Protein 4MFG (pdb70)

InterPro domains:
  IPR001451 Hexapeptide repeat [PF00132] (85-119)
  IPR011004 Trimeric LpxA-like superfamily [SSF51161] (4-160)
  IPR047324 Gamma carbonic anhydrase-like [cd04645] (12-161)
  IPR050484 Transferase Hexapeptide/Carbonic Anhydrase [PTHR13061] (4-162)

B-factor: mean 42.52, std 14.97, range [7.09, 130.21]

Sequence (672 aa):
SNAMIRDYLEEDKPLIDESVFVAKSADVIGNVKIGKDSSIWYNAVVRGDEGPITIGENNTNIQDCSIVHGDTETIIGNNVTVGHRSIVHGCKISDNVLIGMGSIILDNAEIGEYTLIGAGTLITSNKKFPPGVLIMGSPGKVVRELTEEDKKYIDESYEWYLEAAQNQKYSNAMIRDYLEDKPLIDESVFVAKSADVIGNVKIGKDSSIWYNAVVRGDEGPITIGENTNIQDCSIVHGDTETIIGNNVTVGHRSIVHGCKISDNVLIGMGSIILDNAEEIGEYTLIGAGTLITSNKKFPPGVLIMGSPGKKVVRELTEEDKKYIDESYEWYLEAAQNQKYSNAMIRDYLEEDKPLIDESVFVAKSADVIGNVKKIGKDSSIWYNAVVRGDEGPITIGEENTNIQDCSIVHGDTETIIGNNVTVGHRSIVHGCKKISDNVLIGMGSIILDNAEIIGEYTLIGAGTLITSNKKFPPGVLIMGSPGKVVRELTEEEDKKYIDESYEWYLEAAQNQKYSNAMIRDYLEEDKPLIDESVFVAKSADVIIGNVKKIGKKDSSIWYNAVVRGDEGPITIGENTNIQDCSIVHGDTEETIIGNNVTVGHRSIVHGCKISDNVLIGMGSIILDNAEIGEYTLIGAGTLITSNKKFPPGVLIMGSPGKVVRELTEEDKKYIDESYEWYLEAAQNQKY

Foldseek 3Di:
DDDVVVVCQQADEAEPPQEAEDPQEAAGGREYAEALEYEEHNDYEYPNAAHEYAEYLEYAYHNEYEEENHYFYHYALEYHAAHEYGYQDHHYYLEYAAHQEYAYHLEYAEHQEYEHHNEYDYYVHYDYHQFYWYDVPTDTDGGHDPVSSVVSNVVSVVVSVVSVVVVD/DDDVVQVCQQADEQAPPQEAEDPQEAAGGREYAEHLEYEEHNEYHYPNAAHEYAEALEYDYHNEYEEENHYFYHYYLEYAAANEYRYQEYHYHLEYAAHQEYAYHHEYEDHQEYEHHNEYHYYNHYDYHQFYWYDVPIDTDGGHDPVSSVVSNVVSVVVSVVSVVVPD/DDDVVQVCQQADEQAPPQEAEDPQEAAGGNEYAEHLEYEEHNEYEYPNAAHEYAEYLEYAYHNEYEEENHHFYHYELEYHAAHEYRYQEHHYYLEYAAHQEYAYHHEYHEALEYEHHNEYDYYVHYDYHQFYWYDVPIDTDGGHDPVSSVVSNVNSVVVSVVSVVVPD/DDPVVQVVLQADEAEPPQEAEPPQEAAGGNEYAEHLEYEEHNEYEYPNAAHEYAYHLEYAYHNEYEEENHYFYHYYLEYHAAHEYRYQEHEYYLEYAAHQEYAYHHEYEDHQEYEHHNEYDYYNHYDYHQFYWYHVPTDTDGGHDPVSSVVSNVVSVVVSVVSVVVVD

Nearest PDB structures (foldseek):
  4mfg-assembly2_D  TM=1.003E+00  e=6.395E-28  Clostridioides difficile 630
  3ixc-assembly1_A  TM=9.830E-01  e=1.317E-14  Anaplasma phagocytophilum str. HZ
  3tio-assembly1_B  TM=9.717E-01  e=1.398E-12  Escherichia coli K-12
  3tio-assembly2_D  TM=9.697E-01  e=6.183E-12  Escherichia coli K-12
  7ard-assembly1_z  TM=9.765E-01  e=2.598E-11  Polytomella sp. Pringsheim 198.80

CATH classification: 2.160.10.10

Radius of gyration: 28.88 Å; Cα contacts (8 Å, |Δi|>4): 2215; chains: 4; bounding box: 60×75×78 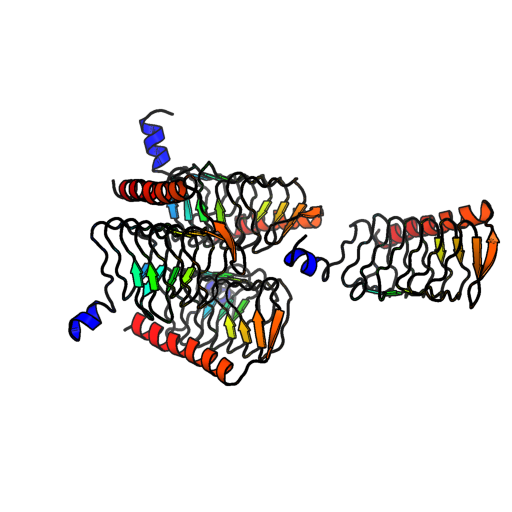Å

Solvent-accessible surface area: 28245 Å² total; per-residue (Å²): 115,76,66,147,75,140,84,108,41,92,88,106,32,76,63,61,170,32,12,22,49,3,207,26,12,23,22,41,7,35,3,100,2,18,104,44,1,2,0,0,16,2,0,0,0,0,1,32,63,4,56,1,44,2,15,77,36,0,1,0,10,0,4,0,0,0,4,0,76,58,89,0,55,2,13,53,28,0,4,0,5,4,6,0,0,0,6,2,2,98,1,29,47,11,0,20,0,8,27,8,0,11,0,21,18,66,1,66,0,10,84,52,0,26,2,18,22,20,1,11,2,33,48,91,54,136,28,77,87,16,6,26,0,95,31,52,20,5,112,66,82,97,138,20,69,138,140,21,60,96,114,1,24,93,22,29,78,76,11,56,107,8,7,72,93,60,74,214,109,77,69,150,74,143,83,106,42,89,87,110,34,74,63,60,184,43,15,19,48,3,207,26,12,24,21,34,8,42,2,98,3,15,107,44,1,3,0,0,20,2,0,0,0,0,1,30,63,4,53,1,51,2,14,75,35,1,2,0,10,0,3,0,0,0,4,0,74,60,94,0,50,2,11,58,28,0,4,0,5,3,6,0,0,0,8,2,2,100,2,34,46,11,0,19,0,8,28,8,0,11,0,23,18,72,1,65,0,8,83,51,0,26,2,17,19,20,1,29,2,55,52,93,79,140,24,80,86,15,7,12,0,18,3,66,64,4,75,65,18,57,140,19,51,140,139,22,60,118,113,1,37,84,22,32,85,68,13,60,99,6,7,78,96,41,101,227,113,75,66,150,75,143,84,113,47,98,96,114,34,73,63,60,185,34,14,20,43,2,204,26,12,23,23,36,6,44,3,117,2,18,109,50,1,2,0,0,18,2,0,0,0,0,2,36,63,5,52,1,53,3,16,83,38,0,1,0,10,0,4,0,0,0,2,0,75,63,88,0,43,1,12,54,25,0,4,0,5,3,6,0,0,0,6,1,2,89,0,31,43,14,0,22,0,7,25,8,0,10,0,20,16,64,0,70,2,10,85,52,0,24,1,18,17,21,0,28,2,46,53,96,74,135,25,75,88,14,4,15,0,85,30,75,75,1,109,70,83,102,138,19,72,134,132,21,60,114,113,1,37,84,22,27,83,71,12,58,107,10,7,85,96,55,88,211,92,9,42,12,4,136,19,32,45,92,71,108,33,39,60,56,141,27,9,18,48,2,209,49,11,79,29,70,4,43,3,118,3,19,106,56,0,2,0,18,90,85,0,42,0,97,1,83,100,4,60,2,57,3,14,70,36,1,0,0,10,36,60,0,67,0,26,0,86,62,96,1,51,1,14,52,26,0,4,0,4,72,160,0,53,0,35,2,3,101,1,37,44,13,0,22,0,7,105,18,0,54,0,54,19,70,0,72,1,12,82,52,0,25,2,20,71,44,1,63,2,55,53,92,77,132,28,78,86,19,5,24,0,107,30,77,79,3,114,66,81,98,130,23,69,137,117,21,62,112,128,0,33,88,23,28,84,158,28,54,105,17,8,98,96,85,80,213

Structure (mmCIF, N/CA/C/O backbone):
data_4MFG
#
_entry.id   4MFG
#
_cell.length_a   127.089
_cell.length_b   127.089
_cell.length_c   76.732
_cell.angle_alpha   90.00
_cell.angle_beta   90.00
_cell.angle_gamma   120.00
#
_symmetry.space_group_name_H-M   'P 63'
#
loop_
_entity.id
_entity.type
_entity.pdbx_description
1 polymer 'Putative acyltransferase'
2 non-polymer 'MAGNESIUM ION'
3 non-polymer 'NICKEL (II) ION'
4 water water
#
loop_
_atom_site.group_PDB
_atom_site.id
_atom_site.type_symbol
_atom_site.label_atom_id
_atom_site.label_alt_id
_atom_site.label_comp_id
_atom_site.label_asym_id
_atom_site.label_entity_id
_atom_site.label_seq_id
_atom_site.pdbx_PDB_ins_code
_atom_site.Cartn_x
_atom_site.Cartn_y
_atom_site.Cartn_z
_atom_site.occupancy
_atom_site.B_iso_or_equiv
_atom_site.auth_seq_id
_atom_site.auth_comp_id
_atom_site.auth_asym_id
_atom_site.auth_atom_id
_atom_site.pdbx_PDB_model_num
ATOM 1 N N . SER A 1 1 ? -64.755 26.521 12.974 1.00 46.35 -2 SER A N 1
ATOM 2 C CA . SER A 1 1 ? -63.572 27.314 13.363 1.00 42.08 -2 SER A CA 1
ATOM 3 C C . SER A 1 1 ? -63.900 28.771 13.735 1.00 38.45 -2 SER A C 1
ATOM 4 O O . SER A 1 1 ? -64.989 29.272 13.540 1.00 42.99 -2 SER A O 1
ATOM 7 N N . ASN A 1 2 ? -62.927 29.399 14.359 1.00 37.96 -1 ASN A N 1
ATOM 8 C CA . ASN A 1 2 ? -63.051 30.729 14.928 1.00 36.92 -1 ASN A CA 1
ATOM 9 C C . ASN A 1 2 ? -61.641 31.299 15.016 1.00 33.92 -1 ASN A C 1
ATOM 10 O O . ASN A 1 2 ? -60.657 30.611 14.665 1.00 33.22 -1 ASN A O 1
ATOM 15 N N . ALA A 1 3 ? -61.545 32.524 15.518 1.00 34.57 0 ALA A N 1
ATOM 16 C CA . ALA A 1 3 ? -60.264 33.258 15.587 1.00 32.84 0 ALA A CA 1
ATOM 17 C C . ALA A 1 3 ? -59.209 32.562 16.359 1.00 30.57 0 ALA A C 1
ATOM 18 O O . ALA A 1 3 ? -58.028 32.577 15.992 1.00 28.58 0 ALA A O 1
ATOM 20 N N . MET A 1 4 ? -59.609 31.971 17.474 1.00 32.13 1 MET A N 1
ATOM 21 C CA . MET A 1 4 ? -58.612 31.311 18.327 1.00 31.85 1 MET A CA 1
ATOM 22 C C . MET A 1 4 ? -58.093 30.036 17.689 1.00 31.19 1 MET A C 1
ATOM 23 O O . MET A 1 4 ? -56.893 29.732 17.798 1.00 29.89 1 MET A O 1
ATOM 28 N N . ILE A 1 5 ? -58.979 29.326 16.987 1.00 32.73 2 ILE A N 1
ATOM 29 C CA . ILE A 1 5 ? -58.611 28.082 16.278 1.00 33.50 2 ILE A CA 1
ATOM 30 C C . ILE A 1 5 ? -57.744 28.398 15.071 1.00 33.12 2 ILE A C 1
ATOM 31 O O . ILE A 1 5 ? -56.783 27.666 14.783 1.00 31.45 2 ILE A O 1
ATOM 36 N N . ARG A 1 6 ? -58.065 29.481 14.366 1.00 32.35 3 ARG A N 1
ATOM 37 C CA . ARG A 1 6 ? -57.226 29.874 13.225 1.00 32.64 3 ARG A CA 1
ATOM 38 C C . ARG A 1 6 ? -55.836 30.203 13.714 1.00 33.77 3 ARG A C 1
ATOM 39 O O . ARG A 1 6 ? -54.865 29.942 13.015 1.00 34.86 3 ARG A O 1
ATOM 47 N N . ASP A 1 7 ? -55.724 30.757 14.925 1.00 33.69 4 ASP A N 1
ATOM 48 C CA . ASP A 1 7 ? -54.408 31.150 15.442 1.00 35.03 4 ASP A CA 1
ATOM 49 C C . ASP A 1 7 ? -53.590 29.938 15.856 1.00 35.75 4 ASP A C 1
ATOM 50 O O . ASP A 1 7 ? -52.351 29.895 15.701 1.00 37.07 4 ASP A O 1
ATOM 55 N N . TYR A 1 8 ? -54.295 28.968 16.413 1.00 34.56 5 TYR A N 1
ATOM 56 C CA . TYR A 1 8 ? -53.715 27.704 16.832 1.00 36.28 5 TYR A CA 1
ATOM 57 C C . TYR A 1 8 ? -53.148 26.997 15.594 1.00 36.65 5 TYR A C 1
ATOM 58 O O . TYR A 1 8 ? -52.013 26.525 15.589 1.00 35.38 5 TYR A O 1
ATOM 67 N N . LEU A 1 9 ? -53.963 26.972 14.541 1.00 37.82 6 LEU A N 1
ATOM 68 C CA . LEU A 1 9 ? -53.592 26.342 13.275 1.00 40.06 6 LEU A CA 1
ATOM 69 C C . LEU A 1 9 ? -52.381 26.946 12.556 1.00 42.17 6 LEU A C 1
ATOM 70 O O . LEU A 1 9 ? -51.676 26.235 11.829 1.00 40.99 6 LEU A O 1
ATOM 75 N N A GLU A 1 10 ? -52.138 28.245 12.714 0.50 41.26 7 GLU A N 1
ATOM 76 N N B GLU A 1 10 ? -52.150 28.242 12.746 0.50 41.80 7 GLU A N 1
ATOM 77 C CA A GLU A 1 10 ? -50.938 28.833 12.086 0.50 43.30 7 GLU A CA 1
ATOM 78 C CA B GLU A 1 10 ? -50.968 28.889 12.167 0.50 44.19 7 GLU A CA 1
ATOM 79 C C A GLU A 1 10 ? -49.676 28.447 12.868 0.50 44.11 7 GLU A C 1
ATOM 80 C C B GLU A 1 10 ? -49.703 28.400 12.858 0.50 44.60 7 GLU A C 1
ATOM 81 O O A GLU A 1 10 ? -48.578 28.493 12.319 0.50 45.51 7 GLU A O 1
ATOM 82 O O B GLU A 1 10 ? -48.641 28.335 12.246 0.50 45.76 7 GLU A O 1
ATOM 93 N N . ASP A 1 11 ? -49.837 28.058 14.139 1.00 43.36 8 ASP A N 1
ATOM 94 C CA . ASP A 1 11 ? -48.687 27.650 14.996 1.00 46.17 8 ASP A CA 1
ATOM 95 C C . ASP A 1 11 ? -48.547 26.152 15.251 1.00 42.08 8 ASP A C 1
ATOM 96 O O . ASP A 1 11 ? -47.450 25.709 15.512 1.00 42.86 8 ASP A O 1
ATOM 101 N N . LYS A 1 12 ? -49.642 25.393 15.255 1.00 54.24 9 LYS A N 1
ATOM 102 C CA . LYS A 1 12 ? -49.534 23.966 15.572 1.00 51.74 9 LYS A CA 1
ATOM 103 C C . LYS A 1 12 ? -50.112 23.047 14.528 1.00 48.00 9 LYS A C 1
ATOM 104 O O . LYS A 1 12 ? -51.345 22.878 14.436 1.00 48.71 9 LYS A O 1
ATOM 110 N N . PRO A 1 13 ? -49.214 22.403 13.771 1.00 43.99 10 PRO A N 1
ATOM 111 C CA . PRO A 1 13 ? -49.578 21.437 12.804 1.00 42.44 10 PRO A CA 1
ATOM 112 C C . PRO A 1 13 ? -50.536 20.439 13.395 1.00 42.71 10 PRO A C 1
ATOM 113 O O . PRO A 1 13 ? -50.378 20.040 14.540 1.00 42.56 10 PRO A O 1
ATOM 117 N N . LEU A 1 14 ? -51.550 20.083 12.613 1.00 43.20 11 LEU A N 1
ATOM 118 C CA . LEU A 1 14 ? -52.477 19.046 12.998 1.00 44.13 11 LEU A CA 1
ATOM 119 C C . LEU A 1 14 ? -51.847 17.774 12.476 1.00 42.69 11 LEU A C 1
ATOM 120 O O . LEU A 1 14 ? -51.909 17.500 11.279 1.00 42.63 11 LEU A O 1
ATOM 125 N N . ILE A 1 15 ? -51.194 17.026 13.354 1.00 41.61 12 ILE A N 1
ATOM 126 C CA . ILE A 1 15 ? -50.553 15.792 12.953 1.00 40.61 12 ILE A CA 1
ATOM 127 C C . ILE A 1 15 ? -51.269 14.618 13.583 1.00 42.23 12 ILE A C 1
ATOM 128 O O . ILE A 1 15 ? -51.348 14.521 14.804 1.00 42.98 12 ILE A O 1
ATOM 133 N N . ASP A 1 16 ? -51.806 13.729 12.765 1.00 43.15 13 ASP A N 1
ATOM 134 C CA . ASP A 1 16 ? -52.507 12.580 13.326 1.00 45.37 13 ASP A CA 1
ATOM 135 C C . ASP A 1 16 ? -51.549 11.813 14.252 1.00 44.72 13 ASP A C 1
ATOM 136 O O . ASP A 1 16 ? -50.352 11.739 14.004 1.00 42.88 13 ASP A O 1
ATOM 141 N N . GLU A 1 17 ? -52.077 11.275 15.343 1.00 46.65 14 GLU A N 1
ATOM 142 C CA . GLU A 1 17 ? -51.258 10.569 16.334 1.00 46.71 14 GLU A CA 1
ATOM 143 C C . GLU A 1 17 ? -50.509 9.351 15.753 1.00 46.42 14 GLU A C 1
ATOM 144 O O . GLU A 1 17 ? -49.469 8.955 16.271 1.00 45.61 14 GLU A O 1
ATOM 150 N N . SER A 1 18 ? -51.036 8.765 14.683 1.00 47.25 15 SER A N 1
ATOM 151 C CA . SER A 1 18 ? -50.389 7.612 14.073 1.00 47.91 15 SER A CA 1
ATOM 152 C C . SER A 1 18 ? -49.143 7.975 13.240 1.00 45.30 15 SER A C 1
ATOM 153 O O . SER A 1 18 ? -48.332 7.114 12.937 1.00 45.63 15 SER A O 1
ATOM 156 N N . VAL A 1 19 ? -48.989 9.241 12.896 1.00 42.99 16 VAL A N 1
ATOM 157 C CA . VAL A 1 19 ? -47.889 9.680 12.007 1.00 40.98 16 VAL A CA 1
ATOM 158 C C . VAL A 1 19 ? -46.510 9.628 12.630 1.00 39.29 16 VAL A C 1
ATOM 159 O O . VAL A 1 19 ? -46.332 10.072 13.741 1.00 38.85 16 VAL A O 1
ATOM 163 N N . PHE A 1 20 ? -45.540 9.069 11.912 1.00 38.76 17 PHE A N 1
ATOM 164 C CA . PHE A 1 20 ? -44.145 9.090 12.377 1.00 37.57 17 PHE A CA 1
ATOM 165 C C . PHE A 1 20 ? -43.423 10.351 11.864 1.00 35.25 17 PHE A C 1
ATOM 166 O O . PHE A 1 20 ? -43.393 10.621 10.666 1.00 34.65 17 PHE A O 1
ATOM 174 N N . VAL A 1 21 ? -42.852 11.127 12.765 1.00 34.29 18 VAL A N 1
ATOM 175 C CA . VAL A 1 21 ? -42.118 12.301 12.348 1.00 32.88 18 VAL A CA 1
ATOM 176 C C . VAL A 1 21 ? -40.726 12.215 12.896 1.00 32.60 18 VAL A C 1
ATOM 177 O O . VAL A 1 21 ? -40.535 12.328 14.086 1.00 32.87 18 VAL A O 1
ATOM 181 N N . ALA A 1 22 ? -39.743 12.027 12.020 1.00 32.15 19 ALA A N 1
ATOM 182 C CA . ALA A 1 22 ? -38.373 11.965 12.483 1.00 32.41 19 ALA A CA 1
ATOM 183 C C . ALA A 1 22 ? -38.066 13.226 13.295 1.00 32.33 19 ALA A C 1
ATOM 184 O O . ALA A 1 22 ? -38.590 14.294 13.001 1.00 31.52 19 ALA A O 1
ATOM 186 N N . LYS A 1 23 ? -37.222 13.076 14.306 1.00 33.73 20 LYS A N 1
ATOM 187 C CA . LYS A 1 23 ? -36.825 14.185 15.172 1.00 34.62 20 LYS A CA 1
ATOM 188 C C . LYS A 1 23 ? -36.125 15.275 14.394 1.00 33.12 20 LYS A C 1
ATOM 189 O O . LYS A 1 23 ? -36.286 16.440 14.720 1.00 33.16 20 LYS A O 1
ATOM 195 N N . SER A 1 24 ? -35.366 14.903 13.361 1.00 32.09 21 SER A N 1
ATOM 196 C CA . SER A 1 24 ? -34.632 15.914 12.552 1.00 31.30 21 SER A CA 1
ATOM 197 C C . SER A 1 24 ? -35.522 16.656 11.567 1.00 29.92 21 SER A C 1
ATOM 198 O O . SER A 1 24 ? -35.116 17.634 10.970 1.00 29.64 21 SER A O 1
ATOM 201 N N . ALA A 1 25 ? -36.731 16.181 11.398 1.00 29.34 22 ALA A N 1
ATOM 202 C CA . ALA A 1 25 ? -37.646 16.865 10.516 1.00 28.76 22 ALA A CA 1
ATOM 203 C C . ALA A 1 25 ? -38.214 18.122 11.179 1.00 29.12 22 ALA A C 1
ATOM 204 O O . ALA A 1 25 ? -38.223 18.239 12.398 1.00 30.18 22 ALA A O 1
ATOM 206 N N . ASP A 1 26 ? -38.695 19.053 10.351 1.00 28.87 23 ASP A N 1
ATOM 207 C CA . ASP A 1 26 ? -39.389 20.284 10.797 1.00 29.53 23 ASP A CA 1
ATOM 208 C C . ASP A 1 26 ? -40.762 20.338 10.140 1.00 29.66 23 ASP A C 1
ATOM 209 O O . ASP A 1 26 ? -40.883 20.349 8.902 1.00 29.04 23 ASP A O 1
ATOM 214 N N . VAL A 1 27 ? -41.804 20.289 10.967 1.00 30.55 24 VAL A N 1
ATOM 215 C CA . VAL A 1 27 ? -43.170 20.394 10.484 1.00 31.35 24 VAL A CA 1
ATOM 216 C C . VAL A 1 27 ? -43.569 21.683 11.129 1.00 33.01 24 VAL A C 1
ATOM 217 O O . VAL A 1 27 ? -43.596 21.779 12.334 1.00 33.82 24 VAL A O 1
ATOM 221 N N . ILE A 1 28 ? -43.810 22.694 10.313 1.00 33.94 25 ILE A N 1
ATOM 222 C CA . ILE A 1 28 ? -43.932 24.050 10.809 1.00 36.08 25 ILE A CA 1
ATOM 223 C C . ILE A 1 28 ? -45.109 24.770 10.228 1.00 37.38 25 ILE A C 1
ATOM 224 O O . ILE A 1 28 ? -45.322 24.699 9.035 1.00 37.15 25 ILE A O 1
ATOM 229 N N . GLY A 1 29 ? -45.869 25.467 11.059 1.00 39.30 26 GLY A N 1
ATOM 230 C CA . GLY A 1 29 ? -46.980 26.259 10.559 1.00 41.08 26 GLY A CA 1
ATOM 231 C C . GLY A 1 29 ? -48.260 25.503 10.309 1.00 41.35 26 GLY A C 1
ATOM 232 O O . GLY A 1 29 ? -48.559 24.546 11.003 1.00 40.71 26 GLY A O 1
ATOM 233 N N . ASN A 1 30 ? -49.015 25.950 9.303 1.00 42.85 27 ASN A N 1
ATOM 234 C CA . ASN A 1 30 ? -50.333 25.394 8.994 1.00 44.06 27 ASN A CA 1
ATOM 235 C C . ASN A 1 30 ? -50.206 24.155 8.132 1.00 43.04 27 ASN A C 1
ATOM 236 O O . ASN A 1 30 ? -50.187 24.208 6.876 1.00 43.09 27 ASN A O 1
ATOM 241 N N . VAL A 1 31 ? -50.121 23.031 8.820 1.00 41.95 28 VAL A N 1
ATOM 242 C CA . VAL A 1 31 ? -49.901 21.783 8.186 1.00 41.21 28 VAL A CA 1
ATOM 243 C C . VAL A 1 31 ? -50.810 20.765 8.769 1.00 42.50 28 VAL A C 1
ATOM 244 O O . VAL A 1 31 ? -50.947 20.661 9.976 1.00 42.24 28 VAL A O 1
ATOM 248 N N . LYS A 1 32 ? -51.428 19.990 7.903 1.00 44.50 29 LYS A N 1
ATOM 249 C CA . LYS A 1 32 ? -52.249 18.927 8.360 1.00 46.96 29 LYS A CA 1
ATOM 250 C C . LYS A 1 32 ? -51.697 17.639 7.774 1.00 47.00 29 LYS A C 1
ATOM 251 O O . LYS A 1 32 ? -51.440 17.566 6.603 1.00 46.75 29 LYS A O 1
ATOM 257 N N . ILE A 1 33 ? -51.470 16.644 8.618 1.00 36.05 30 ILE A N 1
ATOM 258 C CA . ILE A 1 33 ? -50.945 15.362 8.173 1.00 37.90 30 ILE A CA 1
ATOM 259 C C . ILE A 1 33 ? -51.822 14.252 8.683 1.00 40.38 30 ILE A C 1
ATOM 260 O O . ILE A 1 33 ? -52.007 14.086 9.890 1.00 43.37 30 ILE A O 1
ATOM 265 N N . GLY A 1 34 ? -52.335 13.472 7.750 1.00 41.69 31 GLY A N 1
ATOM 266 C CA . GLY A 1 34 ? -53.292 12.428 8.052 1.00 44.08 31 GLY A CA 1
ATOM 267 C C . GLY A 1 34 ? -52.704 11.131 8.531 1.00 44.00 31 GLY A C 1
ATOM 268 O O . GLY A 1 34 ? -51.490 10.946 8.568 1.00 41.15 31 GLY A O 1
ATOM 269 N N . LYS A 1 35 ? -53.622 10.229 8.859 1.00 47.69 32 LYS A N 1
ATOM 270 C CA . LYS A 1 35 ? -53.335 8.921 9.413 1.00 48.68 32 LYS A CA 1
ATOM 271 C C . LYS A 1 35 ? -52.259 8.147 8.682 1.00 47.12 32 LYS A C 1
ATOM 272 O O . LYS A 1 35 ? -52.268 8.069 7.454 1.00 48.15 32 LYS A O 1
ATOM 278 N N . ASP A 1 36 ? -51.351 7.565 9.458 1.00 44.98 33 ASP A N 1
ATOM 279 C CA . ASP A 1 36 ? -50.324 6.641 8.972 1.00 43.39 33 ASP A CA 1
ATOM 280 C C . ASP A 1 36 ? -49.359 7.185 7.929 1.00 40.64 33 ASP A C 1
ATOM 281 O O . ASP A 1 36 ? -48.651 6.420 7.280 1.00 41.09 33 ASP A O 1
ATOM 286 N N . SER A 1 37 ? -49.315 8.497 7.796 1.00 38.22 34 SER A N 1
ATOM 287 C CA . SER A 1 37 ? -48.344 9.109 6.928 1.00 36.13 34 SER A CA 1
ATOM 288 C C . SER A 1 37 ? -47.057 9.193 7.734 1.00 34.35 34 SER A C 1
ATOM 289 O O . SER A 1 37 ? -47.048 8.920 8.936 1.00 36.89 34 SER A O 1
ATOM 292 N N . SER A 1 38 ? -45.969 9.561 7.077 1.00 31.69 35 SER A N 1
ATOM 293 C CA . SER A 1 38 ? -44.686 9.584 7.740 1.00 30.14 35 SER A CA 1
ATOM 294 C C . SER A 1 38 ? -43.783 10.672 7.177 1.00 26.86 35 SER A C 1
ATOM 295 O O . SER A 1 38 ? -43.767 10.937 5.968 1.00 25.90 35 SER A O 1
ATOM 298 N N . ILE A 1 39 ? -43.047 11.310 8.062 1.00 26.06 36 ILE A N 1
ATOM 299 C CA . ILE A 1 39 ? -42.144 12.397 7.683 1.00 25.18 36 ILE A CA 1
ATOM 300 C C . ILE A 1 39 ? -40.726 12.011 8.085 1.00 24.57 36 ILE A C 1
ATOM 301 O O . ILE A 1 39 ? -40.423 11.854 9.250 1.00 24.82 36 ILE A O 1
ATOM 306 N N . TRP A 1 40 ? -39.848 11.913 7.096 1.00 25.32 37 TRP A N 1
ATOM 307 C CA . TRP A 1 40 ? -38.551 11.381 7.324 1.00 24.11 37 TRP A CA 1
ATOM 308 C C . TRP A 1 40 ? -37.456 12.400 7.652 1.00 24.85 37 TRP A C 1
ATOM 309 O O . TRP A 1 40 ? -37.701 13.621 7.774 1.00 22.70 37 TRP A O 1
ATOM 320 N N . TYR A 1 41 ? -36.256 11.861 7.851 1.00 23.52 38 TYR A N 1
ATOM 321 C CA . TYR A 1 41 ? -35.141 12.631 8.361 1.00 24.49 38 TYR A CA 1
ATOM 322 C C . TYR A 1 41 ? -34.829 13.864 7.600 1.00 23.89 38 TYR A C 1
ATOM 323 O O . TYR A 1 41 ? -34.691 13.836 6.379 1.00 22.81 38 TYR A O 1
ATOM 332 N N . ASN A 1 42 ? -34.717 14.966 8.350 1.00 23.20 39 ASN A N 1
ATOM 333 C CA . ASN A 1 42 ? -34.437 16.296 7.813 1.00 22.76 39 ASN A CA 1
ATOM 334 C C . ASN A 1 42 ? -35.402 16.837 6.758 1.00 23.24 39 ASN A C 1
ATOM 335 O O . ASN A 1 42 ? -35.109 17.816 6.077 1.00 23.60 39 ASN A O 1
ATOM 340 N N . ALA A 1 43 ? -36.562 16.228 6.622 1.00 21.12 40 ALA A N 1
ATOM 341 C CA . ALA A 1 43 ? -37.541 16.832 5.750 1.00 21.76 40 ALA A CA 1
ATOM 342 C C . ALA A 1 43 ? -38.020 18.135 6.384 1.00 20.92 40 ALA A C 1
ATOM 343 O O . ALA A 1 43 ? -37.906 18.321 7.591 1.00 21.42 40 ALA A O 1
ATOM 345 N N . VAL A 1 44 ? -38.588 19.019 5.563 1.00 21.72 41 VAL A N 1
ATOM 346 C CA . VAL A 1 44 ? -39.143 20.300 6.028 1.00 21.39 41 VAL A CA 1
ATOM 347 C C . VAL A 1 44 ? -40.490 20.543 5.408 1.00 23.23 41 VAL A C 1
ATOM 348 O O . VAL A 1 44 ? -40.606 20.662 4.194 1.00 24.39 41 VAL A O 1
ATOM 352 N N . VAL A 1 45 ? -41.518 20.599 6.246 1.00 24.59 42 VAL A N 1
ATOM 353 C CA . VAL A 1 45 ? -42.873 20.744 5.789 1.00 26.08 42 VAL A CA 1
ATOM 354 C C . VAL A 1 45 ? -43.356 22.060 6.397 1.00 27.51 42 VAL A C 1
ATOM 355 O O . VAL A 1 45 ? -43.760 22.095 7.537 1.00 30.98 42 VAL A O 1
ATOM 359 N N . ARG A 1 46 ? -43.326 23.129 5.607 1.00 27.57 43 ARG A N 1
ATOM 360 C CA . ARG A 1 46 ? -43.578 24.471 6.133 1.00 29.72 43 ARG A CA 1
ATOM 361 C C . ARG A 1 46 ? -44.805 25.138 5.542 1.00 29.70 43 ARG A C 1
ATOM 362 O O . ARG A 1 46 ? -44.781 25.587 4.406 1.00 28.75 43 ARG A O 1
ATOM 370 N N . GLY A 1 47 ? -45.873 25.211 6.327 1.00 31.41 44 GLY A N 1
ATOM 371 C CA . GLY A 1 47 ? -47.133 25.800 5.869 1.00 34.09 44 GLY A CA 1
ATOM 372 C C . GLY A 1 47 ? -47.350 27.203 6.377 1.00 34.48 44 GLY A C 1
ATOM 373 O O . GLY A 1 47 ? -48.423 27.548 6.827 1.00 39.72 44 GLY A O 1
ATOM 374 N N . ASP A 1 48 ? -46.317 28.015 6.318 1.00 36.85 45 ASP A N 1
ATOM 375 C CA . ASP A 1 48 ? -46.393 29.386 6.809 1.00 37.87 45 ASP A CA 1
ATOM 376 C C . ASP A 1 48 ? -46.818 30.372 5.737 1.00 42.21 45 ASP A C 1
ATOM 377 O O . ASP A 1 48 ? -46.969 31.545 6.013 1.00 39.26 45 ASP A O 1
ATOM 382 N N . GLU A 1 49 ? -46.982 29.895 4.504 1.00 44.63 46 GLU A N 1
ATOM 383 C CA . GLU A 1 49 ? -47.442 30.737 3.394 1.00 48.00 46 GLU A CA 1
ATOM 384 C C . GLU A 1 49 ? -48.704 30.032 2.944 1.00 46.24 46 GLU A C 1
ATOM 385 O O . GLU A 1 49 ? -49.709 30.156 3.587 1.00 46.44 46 GLU A O 1
ATOM 391 N N . GLY A 1 50 ? -48.666 29.248 1.891 1.00 44.49 47 GLY A N 1
ATOM 392 C CA . GLY A 1 50 ? -49.843 28.469 1.593 1.00 45.59 47 GLY A CA 1
ATOM 393 C C . GLY A 1 50 ? -49.919 27.354 2.642 1.00 46.01 47 GLY A C 1
ATOM 394 O O . GLY A 1 50 ? -48.881 26.796 3.042 1.00 41.18 47 GLY A O 1
ATOM 395 N N . PRO A 1 51 ? -51.139 27.018 3.104 1.00 47.38 48 PRO A N 1
ATOM 396 C CA . PRO A 1 51 ? -51.263 25.936 4.057 1.00 43.26 48 PRO A CA 1
ATOM 397 C C . PRO A 1 51 ? -51.007 24.644 3.341 1.00 42.41 48 PRO A C 1
ATOM 398 O O . PRO A 1 51 ? -51.062 24.597 2.100 1.00 44.13 48 PRO A O 1
ATOM 402 N N . ILE A 1 52 ? -50.729 23.597 4.104 1.00 39.15 49 ILE A N 1
ATOM 403 C CA . ILE A 1 52 ? -50.375 22.297 3.543 1.00 37.08 49 ILE A CA 1
ATOM 404 C C . ILE A 1 52 ? -51.247 21.219 4.105 1.00 36.30 49 ILE A C 1
ATOM 405 O O . ILE A 1 52 ? -51.497 21.162 5.311 1.00 35.51 49 ILE A O 1
ATOM 410 N N . THR A 1 53 ? -51.675 20.342 3.222 1.00 36.12 50 THR A N 1
ATOM 411 C CA . THR A 1 53 ? -52.471 19.226 3.605 1.00 38.60 50 THR A CA 1
ATOM 412 C C . THR A 1 53 ? -51.836 17.958 3.057 1.00 38.15 50 THR A C 1
ATOM 413 O O . THR A 1 53 ? -51.572 17.850 1.862 1.00 38.37 50 THR A O 1
ATOM 417 N N . ILE A 1 54 ? -51.536 17.022 3.937 1.00 36.68 51 ILE A N 1
ATOM 418 C CA . ILE A 1 54 ? -50.995 15.743 3.523 1.00 37.87 51 ILE A CA 1
ATOM 419 C C . ILE A 1 54 ? -51.968 14.666 3.928 1.00 40.73 51 ILE A C 1
ATOM 420 O O . ILE A 1 54 ? -52.435 14.659 5.046 1.00 42.69 51 ILE A O 1
ATOM 425 N N . GLY A 1 55 ? -52.243 13.731 3.035 1.00 41.80 52 GLY A N 1
ATOM 426 C CA . GLY A 1 55 ? -53.252 12.716 3.317 1.00 45.75 52 GLY A CA 1
ATOM 427 C C . GLY A 1 55 ? -52.816 11.564 4.199 1.00 46.34 52 GLY A C 1
ATOM 428 O O . GLY A 1 55 ? -51.987 11.722 5.102 1.00 47.10 52 GLY A O 1
ATOM 429 N N . GLU A 1 56 ? -53.396 10.400 3.924 1.00 47.25 53 GLU A N 1
ATOM 430 C CA . GLU A 1 56 ? -53.139 9.180 4.665 1.00 47.09 53 GLU A CA 1
ATOM 431 C C . GLU A 1 56 ? -52.170 8.259 3.955 1.00 45.31 53 GLU A C 1
ATOM 432 O O . GLU A 1 56 ? -52.157 8.205 2.722 1.00 46.22 53 GLU A O 1
ATOM 438 N N A ASN A 1 57 ? -51.365 7.531 4.732 0.50 44.17 54 ASN A N 1
ATOM 439 N N B ASN A 1 57 ? -51.369 7.530 4.737 0.50 44.48 54 ASN A N 1
ATOM 440 C CA A ASN A 1 57 ? -50.401 6.559 4.202 0.50 43.22 54 ASN A CA 1
ATOM 441 C CA B ASN A 1 57 ? -50.382 6.575 4.214 0.50 43.65 54 ASN A CA 1
ATOM 442 C C A ASN A 1 57 ? -49.350 7.180 3.273 0.50 40.68 54 ASN A C 1
ATOM 443 C C B ASN A 1 57 ? -49.378 7.189 3.244 0.50 40.98 54 ASN A C 1
ATOM 444 O O A ASN A 1 57 ? -48.700 6.468 2.499 0.50 41.20 54 ASN A O 1
ATOM 445 O O B ASN A 1 57 ? -48.793 6.486 2.415 0.50 41.49 54 ASN A O 1
ATOM 454 N N . THR A 1 58 ? -49.174 8.493 3.353 1.00 38.15 55 THR A N 1
ATOM 455 C CA . THR A 1 58 ? -48.234 9.173 2.470 1.00 35.38 55 THR A CA 1
ATOM 456 C C . THR A 1 58 ? -46.907 9.424 3.130 1.00 32.76 55 THR A C 1
ATOM 457 O O . THR A 1 58 ? -46.861 9.888 4.267 1.00 33.71 55 THR A O 1
ATOM 461 N N . ASN A 1 59 ? -45.839 9.100 2.419 1.00 31.77 56 ASN A N 1
ATOM 462 C CA . ASN A 1 59 ? -44.516 9.276 2.936 1.00 29.53 56 ASN A CA 1
ATOM 463 C C . ASN A 1 59 ? -43.757 10.443 2.290 1.00 27.64 56 ASN A C 1
ATOM 464 O O . ASN A 1 59 ? -43.729 10.598 1.082 1.00 26.62 56 ASN A O 1
ATOM 469 N N . ILE A 1 60 ? -43.140 11.251 3.134 1.00 27.30 57 ILE A N 1
ATOM 470 C CA . ILE A 1 60 ? -42.317 12.389 2.720 1.00 26.87 57 ILE A CA 1
ATOM 471 C C . ILE A 1 60 ? -40.910 12.006 3.106 1.00 24.96 57 ILE A C 1
ATOM 472 O O . ILE A 1 60 ? -40.523 12.049 4.269 1.00 26.67 57 ILE A O 1
ATOM 477 N N . GLN A 1 61 ? -40.133 11.622 2.129 1.00 26.19 58 GLN A N 1
ATOM 478 C CA . GLN A 1 61 ? -38.814 11.114 2.424 1.00 25.94 58 GLN A CA 1
ATOM 479 C C . GLN A 1 61 ? -37.789 12.172 2.849 1.00 25.19 58 GLN A C 1
ATOM 480 O O . GLN A 1 61 ? -38.084 13.368 2.872 1.00 23.00 58 GLN A O 1
ATOM 486 N N . ASP A 1 62 ? -36.587 11.684 3.206 1.00 24.97 59 ASP A N 1
ATOM 487 C CA . ASP A 1 62 ? -35.522 12.487 3.772 1.00 24.35 59 ASP A CA 1
ATOM 488 C C . ASP A 1 62 ? -35.210 13.734 2.963 1.00 24.63 59 ASP A C 1
ATOM 489 O O . ASP A 1 62 ? -35.168 13.707 1.746 1.00 25.21 59 ASP A O 1
ATOM 494 N N . CYS A 1 63 ? -35.055 14.844 3.678 1.00 25.24 60 CYS A N 1
ATOM 495 C CA . CYS A 1 63 ? -34.755 16.166 3.138 1.00 25.45 60 CYS A CA 1
ATOM 496 C C . CYS A 1 63 ? -35.752 16.685 2.086 1.00 24.77 60 CYS A C 1
ATOM 497 O O . CYS A 1 63 ? -35.429 17.597 1.360 1.00 24.01 60 CYS A O 1
ATOM 500 N N . SER A 1 64 ? -36.944 16.094 1.982 1.00 25.41 61 SER A N 1
ATOM 501 C CA . SER A 1 64 ? -37.951 16.691 1.092 1.00 24.16 61 SER A CA 1
ATOM 502 C C . SER A 1 64 ? -38.430 18.007 1.689 1.00 23.81 61 SER A C 1
ATOM 503 O O . SER A 1 64 ? -38.266 18.258 2.878 1.00 27.80 61 SER A O 1
ATOM 506 N N . ILE A 1 65 ? -38.987 18.866 0.844 1.00 24.30 62 ILE A N 1
ATOM 507 C CA . ILE A 1 65 ? -39.488 20.169 1.250 1.00 24.14 62 ILE A CA 1
ATOM 508 C C . ILE A 1 65 ? -40.869 20.388 0.676 1.00 25.59 62 ILE A C 1
ATOM 509 O O . ILE A 1 65 ? -41.091 20.180 -0.516 1.00 25.82 62 ILE A O 1
ATOM 514 N N . VAL A 1 66 ? -41.789 20.775 1.532 1.00 23.41 63 VAL A N 1
ATOM 515 C CA . VAL A 1 66 ? -43.142 21.075 1.131 1.00 25.75 63 VAL A CA 1
ATOM 516 C C . VAL A 1 66 ? -43.366 22.500 1.640 1.00 27.18 63 VAL A C 1
ATOM 517 O O . VAL A 1 66 ? -43.169 22.779 2.823 1.00 24.11 63 VAL A O 1
ATOM 521 N N . HIS A 1 67 ? -43.698 23.386 0.710 1.00 29.20 64 HIS A N 1
ATOM 522 C CA . HIS A 1 67 ? -43.919 24.818 0.965 1.00 30.75 64 HIS A CA 1
ATOM 523 C C . HIS A 1 67 ? -44.712 25.389 -0.233 1.00 33.42 64 HIS A C 1
ATOM 524 O O . HIS A 1 67 ? -44.817 24.725 -1.263 1.00 35.45 64 HIS A O 1
ATOM 531 N N . GLY A 1 68 ? -45.268 26.591 -0.153 1.00 34.23 65 GLY A N 1
ATOM 532 C CA . GLY A 1 68 ? -46.004 27.049 -1.291 1.00 37.74 65 GLY A CA 1
ATOM 533 C C . GLY A 1 68 ? -46.538 28.446 -1.245 1.00 43.00 65 GLY A C 1
ATOM 534 O O . GLY A 1 68 ? -46.893 28.942 -0.180 1.00 43.68 65 GLY A O 1
ATOM 535 N N . ASP A 1 69 ? -46.573 29.096 -2.413 1.00 46.61 66 ASP A N 1
ATOM 536 C CA . ASP A 1 69 ? -47.187 30.421 -2.515 1.00 53.10 66 ASP A CA 1
ATOM 537 C C . ASP A 1 69 ? -48.658 30.179 -2.262 1.00 53.59 66 ASP A C 1
ATOM 538 O O . ASP A 1 69 ? -49.273 30.809 -1.415 1.00 57.03 66 ASP A O 1
ATOM 543 N N . THR A 1 70 ? -49.200 29.216 -2.996 1.00 54.30 67 THR A N 1
ATOM 544 C CA . THR A 1 70 ? -50.584 28.822 -2.838 1.00 59.25 67 THR A CA 1
ATOM 545 C C . THR A 1 70 ? -50.601 27.558 -2.031 1.00 54.19 67 THR A C 1
ATOM 546 O O . THR A 1 70 ? -49.558 26.960 -1.732 1.00 48.10 67 THR A O 1
ATOM 550 N N . GLU A 1 71 ? -51.806 27.136 -1.714 1.00 49.53 68 GLU A N 1
ATOM 551 C CA . GLU A 1 71 ? -52.013 25.903 -1.003 1.00 48.89 68 GLU A CA 1
ATOM 552 C C . GLU A 1 71 ? -51.308 24.655 -1.611 1.00 43.57 68 GLU A C 1
ATOM 553 O O . GLU A 1 71 ? -51.349 24.438 -2.798 1.00 41.30 68 GLU A O 1
ATOM 559 N N . THR A 1 72 ? -50.687 23.822 -0.788 1.00 44.03 69 THR A N 1
ATOM 560 C CA . THR A 1 72 ? -50.136 22.564 -1.299 1.00 40.10 69 THR A CA 1
ATOM 561 C C . THR A 1 72 ? -50.989 21.429 -0.778 1.00 40.25 69 THR A C 1
ATOM 562 O O . THR A 1 72 ? -51.197 21.305 0.437 1.00 41.62 69 THR A O 1
ATOM 566 N N . ILE A 1 73 ? -51.454 20.588 -1.691 1.00 40.87 70 ILE A N 1
ATOM 567 C CA . ILE A 1 73 ? -52.274 19.448 -1.337 1.00 41.73 70 ILE A CA 1
ATOM 568 C C . ILE A 1 73 ? -51.622 18.148 -1.781 1.00 39.26 70 ILE A C 1
ATOM 569 O O . ILE A 1 73 ? -51.417 17.922 -2.961 1.00 37.45 70 ILE A O 1
ATOM 574 N N . ILE A 1 74 ? -51.282 17.293 -0.828 1.00 36.44 71 ILE A N 1
ATOM 575 C CA . ILE A 1 74 ? -50.742 16.000 -1.171 1.00 35.35 71 ILE A CA 1
ATOM 576 C C . ILE A 1 74 ? -51.735 14.932 -0.766 1.00 36.72 71 ILE A C 1
ATOM 577 O O . ILE A 1 74 ? -52.156 14.886 0.358 1.00 37.65 71 ILE A O 1
ATOM 582 N N . GLY A 1 75 ? -52.093 14.053 -1.687 1.00 37.40 72 GLY A N 1
ATOM 583 C CA . GLY A 1 75 ? -53.107 13.064 -1.391 1.00 40.14 72 GLY A CA 1
ATOM 584 C C . GLY A 1 75 ? -52.670 11.867 -0.581 1.00 40.63 72 GLY A C 1
ATOM 585 O O . GLY A 1 75 ? -51.642 11.901 0.098 1.00 39.00 72 GLY A O 1
ATOM 586 N N . ASN A 1 76 ? -53.488 10.809 -0.650 1.00 42.47 73 ASN A N 1
ATOM 587 C CA . ASN A 1 76 ? -53.221 9.559 0.028 1.00 43.22 73 ASN A CA 1
ATOM 588 C C . ASN A 1 76 ? -52.332 8.619 -0.770 1.00 42.50 73 ASN A C 1
ATOM 589 O O . ASN A 1 76 ? -52.285 8.663 -2.015 1.00 41.01 73 ASN A O 1
ATOM 594 N N . ASN A 1 77 ? -51.636 7.750 -0.049 1.00 42.46 74 ASN A N 1
ATOM 595 C CA . ASN A 1 77 ? -50.815 6.723 -0.658 1.00 42.48 74 ASN A CA 1
ATOM 596 C C . ASN A 1 77 ? -49.776 7.314 -1.601 1.00 39.66 74 ASN A C 1
ATOM 597 O O . ASN A 1 77 ? -49.411 6.691 -2.589 1.00 39.67 74 ASN A O 1
ATOM 602 N N . VAL A 1 78 ? -49.310 8.523 -1.292 1.00 38.13 75 VAL A N 1
ATOM 603 C CA . VAL A 1 78 ? -48.283 9.200 -2.087 1.00 35.30 75 VAL A CA 1
ATOM 604 C C . VAL A 1 78 ? -46.892 8.941 -1.506 1.00 33.25 75 VAL A C 1
ATOM 605 O O . VAL A 1 78 ? -46.723 8.885 -0.309 1.00 33.27 75 VAL A O 1
ATOM 609 N N . THR A 1 79 ? -45.918 8.711 -2.384 1.00 32.51 76 THR A N 1
ATOM 610 C CA . THR A 1 79 ? -44.520 8.515 -2.006 1.00 31.20 76 THR A CA 1
ATOM 611 C C . THR A 1 79 ? -43.763 9.728 -2.564 1.00 29.70 76 THR A C 1
ATOM 612 O O . THR A 1 79 ? -43.657 9.882 -3.798 1.00 27.35 76 THR A O 1
ATOM 616 N N . VAL A 1 80 ? -43.278 10.598 -1.677 1.00 28.53 77 VAL A N 1
ATOM 617 C CA . VAL A 1 80 ? -42.467 11.736 -2.086 1.00 27.22 77 VAL A CA 1
ATOM 618 C C . VAL A 1 80 ? -41.002 11.274 -1.901 1.00 26.77 77 VAL A C 1
ATOM 619 O O . VAL A 1 80 ? -40.503 11.113 -0.780 1.00 27.00 77 VAL A O 1
ATOM 623 N N . GLY A 1 81 ? -40.334 11.028 -3.025 1.00 25.59 78 GLY A N 1
ATOM 624 C CA . GLY A 1 81 ? -38.970 10.496 -2.998 1.00 23.92 78 GLY A CA 1
ATOM 625 C C . GLY A 1 81 ? -38.001 11.430 -2.348 1.00 22.28 78 GLY A C 1
ATOM 626 O O . GLY A 1 81 ? -38.244 12.634 -2.313 1.00 20.29 78 GLY A O 1
ATOM 627 N N . HIS A 1 82 ? -36.869 10.874 -1.908 1.00 22.12 79 HIS A N 1
ATOM 628 C CA . HIS A 1 82 ? -35.817 11.647 -1.249 1.00 22.83 79 HIS A CA 1
ATOM 629 C C . HIS A 1 82 ? -35.565 12.989 -1.908 1.00 22.53 79 HIS A C 1
ATOM 630 O O . HIS A 1 82 ? -35.481 13.075 -3.129 1.00 21.55 79 HIS A O 1
ATOM 637 N N . ARG A 1 83 ? -35.398 14.035 -1.098 1.00 24.72 80 ARG A N 1
ATOM 638 C CA . ARG A 1 83 ? -35.053 15.341 -1.621 1.00 24.85 80 ARG A CA 1
ATOM 639 C C . ARG A 1 83 ? -35.935 15.950 -2.677 1.00 23.19 80 ARG A C 1
ATOM 640 O O . ARG A 1 83 ? -35.423 16.662 -3.545 1.00 23.23 80 ARG A O 1
ATOM 648 N N . SER A 1 84 ? -37.214 15.643 -2.680 1.00 23.20 81 SER A N 1
ATOM 649 C CA . SER A 1 84 ? -38.081 16.257 -3.673 1.00 22.57 81 SER A CA 1
ATOM 650 C C . SER A 1 84 ? -38.559 17.574 -3.090 1.00 23.69 81 SER A C 1
ATOM 651 O O . SER A 1 84 ? -38.540 17.763 -1.875 1.00 25.30 81 SER A O 1
ATOM 654 N N . ILE A 1 85 ? -38.964 18.484 -3.962 1.00 24.18 82 ILE A N 1
ATOM 655 C CA . ILE A 1 85 ? -39.593 19.729 -3.576 1.00 24.87 82 ILE A CA 1
ATOM 656 C C . ILE A 1 85 ? -40.988 19.756 -4.166 1.00 25.99 82 ILE A C 1
ATOM 657 O O . ILE A 1 85 ? -41.156 19.765 -5.381 1.00 24.46 82 ILE A O 1
ATOM 662 N N . VAL A 1 86 ? -41.987 19.791 -3.294 1.00 26.16 83 VAL A N 1
ATOM 663 C CA . VAL A 1 86 ? -43.391 19.831 -3.686 1.00 29.59 83 VAL A CA 1
ATOM 664 C C . VAL A 1 86 ? -43.898 21.200 -3.271 1.00 29.09 83 VAL A C 1
ATOM 665 O O . VAL A 1 86 ? -44.123 21.461 -2.077 1.00 29.70 83 VAL A O 1
ATOM 669 N N . HIS A 1 87 ? -44.113 22.071 -4.244 1.00 29.14 84 HIS A N 1
ATOM 670 C CA . HIS A 1 87 ? -44.363 23.449 -3.929 1.00 30.06 84 HIS A CA 1
ATOM 671 C C . HIS A 1 87 ? -45.630 24.095 -4.481 1.00 32.12 84 HIS A C 1
ATOM 672 O O . HIS A 1 87 ? -45.662 24.560 -5.620 1.00 35.33 84 HIS A O 1
ATOM 679 N N . GLY A 1 88 ? -46.659 24.169 -3.648 1.00 34.37 85 GLY A N 1
ATOM 680 C CA . GLY A 1 88 ? -47.941 24.780 -4.028 1.00 36.12 85 GLY A CA 1
ATOM 681 C C . GLY A 1 88 ? -48.724 24.017 -5.084 1.00 36.21 85 GLY A C 1
ATOM 682 O O . GLY A 1 88 ? -49.610 24.584 -5.731 1.00 37.51 85 GLY A O 1
ATOM 683 N N . CYS A 1 89 ? -48.413 22.737 -5.261 1.00 34.21 86 CYS A N 1
ATOM 684 C CA . CYS A 1 89 ? -49.089 21.947 -6.246 1.00 35.31 86 CYS A CA 1
ATOM 685 C C . CYS A 1 89 ? -50.137 21.015 -5.682 1.00 36.64 86 CYS A C 1
ATOM 686 O O . CYS A 1 89 ? -50.365 20.966 -4.462 1.00 36.88 86 CYS A O 1
ATOM 689 N N . LYS A 1 90 ? -50.811 20.308 -6.585 1.00 38.14 87 LYS A N 1
ATOM 690 C CA . LYS A 1 90 ? -51.817 19.338 -6.197 1.00 41.58 87 LYS A CA 1
ATOM 691 C C . LYS A 1 90 ? -51.380 17.965 -6.678 1.00 39.48 87 LYS A C 1
ATOM 692 O O . LYS A 1 90 ? -51.232 17.743 -7.899 1.00 41.03 87 LYS A O 1
ATOM 698 N N . ILE A 1 91 ? -51.160 17.061 -5.720 1.00 37.04 88 ILE A N 1
ATOM 699 C CA . ILE A 1 91 ? -50.745 15.700 -6.003 1.00 36.71 88 ILE A CA 1
ATOM 700 C C . ILE A 1 91 ? -51.871 14.763 -5.655 1.00 37.97 88 ILE A C 1
ATOM 701 O O . ILE A 1 91 ? -52.227 14.636 -4.514 1.00 38.79 88 ILE A O 1
ATOM 706 N N . SER A 1 92 ? -52.397 14.058 -6.639 1.00 39.58 89 SER A N 1
ATOM 707 C CA . SER A 1 92 ? -53.518 13.148 -6.390 1.00 42.86 89 SER A CA 1
ATOM 708 C C . SER A 1 92 ? -53.058 11.920 -5.615 1.00 41.32 89 SER A C 1
ATOM 709 O O . SER A 1 92 ? -51.896 11.810 -5.242 1.00 39.43 89 SER A O 1
ATOM 712 N N . ASP A 1 93 ? -53.990 11.014 -5.369 1.00 43.20 90 ASP A N 1
ATOM 713 C CA . ASP A 1 93 ? -53.700 9.773 -4.673 1.00 43.97 90 ASP A CA 1
ATOM 714 C C . ASP A 1 93 ? -52.810 8.872 -5.534 1.00 43.69 90 ASP A C 1
ATOM 715 O O . ASP A 1 93 ? -52.804 8.952 -6.769 1.00 44.71 90 ASP A O 1
ATOM 720 N N . ASN A 1 94 ? -52.093 7.984 -4.866 1.00 44.39 91 ASN A N 1
ATOM 721 C CA . ASN A 1 94 ? -51.201 7.021 -5.505 1.00 44.94 91 ASN A CA 1
ATOM 722 C C . ASN A 1 94 ? -50.275 7.556 -6.565 1.00 42.02 91 ASN A C 1
ATOM 723 O O . ASN A 1 94 ? -50.298 7.143 -7.713 1.00 42.80 91 ASN A O 1
ATOM 728 N N . VAL A 1 95 ? -49.422 8.454 -6.125 1.00 40.36 92 VAL A N 1
ATOM 729 C CA . VAL A 1 95 ? -48.434 9.039 -6.958 1.00 37.54 92 VAL A CA 1
ATOM 730 C C . VAL A 1 95 ? -47.097 8.747 -6.301 1.00 36.32 92 VAL A C 1
ATOM 731 O O . VAL A 1 95 ? -46.974 8.784 -5.076 1.00 35.53 92 VAL A O 1
ATOM 735 N N . LEU A 1 96 ? -46.116 8.411 -7.115 1.00 34.38 93 LEU A N 1
ATOM 736 C CA . LEU A 1 96 ? -44.797 8.216 -6.630 1.00 34.92 93 LEU A CA 1
ATOM 737 C C . LEU A 1 96 ? -43.926 9.282 -7.326 1.00 33.32 93 LEU A C 1
ATOM 738 O O . LEU A 1 96 ? -43.723 9.262 -8.558 1.00 31.48 93 LEU A O 1
ATOM 743 N N . ILE A 1 97 ? -43.459 10.232 -6.532 1.00 30.59 94 ILE A N 1
ATOM 744 C CA . ILE A 1 97 ? -42.600 11.270 -7.029 1.00 29.02 94 ILE A CA 1
ATOM 745 C C . ILE A 1 97 ? -41.148 10.804 -6.910 1.00 27.31 94 ILE A C 1
ATOM 746 O O . ILE A 1 97 ? -40.655 10.556 -5.817 1.00 28.28 94 ILE A O 1
ATOM 751 N N . GLY A 1 98 ? -40.475 10.681 -8.043 1.00 26.92 95 GLY A N 1
ATOM 752 C CA . GLY A 1 98 ? -39.073 10.232 -8.082 1.00 25.83 95 GLY A CA 1
ATOM 753 C C . GLY A 1 98 ? -38.182 11.164 -7.284 1.00 24.13 95 GLY A C 1
ATOM 754 O O . GLY A 1 98 ? -38.383 12.368 -7.288 1.00 23.22 95 GLY A O 1
ATOM 755 N N . MET A 1 99 ? -37.170 10.595 -6.636 1.00 25.00 96 MET A N 1
ATOM 756 C CA . MET A 1 99 ? -36.297 11.336 -5.738 1.00 23.47 96 MET A CA 1
ATOM 757 C C . MET A 1 99 ? -35.687 12.495 -6.503 1.00 22.67 96 MET A C 1
ATOM 758 O O . MET A 1 99 ? -35.435 12.411 -7.696 1.00 21.71 96 MET A O 1
ATOM 763 N N . GLY A 1 100 ? -35.495 13.600 -5.795 1.00 21.86 97 GLY A N 1
ATOM 764 C CA . GLY A 1 100 ? -34.953 14.813 -6.370 1.00 21.11 97 GLY A CA 1
ATOM 765 C C . GLY A 1 100 ? -35.814 15.594 -7.348 1.00 20.58 97 GLY A C 1
ATOM 766 O O . GLY A 1 100 ? -35.295 16.436 -8.050 1.00 21.81 97 GLY A O 1
ATOM 767 N N . SER A 1 101 ? -37.107 15.305 -7.444 1.00 21.81 98 SER A N 1
ATOM 768 C CA . SER A 1 101 ? -37.973 16.018 -8.353 1.00 20.39 98 SER A CA 1
ATOM 769 C C . SER A 1 101 ? -38.429 17.343 -7.752 1.00 21.33 98 SER A C 1
ATOM 770 O O . SER A 1 101 ? -38.432 17.504 -6.527 1.00 20.42 98 SER A O 1
ATOM 773 N N . ILE A 1 102 ? -38.856 18.264 -8.618 1.00 20.76 99 ILE A N 1
ATOM 774 C CA . ILE A 1 102 ? -39.356 19.587 -8.222 1.00 22.89 99 ILE A CA 1
ATOM 775 C C . ILE A 1 102 ? -40.666 19.855 -8.942 1.00 22.57 99 ILE A C 1
ATOM 776 O O . ILE A 1 102 ? -40.717 19.887 -10.196 1.00 20.99 99 ILE A O 1
ATOM 781 N N . ILE A 1 103 ? -41.734 19.990 -8.173 1.00 22.85 100 ILE A N 1
ATOM 782 C CA . ILE A 1 103 ? -43.062 20.271 -8.766 1.00 26.45 100 ILE A CA 1
ATOM 783 C C . ILE A 1 103 ? -43.576 21.593 -8.225 1.00 26.59 100 ILE A C 1
ATOM 784 O O . ILE A 1 103 ? -43.798 21.744 -7.007 1.00 25.15 100 ILE A O 1
ATOM 789 N N . LEU A 1 104 ? -43.814 22.531 -9.139 1.00 26.09 101 LEU A N 1
ATOM 790 C CA . LEU A 1 104 ? -44.131 23.889 -8.760 1.00 27.96 101 LEU A CA 1
ATOM 791 C C . LEU A 1 104 ? -45.591 24.226 -8.633 1.00 31.87 101 LEU A C 1
ATOM 792 O O . LEU A 1 104 ? -46.459 23.396 -8.890 1.00 32.15 101 LEU A O 1
ATOM 797 N N . ASP A 1 105 ? -45.842 25.468 -8.230 1.00 33.34 102 ASP A N 1
ATOM 798 C CA . ASP A 1 105 ? -47.180 25.904 -7.848 1.00 39.07 102 ASP A CA 1
ATOM 799 C C . ASP A 1 105 ? -48.252 25.721 -8.873 1.00 39.06 102 ASP A C 1
ATOM 800 O O . ASP A 1 105 ? -48.064 25.993 -10.050 1.00 40.66 102 ASP A O 1
ATOM 805 N N . ASN A 1 106 ? -49.406 25.272 -8.403 1.00 42.60 103 ASN A N 1
ATOM 806 C CA . ASN A 1 106 ? -50.550 25.095 -9.257 1.00 42.60 103 ASN A CA 1
ATOM 807 C C . ASN A 1 106 ? -50.357 23.984 -10.241 1.00 40.26 103 ASN A C 1
ATOM 808 O O . ASN A 1 106 ? -51.200 23.751 -11.069 1.00 43.07 103 ASN A O 1
ATOM 813 N N . ALA A 1 107 ? -49.246 23.272 -10.167 1.00 39.86 104 ALA A N 1
ATOM 814 C CA . ALA A 1 107 ? -49.121 22.143 -11.073 1.00 39.58 104 ALA A CA 1
ATOM 815 C C . ALA A 1 107 ? -50.057 21.091 -10.510 1.00 37.73 104 ALA A C 1
ATOM 816 O O . ALA A 1 107 ? -50.312 21.078 -9.308 1.00 37.59 104 ALA A O 1
ATOM 818 N N . GLU A 1 108 ? -50.511 20.184 -11.357 1.00 38.06 105 GLU A N 1
ATOM 819 C CA . GLU A 1 108 ? -51.457 19.162 -10.939 1.00 43.31 105 GLU A CA 1
ATOM 820 C C . GLU A 1 108 ? -51.086 17.775 -11.495 1.00 41.60 105 GLU A C 1
ATOM 821 O O . GLU A 1 108 ? -50.966 17.597 -12.713 1.00 38.79 105 GLU A O 1
ATOM 827 N N . ILE A 1 109 ? -50.911 16.809 -10.578 1.00 41.52 106 ILE A N 1
ATOM 828 C CA . ILE A 1 109 ? -50.544 15.456 -10.927 1.00 39.83 106 ILE A CA 1
ATOM 829 C C . ILE A 1 109 ? -51.732 14.535 -10.692 1.00 42.91 106 ILE A C 1
ATOM 830 O O . ILE A 1 109 ? -52.259 14.421 -9.588 1.00 44.95 106 ILE A O 1
ATOM 835 N N . GLY A 1 110 ? -52.122 13.847 -11.744 1.00 43.87 107 GLY A N 1
ATOM 836 C CA . GLY A 1 110 ? -53.221 12.927 -11.708 1.00 47.12 107 GLY A CA 1
ATOM 837 C C . GLY A 1 110 ? -52.889 11.670 -10.948 1.00 46.29 107 GLY A C 1
ATOM 838 O O . GLY A 1 110 ? -51.722 11.317 -10.759 1.00 42.65 107 GLY A O 1
ATOM 839 N N . GLU A 1 111 ? -53.956 11.002 -10.525 1.00 49.09 108 GLU A N 1
ATOM 840 C CA . GLU A 1 111 ? -53.876 9.781 -9.780 1.00 50.62 108 GLU A CA 1
ATOM 841 C C . GLU A 1 111 ? -53.138 8.688 -10.563 1.00 50.61 108 GLU A C 1
ATOM 842 O O . GLU A 1 111 ? -53.198 8.640 -11.796 1.00 52.51 108 GLU A O 1
ATOM 848 N N . TYR A 1 112 ? -52.408 7.837 -9.845 1.00 50.18 109 TYR A N 1
ATOM 849 C CA . TYR A 1 112 ? -51.655 6.721 -10.455 1.00 50.59 109 TYR A CA 1
ATOM 850 C C . TYR A 1 112 ? -50.654 7.198 -11.505 1.00 48.10 109 TYR A C 1
ATOM 851 O O . TYR A 1 112 ? -50.648 6.779 -12.666 1.00 48.23 109 TYR A O 1
ATOM 860 N N . THR A 1 113 ? -49.789 8.086 -11.034 1.00 44.55 110 THR A N 1
ATOM 861 C CA . THR A 1 113 ? -48.739 8.666 -11.817 1.00 41.16 110 THR A CA 1
ATOM 862 C C . THR A 1 113 ? -47.397 8.304 -11.183 1.00 40.81 110 THR A C 1
ATOM 863 O O . THR A 1 113 ? -47.228 8.312 -9.939 1.00 43.85 110 THR A O 1
ATOM 867 N N . LEU A 1 114 ? -46.452 7.972 -12.045 1.00 39.58 111 LEU A N 1
ATOM 868 C CA . LEU A 1 114 ? -45.112 7.616 -11.671 1.00 39.12 111 LEU A CA 1
ATOM 869 C C . LEU A 1 114 ? -44.187 8.691 -12.271 1.00 36.54 111 LEU A C 1
ATOM 870 O O . LEU A 1 114 ? -44.219 8.984 -13.479 1.00 37.37 111 LEU A O 1
ATOM 875 N N . ILE A 1 115 ? -43.390 9.315 -11.415 1.00 33.41 112 ILE A N 1
ATOM 876 C CA . ILE A 1 115 ? -42.533 10.397 -11.841 1.00 29.74 112 ILE A CA 1
ATOM 877 C C . ILE A 1 115 ? -41.083 10.004 -11.635 1.00 29.12 112 ILE A C 1
ATOM 878 O O . ILE A 1 115 ? -40.671 9.640 -10.526 1.00 27.81 112 ILE A O 1
ATOM 883 N N . GLY A 1 116 ? -40.310 10.092 -12.712 1.00 27.87 113 GLY A N 1
ATOM 884 C CA . GLY A 1 116 ? -38.900 9.707 -12.677 1.00 28.75 113 GLY A CA 1
ATOM 885 C C . GLY A 1 116 ? -38.060 10.581 -11.775 1.00 25.58 113 GLY A C 1
ATOM 886 O O . GLY A 1 116 ? -38.404 11.698 -11.519 1.00 26.80 113 GLY A O 1
ATOM 887 N N . ALA A 1 117 ? -36.945 10.056 -11.299 1.00 25.84 114 ALA A N 1
ATOM 888 C CA . ALA A 1 117 ? -36.032 10.855 -10.448 1.00 24.64 114 ALA A CA 1
ATOM 889 C C . ALA A 1 117 ? -35.582 12.106 -11.173 1.00 23.48 114 ALA A C 1
ATOM 890 O O . ALA A 1 117 ? -35.414 12.109 -12.380 1.00 20.72 114 ALA A O 1
ATOM 892 N N . GLY A 1 118 ? -35.442 13.202 -10.439 1.00 23.16 115 GLY A N 1
ATOM 893 C CA . GLY A 1 118 ? -34.890 14.417 -11.013 1.00 24.18 115 GLY A CA 1
ATOM 894 C C . GLY A 1 118 ? -35.758 15.213 -11.969 1.00 25.68 115 GLY A C 1
ATOM 895 O O . GLY A 1 118 ? -35.244 16.082 -12.686 1.00 22.08 115 GLY A O 1
ATOM 896 N N . THR A 1 119 ? -37.066 14.949 -11.948 1.00 25.18 116 THR A N 1
ATOM 897 C CA . THR A 1 119 ? -38.010 15.630 -12.817 1.00 25.05 116 THR A CA 1
ATOM 898 C C . THR A 1 119 ? -38.312 17.078 -12.356 1.00 25.07 116 THR A C 1
ATOM 899 O O . THR A 1 119 ? -38.451 17.347 -11.165 1.00 25.25 116 THR A O 1
ATOM 903 N N . LEU A 1 120 ? -38.465 17.988 -13.317 1.00 24.51 117 LEU A N 1
ATOM 904 C CA . LEU A 1 120 ? -38.775 19.383 -13.030 1.00 25.94 117 LEU A CA 1
ATOM 905 C C . LEU A 1 120 ? -40.052 19.771 -13.745 1.00 26.60 117 LEU A C 1
ATOM 906 O O . LEU A 1 120 ? -40.100 19.808 -14.969 1.00 25.94 117 LEU A O 1
ATOM 911 N N . ILE A 1 121 ? -41.099 20.005 -12.959 1.00 26.70 118 ILE A N 1
ATOM 912 C CA . ILE A 1 121 ? -42.395 20.384 -13.454 1.00 28.03 118 ILE A CA 1
ATOM 913 C C . ILE A 1 121 ? -42.647 21.800 -13.023 1.00 29.81 118 ILE A C 1
ATOM 914 O O . ILE A 1 121 ? -42.723 22.095 -11.818 1.00 28.25 118 ILE A O 1
ATOM 919 N N . THR A 1 122 ? -42.787 22.685 -13.994 1.00 30.65 119 THR A N 1
ATOM 920 C CA . THR A 1 122 ? -42.966 24.100 -13.685 1.00 32.23 119 THR A CA 1
ATOM 921 C C . THR A 1 122 ? -44.408 24.385 -13.329 1.00 33.85 119 THR A C 1
ATOM 922 O O . THR A 1 122 ? -45.243 23.488 -13.354 1.00 33.08 119 THR A O 1
ATOM 926 N N . SER A 1 123 ? -44.700 25.637 -12.998 1.00 37.30 120 SER A N 1
ATOM 927 C CA . SER A 1 123 ? -46.014 25.954 -12.454 1.00 38.87 120 SER A CA 1
ATOM 928 C C . SER A 1 123 ? -47.138 25.793 -13.441 1.00 42.20 120 SER A C 1
ATOM 929 O O . SER A 1 123 ? -46.918 25.836 -14.660 1.00 40.00 120 SER A O 1
ATOM 932 N N . ASN A 1 124 ? -48.332 25.549 -12.904 1.00 42.21 121 ASN A N 1
ATOM 933 C CA . ASN A 1 124 ? -49.540 25.389 -13.701 1.00 45.50 121 ASN A CA 1
ATOM 934 C C . ASN A 1 124 ? -49.537 24.227 -14.676 1.00 44.88 121 ASN A C 1
ATOM 935 O O . ASN A 1 124 ? -50.483 24.082 -15.437 1.00 41.45 121 ASN A O 1
ATOM 940 N N . LYS A 1 125 ? -48.478 23.415 -14.679 1.00 41.87 122 LYS A N 1
ATOM 941 C CA . LYS A 1 125 ? -48.454 22.270 -15.577 1.00 43.44 122 LYS A CA 1
ATOM 942 C C . LYS A 1 125 ? -49.444 21.250 -15.082 1.00 43.05 122 LYS A C 1
ATOM 943 O O . LYS A 1 125 ? -49.508 21.005 -13.897 1.00 38.88 122 LYS A O 1
ATOM 949 N N . LYS A 1 126 ? -50.250 20.692 -15.981 1.00 43.97 123 LYS A N 1
ATOM 950 C CA . LYS A 1 126 ? -51.250 19.667 -15.613 1.00 48.21 123 LYS A CA 1
ATOM 951 C C . LYS A 1 126 ? -51.010 18.383 -16.407 1.00 47.60 123 LYS A C 1
ATOM 952 O O . LYS A 1 126 ? -50.537 18.432 -17.548 1.00 45.99 123 LYS A O 1
ATOM 958 N N . PHE A 1 127 ? -51.351 17.241 -15.808 1.00 46.70 124 PHE A N 1
ATOM 959 C CA . PHE A 1 127 ? -51.138 15.941 -16.431 1.00 45.62 124 PHE A CA 1
ATOM 960 C C . PHE A 1 127 ? -52.277 14.977 -16.178 1.00 47.76 124 PHE A C 1
ATOM 961 O O . PHE A 1 127 ? -52.849 14.970 -15.102 1.00 53.44 124 PHE A O 1
ATOM 969 N N . PRO A 1 128 ? -52.582 14.119 -17.156 1.00 49.72 125 PRO A N 1
ATOM 970 C CA . PRO A 1 128 ? -53.638 13.138 -16.959 1.00 51.88 125 PRO A CA 1
ATOM 971 C C . PRO A 1 128 ? -53.137 12.043 -16.022 1.00 49.92 125 PRO A C 1
ATOM 972 O O . PRO A 1 128 ? -51.922 11.987 -15.756 1.00 43.80 125 PRO A O 1
ATOM 976 N N . PRO A 1 129 ? -54.050 11.210 -15.485 1.00 49.95 126 PRO A N 1
ATOM 977 C CA . PRO A 1 129 ? -53.698 10.117 -14.581 1.00 48.95 126 PRO A CA 1
ATOM 978 C C . PRO A 1 129 ? -53.151 8.893 -15.317 1.00 47.98 126 PRO A C 1
ATOM 979 O O . PRO A 1 129 ? -53.307 8.797 -16.498 1.00 48.67 126 PRO A O 1
ATOM 983 N N . GLY A 1 130 ? -52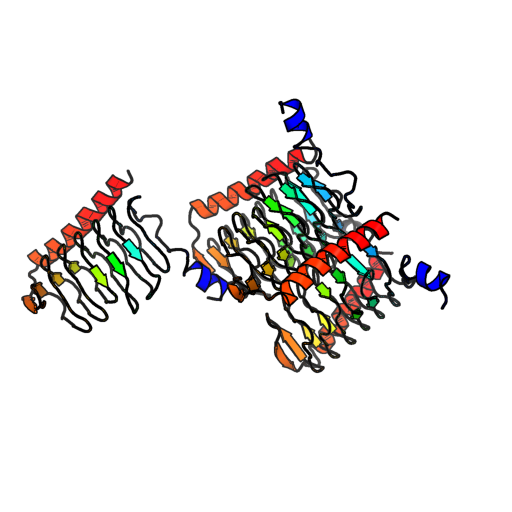.482 7.980 -14.623 1.00 47.19 127 GLY A N 1
ATOM 984 C CA . GLY A 1 130 ? -52.014 6.745 -15.261 1.00 48.13 127 GLY A CA 1
ATOM 985 C C . GLY A 1 130 ? -50.843 6.892 -16.212 1.00 46.57 127 GLY A C 1
ATOM 986 O O . GLY A 1 130 ? -50.787 6.227 -17.229 1.00 46.54 127 GLY A O 1
ATOM 987 N N . VAL A 1 131 ? -49.871 7.729 -15.862 1.00 43.82 128 VAL A N 1
ATOM 988 C CA . VAL A 1 131 ? -48.747 7.932 -16.736 1.00 43.16 128 VAL A CA 1
ATOM 989 C C . VAL A 1 131 ? -47.410 7.887 -16.041 1.00 40.35 128 VAL A C 1
ATOM 990 O O . VAL A 1 131 ? -47.328 7.886 -14.820 1.00 40.01 128 VAL A O 1
ATOM 994 N N . LEU A 1 132 ? -46.381 7.781 -16.867 1.00 38.98 129 LEU A N 1
ATOM 995 C CA . LEU A 1 132 ? -45.004 7.878 -16.461 1.00 37.27 129 LEU A CA 1
ATOM 996 C C . LEU A 1 132 ? -44.631 9.249 -16.984 1.00 34.95 129 LEU A C 1
ATOM 997 O O . LEU A 1 132 ? -44.821 9.533 -18.186 1.00 35.87 129 LEU A O 1
ATOM 1002 N N . ILE A 1 133 ? -44.164 10.116 -16.093 1.00 33.11 130 ILE A N 1
ATOM 1003 C CA . ILE A 1 133 ? -43.723 11.463 -16.454 1.00 30.99 130 ILE A CA 1
ATOM 1004 C C . ILE A 1 133 ? -42.245 11.480 -16.130 1.00 32.48 130 ILE A C 1
ATOM 1005 O O . ILE A 1 133 ? -41.830 10.889 -15.113 1.00 33.05 130 ILE A O 1
ATOM 1010 N N . MET A 1 134 ? -41.454 12.227 -16.891 1.00 30.58 131 MET A N 1
ATOM 1011 C CA . MET A 1 134 ? -40.034 12.185 -16.681 1.00 31.49 131 MET A CA 1
ATOM 1012 C C . MET A 1 134 ? -39.294 13.336 -17.385 1.00 31.27 131 MET A C 1
ATOM 1013 O O . MET A 1 134 ? -39.769 13.840 -18.397 1.00 28.81 131 MET A O 1
ATOM 1018 N N . GLY A 1 135 ? -38.148 13.761 -16.825 1.00 28.62 132 GLY A N 1
ATOM 1019 C CA . GLY A 1 135 ? -37.313 14.813 -17.412 1.00 27.54 132 GLY A CA 1
ATOM 1020 C C . GLY A 1 135 ? -37.504 16.279 -17.015 1.00 26.76 132 GLY A C 1
ATOM 1021 O O . GLY A 1 135 ? -38.317 16.628 -16.153 1.00 26.37 132 GLY A O 1
ATOM 1022 N N . SER A 1 136 ? -36.711 17.132 -17.646 1.00 26.13 133 SER A N 1
ATOM 1023 C CA . SER A 1 136 ? -36.741 18.555 -17.382 1.00 28.86 133 SER A CA 1
ATOM 1024 C C . SER A 1 136 ? -36.781 19.274 -18.716 1.00 29.26 133 SER A C 1
ATOM 1025 O O . SER A 1 136 ? -35.788 19.357 -19.403 1.00 31.92 133 SER A O 1
ATOM 1028 N N . PRO A 1 137 ? -37.937 19.790 -19.098 1.00 29.75 134 PRO A N 1
ATOM 1029 C CA . PRO A 1 137 ? -39.188 19.785 -18.383 1.00 29.42 134 PRO A CA 1
ATOM 1030 C C . PRO A 1 137 ? -39.840 18.438 -18.417 1.00 30.20 134 PRO A C 1
ATOM 1031 O O . PRO A 1 137 ? -39.717 17.721 -19.423 1.00 29.84 134 PRO A O 1
ATOM 1035 N N . GLY A 1 138 ? -40.585 18.104 -17.357 1.00 29.51 135 GLY A N 1
ATOM 1036 C CA . GLY A 1 138 ? -41.258 16.807 -17.282 1.00 29.98 135 GLY A CA 1
ATOM 1037 C C . GLY A 1 138 ? -42.306 16.601 -18.381 1.00 33.00 135 GLY A C 1
ATOM 1038 O O . GLY A 1 138 ? -43.144 17.492 -18.617 1.00 33.64 135 GLY A O 1
ATOM 1039 N N . LYS A 1 139 ? -42.271 15.441 -19.050 1.00 31.39 136 LYS A N 1
ATOM 1040 C CA . LYS A 1 139 ? -43.263 15.128 -20.073 1.00 34.07 136 LYS A CA 1
ATOM 1041 C C . LYS A 1 139 ? -43.674 13.687 -19.909 1.00 34.24 136 LYS A C 1
ATOM 1042 O O . LYS A 1 139 ? -42.950 12.880 -19.313 1.00 31.12 136 LYS A O 1
ATOM 1048 N N . VAL A 1 140 ? -44.852 13.374 -20.440 1.00 36.99 137 VAL A N 1
ATOM 1049 C CA . VAL A 1 140 ? -45.380 12.028 -20.374 1.00 37.64 137 VAL A CA 1
ATOM 1050 C C . VAL A 1 140 ? -44.629 11.142 -21.350 1.00 37.76 137 VAL A C 1
ATOM 1051 O O . VAL A 1 140 ? -44.468 11.504 -22.507 1.00 37.26 137 VAL A O 1
ATOM 1055 N N . VAL A 1 141 ? -44.196 9.983 -20.871 1.00 37.78 138 VAL A N 1
ATOM 1056 C CA . VAL A 1 141 ? -43.453 9.009 -21.666 1.00 39.78 138 VAL A CA 1
ATOM 1057 C C . VAL A 1 141 ? -44.396 7.941 -22.213 1.00 43.02 138 VAL A C 1
ATOM 1058 O O . VAL A 1 141 ? -44.253 7.470 -23.334 1.00 43.24 138 VAL A O 1
ATOM 1062 N N . ARG A 1 142 ? -45.359 7.550 -21.382 1.00 44.87 139 ARG A N 1
ATOM 1063 C CA . ARG A 1 142 ? -46.277 6.483 -21.723 1.00 49.10 139 ARG A CA 1
ATOM 1064 C C . ARG A 1 142 ? -47.284 6.329 -20.620 1.00 49.90 139 ARG A C 1
ATOM 1065 O O . ARG A 1 142 ? -47.163 6.963 -19.556 1.00 47.27 139 ARG A O 1
ATOM 1073 N N . GLU A 1 143 ? -48.278 5.488 -20.873 1.00 52.18 140 GLU A N 1
ATOM 1074 C CA . GLU A 1 143 ? -49.283 5.192 -19.879 1.00 54.55 140 GLU A CA 1
ATOM 1075 C C . GLU A 1 143 ? -48.753 4.099 -18.979 1.00 54.08 140 GLU A C 1
ATOM 1076 O O . GLU A 1 143 ? -47.889 3.309 -19.369 1.00 52.35 140 GLU A O 1
ATOM 1082 N N . LEU A 1 144 ? -49.291 4.061 -17.767 1.00 55.06 141 LEU A N 1
ATOM 1083 C CA . LEU A 1 144 ? -48.832 3.148 -16.752 1.00 53.33 141 LEU A CA 1
ATOM 1084 C C . LEU A 1 144 ? -49.480 1.781 -16.924 1.00 57.45 141 LEU A C 1
ATOM 1085 O O . LEU A 1 144 ? -50.639 1.676 -17.358 1.00 57.30 141 LEU A O 1
ATOM 1090 N N . THR A 1 145 ? -48.711 0.741 -16.602 1.00 58.15 142 THR A N 1
ATOM 1091 C CA . THR A 1 145 ? -49.175 -0.654 -16.660 1.00 62.40 142 THR A CA 1
ATOM 1092 C C . THR A 1 145 ? -49.620 -1.110 -15.266 1.00 64.80 142 THR A C 1
ATOM 1093 O O . THR A 1 145 ? -49.374 -0.406 -14.276 1.00 60.40 142 THR A O 1
ATOM 1097 N N . GLU A 1 146 ? -50.273 -2.270 -15.171 1.00 69.97 143 GLU A N 1
ATOM 1098 C CA . GLU A 1 146 ? -50.656 -2.805 -13.849 1.00 72.59 143 GLU A CA 1
ATOM 1099 C C . GLU A 1 146 ? -49.416 -3.041 -13.001 1.00 69.74 143 GLU A C 1
ATOM 1100 O O . GLU A 1 146 ? -49.425 -2.856 -11.792 1.00 65.49 143 GLU A O 1
ATOM 1106 N N . GLU A 1 147 ? -48.354 -3.459 -13.662 1.00 70.08 144 GLU A N 1
ATOM 1107 C CA . GLU A 1 147 ? -47.074 -3.712 -13.031 1.00 73.24 144 GLU A CA 1
ATOM 1108 C C . GLU A 1 147 ? -46.574 -2.425 -12.348 1.00 69.70 144 GLU A C 1
ATOM 1109 O O . GLU A 1 147 ? -46.085 -2.442 -11.222 1.00 66.04 144 GLU A O 1
ATOM 1115 N N . ASP A 1 148 ? -46.712 -1.311 -13.063 1.00 50.09 145 ASP A N 1
ATOM 1116 C CA . ASP A 1 148 ? -46.283 0.002 -12.588 1.00 50.52 145 ASP A CA 1
ATOM 1117 C C . ASP A 1 148 ? -47.129 0.497 -11.393 1.00 51.01 145 ASP A C 1
ATOM 1118 O O . ASP A 1 148 ? -46.592 1.096 -10.445 1.00 45.59 145 ASP A O 1
ATOM 1123 N N . LYS A 1 149 ? -48.441 0.259 -11.455 1.00 52.20 146 LYS A N 1
ATOM 1124 C CA . LYS A 1 149 ? -49.343 0.629 -10.382 1.00 47.93 146 LYS A CA 1
ATOM 1125 C C . LYS A 1 149 ? -49.066 -0.212 -9.140 1.00 49.37 146 LYS A C 1
ATOM 1126 O O . LYS A 1 149 ? -49.233 0.255 -8.013 1.00 44.35 146 LYS A O 1
ATOM 1132 N N . LYS A 1 150 ? -48.644 -1.454 -9.347 1.00 51.18 147 LYS A N 1
ATOM 1133 C CA . LYS A 1 150 ? -48.328 -2.326 -8.226 1.00 54.72 147 LYS A CA 1
ATOM 1134 C C . LYS A 1 150 ? -47.100 -1.771 -7.514 1.00 50.75 147 LYS A C 1
ATOM 1135 O O . LYS A 1 150 ? -47.092 -1.610 -6.290 1.00 48.48 147 LYS A O 1
ATOM 1141 N N . TYR A 1 151 ? -46.065 -1.483 -8.289 1.00 49.70 148 TYR A N 1
ATOM 1142 C CA . TYR A 1 151 ? -44.841 -0.893 -7.760 1.00 48.65 148 TYR A CA 1
ATOM 1143 C C . TYR A 1 151 ? -45.143 0.353 -6.920 1.00 46.92 148 TYR A C 1
ATOM 1144 O O . TYR A 1 151 ? -44.466 0.607 -5.931 1.00 48.28 148 TYR A O 1
ATOM 1153 N N . ILE A 1 152 ? -46.163 1.120 -7.313 1.00 46.91 149 ILE A N 1
ATOM 1154 C CA . ILE A 1 152 ? -46.540 2.340 -6.584 1.00 44.41 149 ILE A CA 1
ATOM 1155 C C . ILE A 1 152 ? -47.144 1.994 -5.222 1.00 48.00 149 ILE A C 1
ATOM 1156 O O . ILE A 1 152 ? -46.891 2.670 -4.206 1.00 53.03 149 ILE A O 1
ATOM 1161 N N . ASP A 1 153 ? -47.954 0.946 -5.201 1.00 47.24 150 ASP A N 1
ATOM 1162 C CA . ASP A 1 153 ? -48.555 0.495 -3.967 1.00 44.94 150 ASP A CA 1
ATOM 1163 C C . ASP A 1 153 ? -47.462 -0.080 -3.041 1.00 43.51 150 ASP A C 1
ATOM 1164 O O . ASP A 1 153 ? -47.332 0.338 -1.889 1.00 40.39 150 ASP A O 1
ATOM 1169 N N . GLU A 1 154 ? -46.662 -1.017 -3.554 1.00 42.89 151 GLU A N 1
ATOM 1170 C CA . GLU A 1 154 ? -45.571 -1.615 -2.766 1.00 46.39 151 GLU A CA 1
ATOM 1171 C C . GLU A 1 154 ? -44.678 -0.570 -2.080 1.00 42.49 151 GLU A C 1
ATOM 1172 O O . GLU A 1 154 ? -44.194 -0.783 -0.970 1.00 39.01 151 GLU A O 1
ATOM 1178 N N . SER A 1 155 ? -44.476 0.551 -2.757 1.00 41.65 152 SER A N 1
ATOM 1179 C CA . SER A 1 155 ? -43.662 1.626 -2.251 1.00 43.84 152 SER A CA 1
ATOM 1180 C C . SER A 1 155 ? -44.216 2.247 -0.952 1.00 43.83 152 SER A C 1
ATOM 1181 O O . SER A 1 155 ? -43.501 2.297 0.062 1.00 42.06 152 SER A O 1
ATOM 1184 N N . TYR A 1 156 ? -45.462 2.721 -0.978 1.00 41.16 153 TYR A N 1
ATOM 1185 C CA . TYR A 1 156 ? -46.033 3.345 0.216 1.00 41.30 153 TYR A CA 1
ATOM 1186 C C . TYR A 1 156 ? -46.225 2.280 1.262 1.00 44.22 153 TYR A C 1
ATOM 1187 O O . TYR A 1 156 ? -46.018 2.515 2.457 1.00 41.55 153 TYR A O 1
ATOM 1196 N N . GLU A 1 157 ? -46.634 1.102 0.808 1.00 41.56 154 GLU A N 1
ATOM 1197 C CA . GLU A 1 157 ? -46.793 -0.003 1.717 1.00 44.77 154 GLU A CA 1
ATOM 1198 C C . GLU A 1 157 ? -45.498 -0.279 2.505 1.00 41.18 154 GLU A C 1
ATOM 1199 O O . GLU A 1 157 ? -45.537 -0.517 3.718 1.00 40.25 154 GLU A O 1
ATOM 1205 N N . TRP A 1 158 ? -44.359 -0.212 1.832 1.00 46.16 155 TRP A N 1
ATOM 1206 C CA . TRP A 1 158 ? -43.109 -0.485 2.492 1.00 44.08 155 TRP A CA 1
ATOM 1207 C C . TRP A 1 158 ? -42.853 0.565 3.540 1.00 42.46 155 TRP A C 1
ATOM 1208 O O . TRP A 1 158 ? -42.326 0.249 4.617 1.00 43.45 155 TRP A O 1
ATOM 1219 N N . TYR A 1 159 ? -43.224 1.808 3.229 1.00 38.57 156 TYR A N 1
ATOM 1220 C CA . TYR A 1 159 ? -43.057 2.913 4.168 1.00 37.78 156 TYR A CA 1
ATOM 1221 C C . TYR A 1 159 ? -43.983 2.821 5.392 1.00 40.91 156 TYR A C 1
ATOM 1222 O O . TYR A 1 159 ? -43.603 3.274 6.458 1.00 41.11 156 TYR A O 1
ATOM 1231 N N . LEU A 1 160 ? -45.164 2.208 5.258 1.00 44.63 157 LEU A N 1
ATOM 1232 C CA . LEU A 1 160 ? -46.032 2.011 6.429 1.00 45.03 157 LEU A CA 1
ATOM 1233 C C . LEU A 1 160 ? -45.297 1.155 7.423 1.00 46.92 157 LEU A C 1
ATOM 1234 O O . LEU A 1 160 ? -45.238 1.469 8.618 1.00 48.24 157 LEU A O 1
ATOM 1239 N N . GLU A 1 161 ? -44.738 0.062 6.915 1.00 49.87 158 GLU A N 1
ATOM 1240 C CA . GLU A 1 161 ? -43.965 -0.869 7.727 1.00 52.83 158 GLU A CA 1
ATOM 1241 C C . GLU A 1 161 ? -42.745 -0.199 8.328 1.00 47.77 158 GLU A C 1
ATOM 1242 O O . GLU A 1 161 ? -42.501 -0.312 9.510 1.00 47.44 158 GLU A O 1
ATOM 1248 N N . ALA A 1 162 ? -41.967 0.499 7.508 1.00 47.22 159 ALA A N 1
ATOM 1249 C CA . ALA A 1 162 ? -40.732 1.095 7.997 1.00 47.78 159 ALA A CA 1
ATOM 1250 C C . ALA A 1 162 ? -40.995 2.128 9.065 1.00 48.21 159 ALA A C 1
ATOM 1251 O O . ALA A 1 162 ? -40.202 2.276 9.990 1.00 45.88 159 ALA A O 1
ATOM 1253 N N . ALA A 1 163 ? -42.109 2.846 8.924 1.00 47.85 160 ALA A N 1
ATOM 1254 C CA . ALA A 1 163 ? -42.471 3.883 9.879 1.00 50.07 160 ALA A CA 1
ATOM 1255 C C . ALA A 1 163 ? -42.786 3.231 11.223 1.00 54.07 160 ALA A C 1
ATOM 1256 O O . ALA A 1 163 ? -42.409 3.732 12.267 1.00 53.30 160 ALA A O 1
ATOM 1258 N N . GLN A 1 164 ? -43.471 2.104 11.190 1.00 56.73 161 GLN A N 1
ATOM 1259 C CA . GLN A 1 164 ? -43.784 1.415 12.423 1.00 60.76 161 GLN A CA 1
ATOM 1260 C C . GLN A 1 164 ? -42.537 0.916 13.122 1.00 58.70 161 GLN A C 1
ATOM 1261 O O . GLN A 1 164 ? -42.457 0.977 14.352 1.00 62.05 161 GLN A O 1
ATOM 1267 N N . ASN A 1 165 ? -41.556 0.448 12.358 1.00 54.01 162 ASN A N 1
ATOM 1268 C CA . ASN A 1 165 ? -40.282 0.020 12.949 1.00 57.56 162 ASN A CA 1
ATOM 1269 C C . ASN A 1 165 ? -39.518 1.211 13.576 1.00 62.41 162 ASN A C 1
ATOM 1270 O O . ASN A 1 165 ? -38.676 1.020 14.456 1.00 63.51 162 ASN A O 1
ATOM 1275 N N . GLN A 1 166 ? -39.811 2.427 13.108 1.00 63.09 163 GLN A N 1
ATOM 1276 C CA . GLN A 1 166 ? -39.202 3.648 13.653 1.00 66.45 163 GLN A CA 1
ATOM 1277 C C . GLN A 1 166 ? -39.962 4.145 14.858 1.00 70.09 163 GLN A C 1
ATOM 1278 O O . GLN A 1 166 ? -39.638 5.195 15.411 1.00 72.60 163 GLN A O 1
ATOM 1284 N N . LYS A 1 167 ? -40.998 3.404 15.236 1.00 73.96 164 LYS A N 1
ATOM 1285 C CA . LYS A 1 167 ? -41.769 3.700 16.440 1.00 82.46 164 LYS A CA 1
ATOM 1286 C C . LYS A 1 167 ? -41.648 2.519 17.420 1.00 86.10 164 LYS A C 1
ATOM 1287 O O . LYS A 1 167 ? -41.739 2.707 18.637 1.00 94.44 164 LYS A O 1
ATOM 1293 N N . TYR A 1 168 ? -41.432 1.314 16.885 1.00 81.17 165 TYR A N 1
ATOM 1294 C CA . TYR A 1 168 ? -41.320 0.104 17.711 1.00 84.77 165 TYR A CA 1
ATOM 1295 C C . TYR A 1 168 ? -40.197 -0.849 17.236 1.00 87.38 165 TYR A C 1
ATOM 1296 O O . TYR A 1 168 ? -40.274 -1.536 16.203 1.00 80.46 165 TYR A O 1
ATOM 1306 N N . SER B 1 1 ? -7.652 43.034 12.851 1.00 45.10 -2 SER B N 1
ATOM 1307 C CA . SER B 1 1 ? -7.540 41.606 13.211 1.00 42.34 -2 SER B CA 1
ATOM 1308 C C . SER B 1 1 ? -6.101 41.161 13.534 1.00 37.41 -2 SER B C 1
ATOM 1309 O O . SER B 1 1 ? -5.135 41.788 13.167 1.00 39.80 -2 SER B O 1
ATOM 1312 N N . ASN B 1 2 ? -6.019 40.057 14.252 1.00 31.31 -1 ASN B N 1
ATOM 1313 C CA . ASN B 1 2 ? -4.782 39.533 14.787 1.00 31.58 -1 ASN B CA 1
ATOM 1314 C C . ASN B 1 2 ? -4.973 38.029 14.919 1.00 29.48 -1 ASN B C 1
ATOM 1315 O O . ASN B 1 2 ? -6.003 37.475 14.488 1.00 27.25 -1 ASN B O 1
ATOM 1320 N N . ALA B 1 3 ? -3.978 37.370 15.489 1.00 29.18 0 ALA B N 1
ATOM 1321 C CA . ALA B 1 3 ? -4.007 35.926 15.579 1.00 28.72 0 ALA B CA 1
ATOM 1322 C C . ALA B 1 3 ? -5.244 35.386 16.260 1.00 27.63 0 ALA B C 1
ATOM 1323 O O . ALA B 1 3 ? -5.873 34.434 15.787 1.00 26.24 0 ALA B O 1
ATOM 1325 N N . MET B 1 4 ? -5.602 35.997 17.380 1.00 28.76 1 MET B N 1
ATOM 1326 C CA . MET B 1 4 ? -6.677 35.465 18.190 1.00 28.43 1 MET B CA 1
ATOM 1327 C C . MET B 1 4 ? -8.018 35.732 17.549 1.00 28.84 1 MET B C 1
ATOM 1328 O O . MET B 1 4 ? -8.879 34.876 17.616 1.00 27.93 1 MET B O 1
ATOM 1333 N N . ILE B 1 5 ? -8.143 36.883 16.885 1.00 28.41 2 ILE B N 1
ATOM 1334 C CA . ILE B 1 5 ? -9.348 37.259 16.172 1.00 29.29 2 ILE B CA 1
ATOM 1335 C C . ILE B 1 5 ? -9.591 36.354 14.967 1.00 29.60 2 ILE B C 1
ATOM 1336 O O . ILE B 1 5 ? -10.707 35.935 14.713 1.00 29.80 2 ILE B O 1
ATOM 1341 N N . ARG B 1 6 ? -8.542 36.049 14.229 1.00 31.72 3 ARG B N 1
ATOM 1342 C CA . ARG B 1 6 ? -8.671 35.143 13.090 1.00 33.10 3 ARG B CA 1
ATOM 1343 C C . ARG B 1 6 ? -9.120 33.774 13.586 1.00 33.61 3 ARG B C 1
ATOM 1344 O O . ARG B 1 6 ? -9.902 33.074 12.914 1.00 36.05 3 ARG B O 1
ATOM 1352 N N . ASP B 1 7 ? -8.648 33.391 14.762 1.00 29.61 4 ASP B N 1
ATOM 1353 C CA . ASP B 1 7 ? -9.031 32.093 15.305 1.00 32.87 4 ASP B CA 1
ATOM 1354 C C . ASP B 1 7 ? -10.490 32.120 15.692 1.00 34.65 4 ASP B C 1
ATOM 1355 O O . ASP B 1 7 ? -11.212 31.137 15.473 1.00 38.70 4 ASP B O 1
ATOM 1360 N N . TYR B 1 8 ? -10.898 33.236 16.295 1.00 32.69 5 TYR B N 1
ATOM 1361 C CA . TYR B 1 8 ? -12.267 33.478 16.699 1.00 35.44 5 TYR B CA 1
ATOM 1362 C C . TYR B 1 8 ? -13.234 33.403 15.479 1.00 38.61 5 TYR B C 1
ATOM 1363 O O . TYR B 1 8 ? -14.258 32.712 15.507 1.00 38.70 5 TYR B O 1
ATOM 1372 N N . LEU B 1 9 ? -12.875 34.126 14.427 1.00 38.26 6 LEU B N 1
ATOM 1373 C CA . LEU B 1 9 ? -13.656 34.187 13.198 1.00 42.10 6 LEU B CA 1
ATOM 1374 C C . LEU B 1 9 ? -13.739 32.865 12.440 1.00 43.55 6 LEU B C 1
ATOM 1375 O O . LEU B 1 9 ? -14.697 32.627 11.705 1.00 46.15 6 LEU B O 1
ATOM 1380 N N . GLU B 1 10 ? -12.734 32.023 12.614 1.00 42.22 7 GLU B N 1
ATOM 1381 C CA . GLU B 1 10 ? -12.702 30.725 11.994 1.00 47.07 7 GLU B CA 1
ATOM 1382 C C . GLU B 1 10 ? -13.722 29.822 12.698 1.00 47.46 7 GLU B C 1
ATOM 1383 O O . GLU B 1 10 ? -14.270 28.909 12.096 1.00 51.02 7 GLU B O 1
ATOM 1389 N N . ASP B 1 11 ? -14.018 30.140 13.954 1.00 45.19 8 ASP B N 1
ATOM 1390 C CA . ASP B 1 11 ? -14.900 29.343 14.799 1.00 46.13 8 ASP B CA 1
ATOM 1391 C C . ASP B 1 11 ? -16.263 29.953 15.081 1.00 44.39 8 ASP B C 1
ATOM 1392 O O . ASP B 1 11 ? -17.198 29.218 15.340 1.00 46.99 8 ASP B O 1
ATOM 1397 N N . LYS B 1 12 ? -16.380 31.276 15.046 1.00 50.15 9 LYS B N 1
ATOM 1398 C CA . LYS B 1 12 ? -17.634 31.918 15.444 1.00 48.83 9 LYS B CA 1
ATOM 1399 C C . LYS B 1 12 ? -18.208 32.855 14.405 1.00 46.79 9 LYS B C 1
ATOM 1400 O O . LYS B 1 12 ? -17.727 33.968 14.223 1.00 47.06 9 LYS B O 1
ATOM 1406 N N . PRO B 1 13 ? -19.267 32.397 13.721 1.00 43.84 10 PRO B N 1
ATOM 1407 C CA . PRO B 1 13 ? -19.904 33.205 12.721 1.00 43.15 10 PRO B CA 1
ATOM 1408 C C . PRO B 1 13 ? -20.291 34.562 13.258 1.00 43.98 10 PRO B C 1
ATOM 1409 O O . PRO B 1 13 ? -20.813 34.638 14.366 1.00 43.46 10 PRO B O 1
ATOM 1413 N N . LEU B 1 14 ? -19.981 35.625 12.509 1.00 44.79 11 LEU B N 1
ATOM 1414 C CA . LEU B 1 14 ? -20.415 36.975 12.887 1.00 46.08 11 LEU B CA 1
ATOM 1415 C C . LEU B 1 14 ? -21.833 37.137 12.351 1.00 45.43 11 LEU B C 1
ATOM 1416 O O . LEU B 1 14 ? -22.039 37.496 11.178 1.00 46.11 11 LEU B O 1
ATOM 1421 N N . ILE B 1 15 ? -22.805 36.844 13.205 1.00 44.11 12 ILE B N 1
ATOM 1422 C CA . ILE B 1 15 ? -24.217 36.861 12.840 1.00 43.61 12 ILE B CA 1
ATOM 1423 C C . ILE B 1 15 ? -24.869 38.036 13.509 1.00 45.01 12 ILE B C 1
ATOM 1424 O O . ILE B 1 15 ? -24.910 38.105 14.725 1.00 45.35 12 ILE B O 1
ATOM 1429 N N . ASP B 1 16 ? -25.381 38.962 12.717 1.00 46.20 13 ASP B N 1
ATOM 1430 C CA . ASP B 1 16 ? -26.025 40.138 13.280 1.00 47.96 13 ASP B CA 1
ATOM 1431 C C . ASP B 1 16 ? -27.215 39.748 14.182 1.00 47.95 13 ASP B C 1
ATOM 1432 O O . ASP B 1 16 ? -28.030 38.919 13.827 1.00 46.60 13 ASP B O 1
ATOM 1437 N N . GLU B 1 17 ? -27.286 40.389 15.353 1.00 49.57 14 GLU B N 1
ATOM 1438 C CA . GLU B 1 17 ? -28.310 40.129 16.375 1.00 50.43 14 GLU B CA 1
ATOM 1439 C C . GLU B 1 17 ? -29.727 40.039 15.805 1.00 50.50 14 GLU B C 1
ATOM 1440 O O . GLU B 1 17 ? -30.548 39.240 16.261 1.00 50.30 14 GLU B O 1
ATOM 1446 N N . SER B 1 18 ? -29.988 40.826 14.768 1.00 50.89 15 SER B N 1
ATOM 1447 C CA . SER B 1 18 ? -31.286 40.828 14.084 1.00 51.38 15 SER B CA 1
ATOM 1448 C C . SER B 1 18 ? -31.630 39.574 13.222 1.00 49.54 15 SER B C 1
ATOM 1449 O O . SER B 1 18 ? -32.775 39.366 12.859 1.00 49.74 15 SER B O 1
ATOM 1452 N N . VAL B 1 19 ? -30.646 38.749 12.918 1.00 47.55 16 VAL B N 1
ATOM 1453 C CA . VAL B 1 19 ? -30.841 37.613 12.014 1.00 46.33 16 VAL B CA 1
ATOM 1454 C C . VAL B 1 19 ? -31.597 36.409 12.579 1.00 45.41 16 VAL B C 1
ATOM 1455 O O . VAL B 1 19 ? -31.217 35.865 13.594 1.00 44.94 16 VAL B O 1
ATOM 1459 N N . PHE B 1 20 ? -32.660 35.982 11.920 1.00 45.54 17 PHE B N 1
ATOM 1460 C CA . PHE B 1 20 ? -33.338 34.748 12.351 1.00 45.05 17 PHE B CA 1
ATOM 1461 C C . PHE B 1 20 ? -32.555 33.538 11.828 1.00 42.83 17 PHE B C 1
ATOM 1462 O O . PHE B 1 20 ? -32.250 33.450 10.650 1.00 41.83 17 PHE B O 1
ATOM 1470 N N . VAL B 1 21 ? -32.219 32.622 12.729 1.00 42.10 18 VAL B N 1
ATOM 1471 C CA . VAL B 1 21 ? -31.564 31.385 12.342 1.00 40.88 18 VAL B CA 1
ATOM 1472 C C . VAL B 1 21 ? -32.362 30.226 12.908 1.00 41.57 18 VAL B C 1
ATOM 1473 O O . VAL B 1 21 ? -32.412 30.058 14.122 1.00 42.31 18 VAL B O 1
ATOM 1477 N N . ALA B 1 22 ? -32.990 29.439 12.049 1.00 42.01 19 ALA B N 1
ATOM 1478 C CA . ALA B 1 22 ? -33.779 28.297 12.525 1.00 43.80 19 ALA B CA 1
ATOM 1479 C C . ALA B 1 22 ? -32.882 27.348 13.308 1.00 44.35 19 ALA B C 1
ATOM 1480 O O . ALA B 1 22 ? -31.714 27.187 12.983 1.00 43.07 19 ALA B O 1
ATOM 1482 N N . LYS B 1 23 ? -33.437 26.733 14.337 1.00 48.07 20 LYS B N 1
ATOM 1483 C CA . LYS B 1 23 ? -32.678 25.823 15.196 1.00 50.29 20 LYS B CA 1
ATOM 1484 C C . LYS B 1 23 ? -32.071 24.694 14.389 1.00 49.63 20 LYS B C 1
ATOM 1485 O O . LYS B 1 23 ? -30.957 24.301 14.644 1.00 47.28 20 LYS B O 1
ATOM 1491 N N . SER B 1 24 ? -32.787 24.194 13.390 1.00 26.45 21 SER B N 1
ATOM 1492 C CA . SER B 1 24 ? -32.223 23.085 12.564 1.00 26.36 21 SER B CA 1
ATOM 1493 C C . SER B 1 24 ? -31.162 23.504 11.550 1.00 23.98 21 SER B C 1
ATOM 1494 O O . SER B 1 24 ? -30.522 22.663 10.962 1.00 23.04 21 SER B O 1
ATOM 1497 N N . ALA B 1 25 ? -30.963 24.802 11.368 1.00 25.72 22 ALA B N 1
ATOM 1498 C CA . ALA B 1 25 ? -29.946 25.305 10.434 1.00 24.53 22 ALA B CA 1
ATOM 1499 C C . ALA B 1 25 ? -28.578 25.193 11.082 1.00 27.30 22 ALA B C 1
ATOM 1500 O O . ALA B 1 25 ? -28.475 25.284 12.296 1.00 28.81 22 ALA B O 1
ATOM 1502 N N . ASP B 1 26 ? -27.542 25.009 10.269 1.00 25.27 23 ASP B N 1
ATOM 1503 C CA . ASP B 1 26 ? -26.147 24.921 10.761 1.00 25.25 23 ASP B CA 1
ATOM 1504 C C . ASP B 1 26 ? -25.393 26.065 10.106 1.00 24.74 23 ASP B C 1
ATOM 1505 O O . ASP B 1 26 ? -25.320 26.130 8.870 1.00 22.90 23 ASP B O 1
ATOM 1510 N N . VAL B 1 27 ? -24.930 27.009 10.918 1.00 26.14 24 VAL B N 1
ATOM 1511 C CA . VAL B 1 27 ? -24.128 28.127 10.423 1.00 27.47 24 VAL B CA 1
ATOM 1512 C C . VAL B 1 27 ? -22.803 27.897 11.085 1.00 29.37 24 VAL B C 1
ATOM 1513 O O . VAL B 1 27 ? -22.672 28.083 12.273 1.00 30.09 24 VAL B O 1
ATOM 1517 N N . ILE B 1 28 ? -21.836 27.479 10.291 1.00 31.85 25 ILE B N 1
ATOM 1518 C CA . ILE B 1 28 ? -20.543 26.986 10.760 1.00 35.10 25 ILE B CA 1
ATOM 1519 C C . ILE B 1 28 ? -19.364 27.781 10.195 1.00 36.35 25 ILE B C 1
ATOM 1520 O O . ILE B 1 28 ? -19.392 28.206 9.030 1.00 33.79 25 ILE B O 1
ATOM 1525 N N . GLY B 1 29 ? -18.319 27.953 10.995 1.00 36.66 26 GLY B N 1
ATOM 1526 C CA . GLY B 1 29 ? -17.097 28.567 10.500 1.00 36.24 26 GLY B CA 1
ATOM 1527 C C . GLY B 1 29 ? -17.129 30.057 10.258 1.00 37.89 26 GLY B C 1
ATOM 1528 O O . GLY B 1 29 ? -17.824 30.800 10.953 1.00 39.06 26 GLY B O 1
ATOM 1529 N N . ASN B 1 30 ? -16.314 30.495 9.299 1.00 38.15 27 ASN B N 1
ATOM 1530 C CA . ASN B 1 30 ? -16.198 31.896 8.947 1.00 40.52 27 ASN B CA 1
ATOM 1531 C C . ASN B 1 30 ? -17.366 32.402 8.089 1.00 41.14 27 ASN B C 1
ATOM 1532 O O . ASN B 1 30 ? -17.382 32.280 6.849 1.00 40.18 27 ASN B O 1
ATOM 1537 N N . VAL B 1 31 ? -18.331 33.009 8.758 1.00 40.77 28 VAL B N 1
ATOM 1538 C CA . VAL B 1 31 ? -19.536 33.432 8.105 1.00 38.92 28 VAL B CA 1
ATOM 1539 C C . VAL B 1 31 ? -19.966 34.735 8.704 1.00 41.36 28 VAL B C 1
ATOM 1540 O O . VAL B 1 31 ? -20.138 34.843 9.914 1.00 40.31 28 VAL B O 1
ATOM 1544 N N . LYS B 1 32 ? -20.116 35.725 7.850 1.00 43.23 29 LYS B N 1
ATOM 1545 C CA . LYS B 1 32 ? -20.604 37.012 8.240 1.00 45.32 29 LYS B CA 1
ATOM 1546 C C . LYS B 1 32 ? -22.031 37.075 7.695 1.00 43.42 29 LYS B C 1
ATOM 1547 O O . LYS B 1 32 ? -22.252 36.827 6.498 1.00 42.83 29 LYS B O 1
ATOM 1553 N N . ILE B 1 33 ? -22.995 37.372 8.562 1.00 42.07 30 ILE B N 1
ATOM 1554 C CA . ILE B 1 33 ? -24.399 37.520 8.160 1.00 41.42 30 ILE B CA 1
ATOM 1555 C C . ILE B 1 33 ? -24.904 38.874 8.638 1.00 43.62 30 ILE B C 1
ATOM 1556 O O . ILE B 1 33 ? -24.822 39.206 9.821 1.00 43.13 30 ILE B O 1
ATOM 1561 N N . GLY B 1 34 ? -25.441 39.636 7.697 1.00 44.97 31 GLY B N 1
ATOM 1562 C CA . GLY B 1 34 ? -25.917 40.989 7.937 1.00 48.58 31 GLY B CA 1
ATOM 1563 C C . GLY B 1 34 ? -27.332 41.160 8.448 1.00 48.26 31 GLY B C 1
ATOM 1564 O O . GLY B 1 34 ? -28.140 40.227 8.465 1.00 43.56 31 GLY B O 1
ATOM 1565 N N . LYS B 1 35 ? -27.596 42.400 8.839 1.00 51.68 32 LYS B N 1
ATOM 1566 C CA . LYS B 1 35 ? -28.856 42.866 9.413 1.00 53.49 32 LYS B CA 1
ATOM 1567 C C . LYS B 1 35 ? -30.087 42.387 8.700 1.00 51.37 32 LYS B C 1
ATOM 1568 O O . LYS B 1 35 ? -30.205 42.515 7.460 1.00 51.70 32 LYS B O 1
ATOM 1574 N N . ASP B 1 36 ? -31.006 41.847 9.491 1.00 49.20 33 ASP B N 1
ATOM 1575 C CA . ASP B 1 36 ? -32.308 41.353 9.024 1.00 48.00 33 ASP B CA 1
ATOM 1576 C C . ASP B 1 36 ? -32.308 40.219 7.989 1.00 46.12 33 ASP B C 1
ATOM 1577 O O . ASP B 1 36 ? -33.317 39.986 7.322 1.00 46.07 33 ASP B O 1
ATOM 1582 N N . SER B 1 37 ? -31.200 39.503 7.857 1.00 43.50 34 SER B N 1
ATOM 1583 C CA . SER B 1 37 ? -31.194 38.365 6.969 1.00 40.02 34 SER B CA 1
ATOM 1584 C C . SER B 1 37 ? -31.797 37.184 7.751 1.00 38.54 34 SER B C 1
ATOM 1585 O O . SER B 1 37 ? -32.130 37.322 8.919 1.00 41.75 34 SER B O 1
ATOM 1588 N N . SER B 1 38 ? -31.965 36.039 7.114 1.00 36.16 35 SER B N 1
ATOM 1589 C CA . SER B 1 38 ? -32.607 34.916 7.774 1.00 34.38 35 SER B CA 1
ATOM 1590 C C . SER B 1 38 ? -32.121 33.609 7.202 1.00 31.51 35 SER B C 1
ATOM 1591 O O . SER B 1 38 ? -31.884 33.490 6.004 1.00 33.28 35 SER B O 1
ATOM 1594 N N . ILE B 1 39 ? -31.938 32.636 8.075 1.00 29.88 36 ILE B N 1
ATOM 1595 C CA . ILE B 1 39 ? -31.442 31.340 7.688 1.00 28.49 36 ILE B CA 1
ATOM 1596 C C . ILE B 1 39 ? -32.520 30.346 8.073 1.00 26.50 36 ILE B C 1
ATOM 1597 O O . ILE B 1 39 ? -32.870 30.235 9.229 1.00 29.24 36 ILE B O 1
ATOM 1602 N N . TRP B 1 40 ? -33.041 29.625 7.093 1.00 25.31 37 TRP B N 1
ATOM 1603 C CA . TRP B 1 40 ? -34.207 28.739 7.297 1.00 25.21 37 TRP B CA 1
ATOM 1604 C C . TRP B 1 40 ? -33.920 27.285 7.634 1.00 25.32 37 TRP B C 1
ATOM 1605 O O . TRP B 1 40 ? -32.768 26.883 7.755 1.00 23.19 37 TRP B O 1
ATOM 1616 N N . TYR B 1 41 ? -34.997 26.528 7.847 1.00 26.43 38 TYR B N 1
ATOM 1617 C CA . TYR B 1 41 ? -34.892 25.154 8.337 1.00 26.64 38 TYR B CA 1
ATOM 1618 C C . TYR B 1 41 ? -33.958 24.278 7.561 1.00 23.14 38 TYR B C 1
ATOM 1619 O O . TYR B 1 41 ? -34.037 24.160 6.354 1.00 21.30 38 TYR B O 1
ATOM 1628 N N . ASN B 1 42 ? -33.051 23.671 8.307 1.00 23.73 39 ASN B N 1
ATOM 1629 C CA . ASN B 1 42 ? -32.076 22.721 7.794 1.00 22.70 39 ASN B CA 1
ATOM 1630 C C . ASN B 1 42 ? -31.118 23.265 6.749 1.00 22.08 39 ASN B C 1
ATOM 1631 O O . ASN B 1 42 ? -30.473 22.506 6.050 1.00 22.16 39 ASN B O 1
ATOM 1636 N N . ALA B 1 43 ? -30.989 24.584 6.672 1.00 24.76 40 ALA B N 1
ATOM 1637 C CA . ALA B 1 43 ? -29.982 25.151 5.775 1.00 23.32 40 ALA B CA 1
ATOM 1638 C C . ALA B 1 43 ? -28.584 24.907 6.386 1.00 24.79 40 ALA B C 1
ATOM 1639 O O . ALA B 1 43 ? -28.446 24.738 7.620 1.00 22.61 40 ALA B O 1
ATOM 1641 N N . VAL B 1 44 ? -27.557 24.867 5.528 1.00 21.53 41 VAL B N 1
ATOM 1642 C CA . VAL B 1 44 ? -26.156 24.719 5.969 1.00 20.49 41 VAL B CA 1
ATOM 1643 C C . VAL B 1 44 ? -25.318 25.841 5.326 1.00 23.45 41 VAL B C 1
ATOM 1644 O O . VAL B 1 44 ? -25.250 25.936 4.106 1.00 22.65 41 VAL B O 1
ATOM 1648 N N . VAL B 1 45 ? -24.766 26.726 6.161 1.00 24.71 42 VAL B N 1
ATOM 1649 C CA . VAL B 1 45 ? -23.917 27.852 5.732 1.00 26.92 42 VAL B CA 1
ATOM 1650 C C . VAL B 1 45 ? -22.565 27.599 6.361 1.00 26.35 42 VAL B C 1
ATOM 1651 O O . VAL B 1 45 ? -22.360 27.846 7.534 1.00 26.05 42 VAL B O 1
ATOM 1655 N N . ARG B 1 46 ? -21.652 27.073 5.565 1.00 27.82 43 ARG B N 1
ATOM 1656 C CA . ARG B 1 46 ? -20.398 26.572 6.110 1.00 30.06 43 ARG B CA 1
ATOM 1657 C C . ARG B 1 46 ? -19.244 27.293 5.494 1.00 30.84 43 ARG B C 1
ATOM 1658 O O . ARG B 1 46 ? -18.956 27.110 4.320 1.00 32.56 43 ARG B O 1
ATOM 1666 N N . GLY B 1 47 ? -18.592 28.128 6.294 1.00 32.42 44 GLY B N 1
ATOM 1667 C CA . GLY B 1 47 ? -17.461 28.909 5.820 1.00 35.68 44 GLY B CA 1
ATOM 1668 C C . GLY B 1 47 ? -16.138 28.330 6.260 1.00 37.26 44 GLY B C 1
ATOM 1669 O O . GLY B 1 47 ? -15.228 29.054 6.623 1.00 40.04 44 GLY B O 1
ATOM 1670 N N . ASP B 1 48 ? -16.009 27.017 6.200 1.00 37.51 45 ASP B N 1
ATOM 1671 C CA . ASP B 1 48 ? -14.772 26.390 6.657 1.00 39.76 45 ASP B CA 1
ATOM 1672 C C . ASP B 1 48 ? -13.688 26.285 5.577 1.00 43.32 45 ASP B C 1
ATOM 1673 O O . ASP B 1 48 ? -12.563 25.913 5.870 1.00 43.67 45 ASP B O 1
ATOM 1678 N N . GLU B 1 49 ? -14.031 26.609 4.336 1.00 43.54 46 GLU B N 1
ATOM 1679 C CA . GLU B 1 49 ? -13.055 26.596 3.245 1.00 50.14 46 GLU B CA 1
ATOM 1680 C C . GLU B 1 49 ? -12.990 28.071 2.883 1.00 50.92 46 GLU B C 1
ATOM 1681 O O . GLU B 1 49 ? -12.355 28.845 3.599 1.00 53.28 46 GLU B O 1
ATOM 1687 N N . GLY B 1 50 ? -13.671 28.487 1.822 1.00 50.86 47 GLY B N 1
ATOM 1688 C CA . GLY B 1 50 ? -13.726 29.911 1.516 1.00 50.35 47 GLY B CA 1
ATOM 1689 C C . GLY B 1 50 ? -14.724 30.524 2.500 1.00 51.05 47 GLY B C 1
ATOM 1690 O O . GLY B 1 50 ? -15.749 29.902 2.821 1.00 46.05 47 GLY B O 1
ATOM 1691 N N . PRO B 1 51 ? -14.439 31.738 2.996 1.00 49.87 48 PRO B N 1
ATOM 1692 C CA . PRO B 1 51 ? -15.373 32.402 3.895 1.00 47.11 48 PRO B CA 1
ATOM 1693 C C . PRO B 1 51 ? -16.649 32.844 3.188 1.00 44.97 48 PRO B C 1
ATOM 1694 O O . PRO B 1 51 ? -16.693 32.917 1.955 1.00 46.05 48 PRO B O 1
ATOM 1698 N N . ILE B 1 52 ? -17.668 33.155 3.972 1.00 40.39 49 ILE B N 1
ATOM 1699 C CA . ILE B 1 52 ? -18.965 33.498 3.454 1.00 36.53 49 ILE B CA 1
ATOM 1700 C C . ILE B 1 52 ? -19.440 34.807 3.999 1.00 38.92 49 ILE B C 1
ATOM 1701 O O . ILE B 1 52 ? -19.381 35.062 5.198 1.00 38.21 49 ILE B O 1
ATOM 1706 N N . THR B 1 53 ? -19.922 35.641 3.097 1.00 40.68 50 THR B N 1
ATOM 1707 C CA . THR B 1 53 ? -20.453 36.915 3.456 1.00 43.71 50 THR B CA 1
ATOM 1708 C C . THR B 1 53 ? -21.860 37.014 2.891 1.00 42.69 50 THR B C 1
ATOM 1709 O O . THR B 1 53 ? -22.072 36.852 1.673 1.00 43.22 50 THR B O 1
ATOM 1713 N N . ILE B 1 54 ? -22.816 37.272 3.777 1.00 40.93 51 ILE B N 1
ATOM 1714 C CA . ILE B 1 54 ? -24.217 37.403 3.408 1.00 40.58 51 ILE B CA 1
ATOM 1715 C C . ILE B 1 54 ? -24.635 38.791 3.842 1.00 43.22 51 ILE B C 1
ATOM 1716 O O . ILE B 1 54 ? -24.448 39.159 4.992 1.00 45.37 51 ILE B O 1
ATOM 1721 N N . GLY B 1 55 ? -25.195 39.562 2.919 1.00 45.11 52 GLY B N 1
ATOM 1722 C CA . GLY B 1 55 ? -25.610 40.930 3.190 1.00 48.49 52 GLY B CA 1
ATOM 1723 C C . GLY B 1 55 ? -26.818 41.080 4.097 1.00 48.60 52 GLY B C 1
ATOM 1724 O O . GLY B 1 55 ? -27.035 40.277 4.998 1.00 48.51 52 GLY B O 1
ATOM 1725 N N . GLU B 1 56 ? -27.599 42.127 3.843 1.00 49.89 53 GLU B N 1
ATOM 1726 C CA . GLU B 1 56 ? -28.783 42.466 4.633 1.00 50.26 53 GLU B CA 1
ATOM 1727 C C . GLU B 1 56 ? -30.061 42.144 3.908 1.00 48.75 53 GLU B C 1
ATOM 1728 O O . GLU B 1 56 ? -30.153 42.304 2.679 1.00 48.68 53 GLU B O 1
ATOM 1734 N N . ASN B 1 57 ? -31.062 41.753 4.687 1.00 47.86 54 ASN B N 1
ATOM 1735 C CA . ASN B 1 57 ? -32.390 41.414 4.196 1.00 49.35 54 ASN B CA 1
ATOM 1736 C C . ASN B 1 57 ? -32.386 40.262 3.209 1.00 47.30 54 ASN B C 1
ATOM 1737 O O . ASN B 1 57 ? -33.291 40.155 2.372 1.00 48.44 54 ASN B O 1
ATOM 1742 N N . THR B 1 58 ? -31.380 39.399 3.326 1.00 43.45 55 THR B N 1
ATOM 1743 C CA . THR B 1 58 ? -31.234 38.256 2.441 1.00 39.11 55 THR B CA 1
ATOM 1744 C C . THR B 1 58 ? -31.715 37.004 3.126 1.00 35.98 55 THR B C 1
ATOM 1745 O O . THR B 1 58 ? -31.438 36.782 4.301 1.00 35.85 55 THR B O 1
ATOM 1749 N N . ASN B 1 59 ? -32.448 36.186 2.384 1.00 34.91 56 ASN B N 1
ATOM 1750 C CA . ASN B 1 59 ? -32.967 34.953 2.929 1.00 31.62 56 ASN B CA 1
ATOM 1751 C C . ASN B 1 59 ? -32.340 33.745 2.304 1.00 28.91 56 ASN B C 1
ATOM 1752 O O . ASN B 1 59 ? -32.196 33.667 1.089 1.00 29.38 56 ASN B O 1
ATOM 1757 N N . ILE B 1 60 ? -31.918 32.823 3.155 1.00 27.61 57 ILE B N 1
ATOM 1758 C CA . ILE B 1 60 ? -31.359 31.554 2.732 1.00 27.81 57 ILE B CA 1
ATOM 1759 C C . ILE B 1 60 ? -32.401 30.513 3.114 1.00 26.48 57 ILE B C 1
ATOM 1760 O O . ILE B 1 60 ? -32.530 30.173 4.274 1.00 31.96 57 ILE B O 1
ATOM 1765 N N . GLN B 1 61 ? -33.135 30.001 2.145 1.00 26.54 58 GLN B N 1
ATOM 1766 C CA . GLN B 1 61 ? -34.257 29.113 2.449 1.00 25.84 58 GLN B CA 1
ATOM 1767 C C . GLN B 1 61 ? -33.904 27.670 2.813 1.00 24.00 58 GLN B C 1
ATOM 1768 O O . GLN B 1 61 ? -32.758 27.233 2.729 1.00 25.23 58 GLN B O 1
ATOM 1774 N N . ASP B 1 62 ? -34.933 26.955 3.223 1.00 24.43 59 ASP B N 1
ATOM 1775 C CA . ASP B 1 62 ? -34.816 25.609 3.781 1.00 23.09 59 ASP B CA 1
ATOM 1776 C C . ASP B 1 62 ? -33.913 24.690 2.991 1.00 22.54 59 ASP B C 1
ATOM 1777 O O . ASP B 1 62 ? -33.999 24.593 1.787 1.00 24.19 59 ASP B O 1
ATOM 1782 N N . CYS B 1 63 ? -32.994 24.057 3.696 1.00 23.65 60 CYS B N 1
ATOM 1783 C CA . CYS B 1 63 ? -32.096 23.063 3.122 1.00 24.15 60 CYS B CA 1
ATOM 1784 C C . CYS B 1 63 ? -31.135 23.587 2.094 1.00 24.24 60 CYS B C 1
ATOM 1785 O O . CYS B 1 63 ? -30.516 22.761 1.378 1.00 23.39 60 CYS B O 1
ATOM 1788 N N . SER B 1 64 ? -30.982 24.920 2.022 1.00 22.76 61 SER B N 1
ATOM 1789 C CA . SER B 1 64 ? -30.007 25.512 1.102 1.00 22.54 61 SER B CA 1
ATOM 1790 C C . SER B 1 64 ? -28.626 25.360 1.714 1.00 23.77 61 SER B C 1
ATOM 1791 O O . SER B 1 64 ? -28.468 25.259 2.938 1.00 25.12 61 SER B O 1
ATOM 1794 N N . ILE B 1 65 ? -27.628 25.314 0.845 1.00 23.41 62 ILE B N 1
ATOM 1795 C CA . ILE B 1 65 ? -26.255 25.088 1.218 1.00 24.41 62 ILE B CA 1
ATOM 1796 C C . ILE B 1 65 ? -25.338 26.157 0.662 1.00 26.41 62 ILE B C 1
ATOM 1797 O O . ILE B 1 65 ? -25.354 26.445 -0.533 1.00 27.81 62 ILE B O 1
ATOM 1802 N N . VAL B 1 66 ? -24.546 26.755 1.534 1.00 25.03 63 VAL B N 1
ATOM 1803 C CA . VAL B 1 66 ? -23.589 27.776 1.110 1.00 25.87 63 VAL B CA 1
ATOM 1804 C C . VAL B 1 66 ? -22.273 27.275 1.609 1.00 26.42 63 VAL B C 1
ATOM 1805 O O . VAL B 1 66 ? -22.134 26.926 2.798 1.00 26.16 63 VAL B O 1
ATOM 1809 N N . HIS B 1 67 ? -21.351 27.160 0.668 1.00 28.09 64 HIS B N 1
ATOM 1810 C CA . HIS B 1 67 ? -20.022 26.617 0.891 1.00 31.15 64 HIS B CA 1
ATOM 1811 C C . HIS B 1 67 ? -19.183 27.082 -0.293 1.00 31.79 64 HIS B C 1
ATOM 1812 O O . HIS B 1 67 ? -19.742 27.589 -1.252 1.00 32.37 64 HIS B O 1
ATOM 1819 N N . GLY B 1 68 ? -17.866 26.901 -0.272 1.00 34.91 65 GLY B N 1
ATOM 1820 C CA . GLY B 1 68 ? -17.071 27.379 -1.420 1.00 38.48 65 GLY B CA 1
ATOM 1821 C C . GLY B 1 68 ? -15.582 27.123 -1.399 1.00 42.47 65 GLY B C 1
ATOM 1822 O O . GLY B 1 68 ? -14.959 27.086 -0.318 1.00 41.91 65 GLY B O 1
ATOM 1823 N N . ASP B 1 69 ? -15.002 26.927 -2.592 1.00 46.65 66 ASP B N 1
ATOM 1824 C CA . ASP B 1 69 ? -13.524 26.768 -2.706 1.00 50.50 66 ASP B CA 1
ATOM 1825 C C . ASP B 1 69 ? -12.909 28.112 -2.395 1.00 52.34 66 ASP B C 1
ATOM 1826 O O . ASP B 1 69 ? -11.976 28.235 -1.602 1.00 53.07 66 ASP B O 1
ATOM 1831 N N . THR B 1 70 ? -13.454 29.126 -3.047 1.00 56.33 67 THR B N 1
ATOM 1832 C CA . THR B 1 70 ? -13.078 30.511 -2.808 1.00 58.20 67 THR B CA 1
ATOM 1833 C C . THR B 1 70 ? -14.221 31.087 -2.021 1.00 53.67 67 THR B C 1
ATOM 1834 O O . THR B 1 70 ? -15.216 30.373 -1.737 1.00 52.63 67 THR B O 1
ATOM 1838 N N . GLU B 1 71 ? -14.112 32.370 -1.700 1.00 50.01 68 GLU B N 1
ATOM 1839 C CA . GLU B 1 71 ? -15.153 33.033 -0.967 1.00 48.27 68 GLU B CA 1
ATOM 1840 C C . GLU B 1 71 ? -16.480 33.093 -1.730 1.00 45.95 68 GLU B C 1
ATOM 1841 O O . GLU B 1 71 ? -16.503 33.131 -2.950 1.00 44.31 68 GLU B O 1
ATOM 1847 N N . THR B 1 72 ? -17.577 32.988 -0.975 1.00 42.60 69 THR B N 1
ATOM 1848 C CA . THR B 1 72 ? -18.922 33.108 -1.483 1.00 38.30 69 THR B CA 1
ATOM 1849 C C . THR B 1 72 ? -19.420 34.424 -0.940 1.00 39.67 69 THR B C 1
ATOM 1850 O O . THR B 1 72 ? -19.365 34.652 0.266 1.00 39.62 69 THR B O 1
ATOM 1854 N N . ILE B 1 73 ? -19.903 35.293 -1.820 1.00 42.07 70 ILE B N 1
ATOM 1855 C CA . ILE B 1 73 ? -20.417 36.600 -1.409 1.00 44.39 70 ILE B CA 1
ATOM 1856 C C . ILE B 1 73 ? -21.865 36.721 -1.894 1.00 41.23 70 ILE B C 1
ATOM 1857 O O . ILE B 1 73 ? -22.133 36.671 -3.089 1.00 40.62 70 ILE B O 1
ATOM 1862 N N . ILE B 1 74 ? -22.788 36.883 -0.958 1.00 38.51 71 ILE B N 1
ATOM 1863 C CA . ILE B 1 74 ? -24.191 37.027 -1.282 1.00 36.76 71 ILE B CA 1
ATOM 1864 C C . ILE B 1 74 ? -24.562 38.412 -0.846 1.00 39.88 71 ILE B C 1
ATOM 1865 O O . ILE B 1 74 ? -24.320 38.792 0.299 1.00 40.06 71 ILE B O 1
ATOM 1870 N N . GLY B 1 75 ? -25.145 39.181 -1.754 1.00 42.02 72 GLY B N 1
ATOM 1871 C CA . GLY B 1 75 ? -25.485 40.566 -1.458 1.00 46.31 72 GLY B CA 1
ATOM 1872 C C . GLY B 1 75 ? -26.673 40.811 -0.555 1.00 46.63 72 GLY B C 1
ATOM 1873 O O . GLY B 1 75 ? -27.114 39.941 0.173 1.00 46.71 72 GLY B O 1
ATOM 1874 N N . ASN B 1 76 ? -27.162 42.039 -0.610 1.00 50.29 73 ASN B N 1
ATOM 1875 C CA . ASN B 1 76 ? -28.309 42.473 0.150 1.00 52.21 73 ASN B CA 1
ATOM 1876 C C . ASN B 1 76 ? -29.576 42.212 -0.668 1.00 51.65 73 ASN B C 1
ATOM 1877 O O . ASN B 1 76 ? -29.530 42.264 -1.905 1.00 54.51 73 ASN B O 1
ATOM 1882 N N . ASN B 1 77 ? -30.706 41.961 -0.003 1.00 49.38 74 ASN B N 1
ATOM 1883 C CA . ASN B 1 77 ? -32.016 41.736 -0.676 1.00 48.81 74 ASN B CA 1
ATOM 1884 C C . ASN B 1 77 ? -32.098 40.524 -1.592 1.00 46.33 74 ASN B C 1
ATOM 1885 O O . ASN B 1 77 ? -32.925 40.489 -2.503 1.00 46.46 74 ASN B O 1
ATOM 1890 N N . VAL B 1 78 ? -31.264 39.523 -1.325 1.00 43.63 75 VAL B N 1
ATOM 1891 C CA . VAL B 1 78 ? -31.234 38.311 -2.109 1.00 40.23 75 VAL B CA 1
ATOM 1892 C C . VAL B 1 78 ? -32.137 37.249 -1.521 1.00 37.25 75 VAL B C 1
ATOM 1893 O O . VAL B 1 78 ? -32.173 37.043 -0.314 1.00 35.31 75 VAL B O 1
ATOM 1897 N N . THR B 1 79 ? -32.837 36.545 -2.404 1.00 36.62 76 THR B N 1
ATOM 1898 C CA . THR B 1 79 ? -33.656 35.387 -2.038 1.00 33.40 76 THR B CA 1
ATOM 1899 C C . THR B 1 79 ? -32.969 34.113 -2.574 1.00 32.11 76 THR B C 1
ATOM 1900 O O . THR B 1 79 ? -32.775 33.958 -3.788 1.00 31.24 76 THR B O 1
ATOM 1904 N N . VAL B 1 80 ? -32.568 33.213 -1.678 1.00 30.28 77 VAL B N 1
ATOM 1905 C CA . VAL B 1 80 ? -31.995 31.961 -2.118 1.00 29.88 77 VAL B CA 1
ATOM 1906 C C . VAL B 1 80 ? -33.075 30.944 -1.920 1.00 28.91 77 VAL B C 1
ATOM 1907 O O . VAL B 1 80 ? -33.399 30.604 -0.803 1.00 31.42 77 VAL B O 1
ATOM 1911 N N . GLY B 1 81 ? -33.666 30.479 -3.016 1.00 29.44 78 GLY B N 1
ATOM 1912 C CA . GLY B 1 81 ? -34.742 29.485 -2.961 1.00 27.41 78 GLY B CA 1
ATOM 1913 C C . GLY B 1 81 ? -34.444 28.144 -2.316 1.00 25.16 78 GLY B C 1
ATOM 1914 O O . GLY B 1 81 ? -33.304 27.696 -2.262 1.00 24.17 78 GLY B O 1
ATOM 1915 N N . HIS B 1 82 ? -35.501 27.475 -1.887 1.00 23.62 79 HIS B N 1
ATOM 1916 C CA . HIS B 1 82 ? -35.372 26.202 -1.197 1.00 24.26 79 HIS B CA 1
ATOM 1917 C C . HIS B 1 82 ? -34.335 25.257 -1.825 1.00 22.23 79 HIS B C 1
ATOM 1918 O O . HIS B 1 82 ? -34.313 25.033 -3.012 1.00 19.54 79 HIS B O 1
ATOM 1925 N N . ARG B 1 83 ? -33.476 24.687 -1.005 1.00 23.72 80 ARG B N 1
ATOM 1926 C CA . ARG B 1 83 ? -32.601 23.631 -1.504 1.00 24.87 80 ARG B CA 1
ATOM 1927 C C . ARG B 1 83 ? -31.682 24.064 -2.644 1.00 22.38 80 ARG B C 1
ATOM 1928 O O . ARG B 1 83 ? -31.322 23.233 -3.537 1.00 22.07 80 ARG B O 1
ATOM 1936 N N . SER B 1 84 ? -31.303 25.337 -2.655 1.00 21.23 81 SER B N 1
ATOM 1937 C CA . SER B 1 84 ? -30.366 25.802 -3.653 1.00 21.45 81 SER B CA 1
ATOM 1938 C C . SER B 1 84 ? -28.967 25.610 -3.110 1.00 21.85 81 SER B C 1
ATOM 1939 O O . SER B 1 84 ? -28.757 25.479 -1.900 1.00 23.13 81 SER B O 1
ATOM 1942 N N . ILE B 1 85 ? -28.004 25.541 -4.004 1.00 22.92 82 ILE B N 1
ATOM 1943 C CA . ILE B 1 85 ? -26.591 25.492 -3.616 1.00 24.06 82 ILE B CA 1
ATOM 1944 C C . ILE B 1 85 ? -25.876 26.710 -4.221 1.00 24.94 82 ILE B C 1
ATOM 1945 O O . ILE B 1 85 ? -25.797 26.846 -5.443 1.00 22.73 82 ILE B O 1
ATOM 1950 N N . VAL B 1 86 ? -25.396 27.604 -3.353 1.00 24.99 83 VAL B N 1
ATOM 1951 C CA . VAL B 1 86 ? -24.652 28.797 -3.738 1.00 26.60 83 VAL B CA 1
ATOM 1952 C C . VAL B 1 86 ? -23.220 28.517 -3.333 1.00 26.03 83 VAL B C 1
ATOM 1953 O O . VAL B 1 86 ? -22.880 28.635 -2.174 1.00 26.90 83 VAL B O 1
ATOM 1957 N N . HIS B 1 87 ? -22.377 28.175 -4.294 1.00 27.57 84 HIS B N 1
ATOM 1958 C CA . HIS B 1 87 ? -21.057 27.661 -4.010 1.00 28.67 84 HIS B CA 1
ATOM 1959 C C . HIS B 1 87 ? -19.876 28.450 -4.571 1.00 29.97 84 HIS B C 1
ATOM 1960 O O . HIS B 1 87 ? -19.456 28.249 -5.707 1.00 29.54 84 HIS B O 1
ATOM 1967 N N . GLY B 1 88 ? -19.335 29.341 -3.754 1.00 32.14 85 GLY B N 1
ATOM 1968 C CA . GLY B 1 88 ? -18.146 30.123 -4.119 1.00 35.62 85 GLY B CA 1
ATOM 1969 C C . GLY B 1 88 ? -18.366 31.152 -5.203 1.00 37.28 85 GLY B C 1
ATOM 1970 O O . GLY B 1 88 ? -17.428 31.560 -5.884 1.00 39.27 85 GLY B O 1
ATOM 1971 N N . CYS B 1 89 ? -19.613 31.567 -5.371 1.00 36.44 86 CYS B N 1
ATOM 1972 C CA . CYS B 1 89 ? -19.950 32.527 -6.392 1.00 38.54 86 CYS B CA 1
ATOM 1973 C C . CYS B 1 89 ? -20.207 33.911 -5.808 1.00 38.97 86 CYS B C 1
ATOM 1974 O O . CYS B 1 89 ? -20.135 34.099 -4.604 1.00 40.71 86 CYS B O 1
ATOM 1977 N N . LYS B 1 90 ? -20.547 34.856 -6.674 1.00 39.54 87 LYS B N 1
ATOM 1978 C CA . LYS B 1 90 ? -20.820 36.221 -6.279 1.00 42.64 87 LYS B CA 1
ATOM 1979 C C . LYS B 1 90 ? -22.212 36.621 -6.760 1.00 40.51 87 LYS B C 1
ATOM 1980 O O . LYS B 1 90 ? -22.459 36.675 -7.982 1.00 39.58 87 LYS B O 1
ATOM 1986 N N . ILE B 1 91 ? -23.089 36.939 -5.801 1.00 38.65 88 ILE B N 1
ATOM 1987 C CA . ILE B 1 91 ? -24.485 37.275 -6.069 1.00 38.37 88 ILE B CA 1
ATOM 1988 C C . ILE B 1 91 ? -24.727 38.696 -5.662 1.00 43.99 88 ILE B C 1
ATOM 1989 O O . ILE B 1 91 ? -24.764 39.009 -4.487 1.00 44.14 88 ILE B O 1
ATOM 1994 N N . SER B 1 92 ? -24.914 39.555 -6.652 1.00 48.25 89 SER B N 1
ATOM 1995 C CA . SER B 1 92 ? -25.152 40.960 -6.426 1.00 52.05 89 SER B CA 1
ATOM 1996 C C . SER B 1 92 ? -26.461 41.130 -5.678 1.00 49.81 89 SER B C 1
ATOM 1997 O O . SER B 1 92 ? -27.132 40.149 -5.383 1.00 43.78 89 SER B O 1
ATOM 2000 N N . ASP B 1 93 ? -26.807 42.386 -5.381 1.00 52.36 90 ASP B N 1
ATOM 2001 C CA . ASP B 1 93 ? -28.038 42.686 -4.669 1.00 52.74 90 ASP B CA 1
ATOM 2002 C C . ASP B 1 93 ? -29.293 42.424 -5.528 1.00 52.31 90 ASP B C 1
ATOM 2003 O O . ASP B 1 93 ? -29.242 42.424 -6.776 1.00 50.73 90 ASP B O 1
ATOM 2008 N N . ASN B 1 94 ? -30.409 42.210 -4.825 1.00 51.16 91 ASN B N 1
ATOM 2009 C CA . ASN B 1 94 ? -31.737 41.969 -5.398 1.00 50.79 91 ASN B CA 1
ATOM 2010 C C . ASN B 1 94 ? -31.821 40.838 -6.442 1.00 48.72 91 ASN B C 1
ATOM 2011 O O . ASN B 1 94 ? -32.388 41.000 -7.507 1.00 47.96 91 ASN B O 1
ATOM 2016 N N . VAL B 1 95 ? -31.256 39.689 -6.095 1.00 44.50 92 VAL B N 1
ATOM 2017 C CA . VAL B 1 95 ? -31.296 38.537 -6.935 1.00 41.19 92 VAL B CA 1
ATOM 2018 C C . VAL B 1 95 ? -32.211 37.542 -6.292 1.00 38.92 92 VAL B C 1
ATOM 2019 O O . VAL B 1 95 ? -32.262 37.411 -5.052 1.00 35.84 92 VAL B O 1
ATOM 2023 N N . LEU B 1 96 ? -32.991 36.874 -7.122 1.00 38.98 93 LEU B N 1
ATOM 2024 C CA . LEU B 1 96 ? -33.832 35.810 -6.630 1.00 37.44 93 LEU B CA 1
ATOM 2025 C C . LEU B 1 96 ? -33.312 34.540 -7.301 1.00 36.34 93 LEU B C 1
ATOM 2026 O O . LEU B 1 96 ? -33.349 34.421 -8.543 1.00 36.70 93 LEU B O 1
ATOM 2031 N N . ILE B 1 97 ? -32.781 33.620 -6.492 1.00 33.87 94 ILE B N 1
ATOM 2032 C CA . ILE B 1 97 ? -32.327 32.332 -6.998 1.00 31.37 94 ILE B CA 1
ATOM 2033 C C . ILE B 1 97 ? -33.461 31.312 -6.861 1.00 29.15 94 ILE B C 1
ATOM 2034 O O . ILE B 1 97 ? -33.906 30.988 -5.758 1.00 28.90 94 ILE B O 1
ATOM 2039 N N . GLY B 1 98 ? -33.930 30.807 -7.983 1.00 29.20 95 GLY B N 1
ATOM 2040 C CA . GLY B 1 98 ? -35.008 29.792 -8.020 1.00 27.31 95 GLY B CA 1
ATOM 2041 C C . GLY B 1 98 ? -34.664 28.509 -7.265 1.00 25.92 95 GLY B C 1
ATOM 2042 O O . GLY B 1 98 ? -33.530 28.044 -7.318 1.00 25.84 95 GLY B O 1
ATOM 2043 N N . MET B 1 99 ? -35.674 27.932 -6.595 1.00 25.27 96 MET B N 1
ATOM 2044 C CA . MET B 1 99 ? -35.493 26.756 -5.762 1.00 23.88 96 MET B CA 1
ATOM 2045 C C . MET B 1 99 ? -34.801 25.639 -6.543 1.00 21.64 96 MET B C 1
ATOM 2046 O O . MET B 1 99 ? -35.031 25.404 -7.729 1.00 20.17 96 MET B O 1
ATOM 2051 N N . GLY B 1 100 ? -33.905 24.995 -5.856 1.00 21.07 97 GLY B N 1
ATOM 2052 C CA . GLY B 1 100 ? -33.157 23.870 -6.423 1.00 21.56 97 GLY B CA 1
ATOM 2053 C C . GLY B 1 100 ? -32.038 24.222 -7.354 1.00 20.92 97 GLY B C 1
ATOM 2054 O O . GLY B 1 100 ? -31.464 23.338 -7.976 1.00 23.19 97 GLY B O 1
ATOM 2055 N N . SER B 1 101 ? -31.680 25.495 -7.433 1.00 20.32 98 SER B N 1
ATOM 2056 C CA . SER B 1 101 ? -30.630 25.911 -8.367 1.00 19.98 98 SER B CA 1
ATOM 2057 C C . SER B 1 101 ? -29.256 25.662 -7.768 1.00 19.79 98 SER B C 1
ATOM 2058 O O . SER B 1 101 ? -29.104 25.564 -6.559 1.00 20.86 98 SER B O 1
ATOM 2061 N N . ILE B 1 102 ? -28.271 25.528 -8.630 1.00 19.76 99 ILE B N 1
ATOM 2062 C CA . ILE B 1 102 ? -26.894 25.342 -8.220 1.00 22.15 99 ILE B CA 1
ATOM 2063 C C . ILE B 1 102 ? -26.097 26.378 -8.976 1.00 23.08 99 ILE B C 1
ATOM 2064 O O . ILE B 1 102 ? -26.224 26.481 -10.187 1.00 22.92 99 ILE B O 1
ATOM 2069 N N . ILE B 1 103 ? -25.314 27.164 -8.245 1.00 23.95 100 ILE B N 1
ATOM 2070 C CA . ILE B 1 103 ? -24.470 28.200 -8.832 1.00 24.67 100 ILE B CA 1
ATOM 2071 C C . ILE B 1 103 ? -23.082 27.930 -8.308 1.00 26.28 100 ILE B C 1
ATOM 2072 O O . ILE B 1 103 ? -22.831 28.021 -7.089 1.00 24.36 100 ILE B O 1
ATOM 2077 N N . LEU B 1 104 ? -22.179 27.572 -9.223 1.00 26.92 101 LEU B N 1
ATOM 2078 C CA . LEU B 1 104 ? -20.824 27.146 -8.833 1.00 28.42 101 LEU B CA 1
ATOM 2079 C C . LEU B 1 104 ? -19.790 28.245 -8.738 1.00 30.09 101 LEU B C 1
ATOM 2080 O O . LEU B 1 104 ? -20.070 29.410 -8.977 1.00 34.79 101 LEU B O 1
ATOM 2085 N N . ASP B 1 105 ? -18.587 27.850 -8.357 1.00 33.91 102 ASP B N 1
ATOM 2086 C CA . ASP B 1 105 ? -17.498 28.794 -8.027 1.00 36.38 102 ASP B CA 1
ATOM 2087 C C . ASP B 1 105 ? -17.121 29.832 -9.058 1.00 38.99 102 ASP B C 1
ATOM 2088 O O . ASP B 1 105 ? -16.960 29.540 -10.219 1.00 37.58 102 ASP B O 1
ATOM 2093 N N . ASN B 1 106 ? -16.966 31.055 -8.575 1.00 42.36 103 ASN B N 1
ATOM 2094 C CA . ASN B 1 106 ? -16.570 32.186 -9.393 1.00 46.28 103 ASN B CA 1
ATOM 2095 C C . ASN B 1 106 ? -17.605 32.642 -10.412 1.00 42.79 103 ASN B C 1
ATOM 2096 O O . ASN B 1 106 ? -17.301 33.383 -11.310 1.00 46.26 103 ASN B O 1
ATOM 2101 N N . ALA B 1 107 ? -18.836 32.187 -10.286 1.00 40.73 104 ALA B N 1
ATOM 2102 C CA . ALA B 1 107 ? -19.829 32.711 -11.168 1.00 37.83 104 ALA B CA 1
ATOM 2103 C C . ALA B 1 107 ? -20.244 34.055 -10.598 1.00 37.84 104 ALA B C 1
ATOM 2104 O O . ALA B 1 107 ? -20.127 34.298 -9.400 1.00 39.80 104 ALA B O 1
ATOM 2106 N N A GLU B 1 108 ? -20.731 34.932 -11.462 0.50 38.75 105 GLU B N 1
ATOM 2107 N N B GLU B 1 108 ? -20.757 34.914 -11.457 0.50 38.23 105 GLU B N 1
ATOM 2108 C CA A GLU B 1 108 ? -21.173 36.254 -11.041 0.50 41.17 105 GLU B CA 1
ATOM 2109 C CA B GLU B 1 108 ? -21.199 36.227 -11.042 0.50 40.28 105 GLU B CA 1
ATOM 2110 C C A GLU B 1 108 ? -22.571 36.517 -11.594 0.50 40.56 105 GLU B C 1
ATOM 2111 C C B GLU B 1 108 ? -22.586 36.489 -11.593 0.50 40.04 105 GLU B C 1
ATOM 2112 O O A GLU B 1 108 ? -22.813 36.374 -12.804 0.50 39.77 105 GLU B O 1
ATOM 2113 O O B GLU B 1 108 ? -22.835 36.329 -12.800 0.50 39.23 105 GLU B O 1
ATOM 2124 N N . ILE B 1 109 ? -23.485 36.868 -10.688 1.00 39.58 106 ILE B N 1
ATOM 2125 C CA . ILE B 1 109 ? -24.843 37.165 -11.021 1.00 39.06 106 ILE B CA 1
ATOM 2126 C C . ILE B 1 109 ? -25.012 38.602 -10.724 1.00 42.03 106 ILE B C 1
ATOM 2127 O O . ILE B 1 109 ? -24.751 39.066 -9.602 1.00 45.28 106 ILE B O 1
ATOM 2132 N N . GLY B 1 110 ? -25.465 39.316 -11.725 1.00 45.48 107 GLY B N 1
ATOM 2133 C CA . GLY B 1 110 ? -25.618 40.735 -11.622 1.00 48.48 107 GLY B CA 1
ATOM 2134 C C . GLY B 1 110 ? -26.900 41.054 -10.920 1.00 48.11 107 GLY B C 1
ATOM 2135 O O . GLY B 1 110 ? -27.789 40.197 -10.774 1.00 45.01 107 GLY B O 1
ATOM 2136 N N . GLU B 1 111 ? -26.970 42.316 -10.519 1.00 50.82 108 GLU B N 1
ATOM 2137 C CA . GLU B 1 111 ? -28.071 42.879 -9.780 1.00 52.42 108 GLU B CA 1
ATOM 2138 C C . GLU B 1 111 ? -29.401 42.759 -10.504 1.00 51.39 108 GLU B C 1
ATOM 2139 O O . GLU B 1 111 ? -29.465 42.837 -11.735 1.00 54.80 108 GLU B O 1
ATOM 2145 N N . TYR B 1 112 ? -30.468 42.584 -9.736 1.00 50.28 109 TYR B N 1
ATOM 2146 C CA . TYR B 1 112 ? -31.815 42.452 -10.300 1.00 51.52 109 TYR B CA 1
ATOM 2147 C C . TYR B 1 112 ? -31.881 41.389 -11.411 1.00 49.05 109 TYR B C 1
ATOM 2148 O O . TYR B 1 112 ? -32.209 41.662 -12.562 1.00 50.63 109 TYR B O 1
ATOM 2157 N N . THR B 1 113 ? -31.567 40.174 -11.002 1.00 43.69 110 THR B N 1
ATOM 2158 C CA . THR B 1 113 ? -31.586 39.014 -11.833 1.00 41.48 110 THR B CA 1
ATOM 2159 C C . THR B 1 113 ? -32.535 38.016 -11.214 1.00 38.85 110 THR B C 1
ATOM 2160 O O . THR B 1 113 ? -32.628 37.886 -9.982 1.00 39.39 110 THR B O 1
ATOM 2164 N N . LEU B 1 114 ? -33.230 37.304 -12.076 1.00 39.75 111 LEU B N 1
ATOM 2165 C CA . LEU B 1 114 ? -34.191 36.299 -11.683 1.00 38.93 111 LEU B CA 1
ATOM 2166 C C . LEU B 1 114 ? -33.739 34.971 -12.272 1.00 37.17 111 LEU B C 1
ATOM 2167 O O . LEU B 1 114 ? -33.462 34.856 -13.465 1.00 37.37 111 LEU B O 1
ATOM 2172 N N . ILE B 1 115 ? -33.618 33.974 -11.411 1.00 35.02 112 ILE B N 1
ATOM 2173 C CA . ILE B 1 115 ? -33.158 32.662 -11.825 1.00 32.37 112 ILE B CA 1
ATOM 2174 C C . ILE B 1 115 ? -34.237 31.639 -11.616 1.00 30.06 112 ILE B C 1
ATOM 2175 O O . ILE B 1 115 ? -34.784 31.510 -10.521 1.00 30.13 112 ILE B O 1
ATOM 2180 N N . GLY B 1 116 ? -34.532 30.900 -12.679 1.00 29.43 113 GLY B N 1
ATOM 2181 C CA . GLY B 1 116 ? -35.595 29.906 -12.638 1.00 28.79 113 GLY B CA 1
ATOM 2182 C C . GLY B 1 116 ? -35.228 28.710 -11.762 1.00 27.78 113 GLY B C 1
ATOM 2183 O O . GLY B 1 116 ? -34.055 28.447 -11.538 1.00 27.24 113 GLY B O 1
ATOM 2184 N N . ALA B 1 117 ? -36.245 27.997 -11.270 1.00 26.18 114 ALA B N 1
ATOM 2185 C CA . ALA B 1 117 ? -36.026 26.807 -10.452 1.00 25.75 114 ALA B CA 1
ATOM 2186 C C . ALA B 1 117 ? -35.155 25.773 -11.162 1.00 24.08 114 ALA B C 1
ATOM 2187 O O . ALA B 1 117 ? -35.280 25.539 -12.373 1.00 22.60 114 ALA B O 1
ATOM 2189 N N . GLY B 1 118 ? -34.318 25.120 -10.392 1.00 22.52 115 GLY B N 1
ATOM 2190 C CA . GLY B 1 118 ? -33.466 24.028 -10.910 1.00 23.79 115 GLY B CA 1
ATOM 2191 C C . GLY B 1 118 ? -32.405 24.395 -11.929 1.00 24.43 115 GLY B C 1
ATOM 2192 O O . GLY B 1 118 ? -31.927 23.521 -12.651 1.00 26.29 115 GLY B O 1
ATOM 2193 N N . THR B 1 119 ? -32.049 25.682 -11.991 1.00 24.20 116 THR B N 1
ATOM 2194 C CA . THR B 1 119 ? -31.042 26.176 -12.882 1.00 23.21 116 THR B CA 1
ATOM 2195 C C . THR B 1 119 ? -29.650 25.748 -12.421 1.00 22.92 116 THR B C 1
ATOM 2196 O O . THR B 1 119 ? -29.348 25.756 -11.235 1.00 21.83 116 THR B O 1
ATOM 2200 N N . LEU B 1 120 ? -28.809 25.378 -13.371 1.00 23.66 117 LEU B N 1
ATOM 2201 C CA . LEU B 1 120 ? -27.438 24.954 -13.080 1.00 26.16 117 LEU B CA 1
ATOM 2202 C C . LEU B 1 120 ? -26.462 25.901 -13.792 1.00 27.86 117 LEU B C 1
ATOM 2203 O O . LEU B 1 120 ? -26.409 25.973 -15.041 1.00 29.70 117 LEU B O 1
ATOM 2208 N N . ILE B 1 121 ? -25.705 26.627 -12.984 1.00 29.72 118 ILE B N 1
ATOM 2209 C CA . ILE B 1 121 ? -24.714 27.586 -13.450 1.00 29.92 118 ILE B CA 1
ATOM 2210 C C . ILE B 1 121 ? -23.334 27.110 -13.042 1.00 33.66 118 ILE B C 1
ATOM 2211 O O . ILE B 1 121 ? -22.988 27.130 -11.849 1.00 34.17 118 ILE B O 1
ATOM 2216 N N . THR B 1 122 ? -22.544 26.680 -14.026 1.00 32.47 119 THR B N 1
ATOM 2217 C CA . THR B 1 122 ? -21.195 26.141 -13.763 1.00 35.18 119 THR B CA 1
ATOM 2218 C C . THR B 1 122 ? -20.192 27.251 -13.427 1.00 37.37 119 THR B C 1
ATOM 2219 O O . THR B 1 122 ? -20.545 28.440 -13.421 1.00 37.14 119 THR B O 1
ATOM 2223 N N . SER B 1 123 ? -18.949 26.885 -13.139 1.00 42.30 120 SER B N 1
ATOM 2224 C CA . SER B 1 123 ? -18.036 27.897 -12.586 1.00 43.57 120 SER B CA 1
ATOM 2225 C C . SER B 1 123 ? -17.616 28.944 -13.576 1.00 44.56 120 SER B C 1
ATOM 2226 O O . SER B 1 123 ? -17.652 28.717 -14.770 1.00 40.92 120 SER B O 1
ATOM 2229 N N . ASN B 1 124 ? -17.281 30.125 -13.052 1.00 44.59 121 ASN B N 1
ATOM 2230 C CA . ASN B 1 124 ? -16.832 31.253 -13.863 1.00 47.77 121 ASN B CA 1
ATOM 2231 C C . ASN B 1 124 ? -17.840 31.879 -14.828 1.00 46.48 121 ASN B C 1
ATOM 2232 O O . ASN B 1 124 ? -17.500 32.792 -15.563 1.00 47.57 121 ASN B O 1
ATOM 2237 N N . LYS B 1 125 ? -19.081 31.426 -14.811 1.00 45.67 122 LYS B N 1
ATOM 2238 C CA . LYS B 1 125 ? -20.064 31.999 -15.728 1.00 48.37 122 LYS B CA 1
ATOM 2239 C C . LYS B 1 125 ? -20.452 33.369 -15.234 1.00 45.94 122 LYS B C 1
ATOM 2240 O O . LYS B 1 125 ? -20.778 33.509 -14.065 1.00 44.29 122 LYS B O 1
ATOM 2246 N N . LYS B 1 126 ? -20.403 34.379 -16.102 1.00 53.36 123 LYS B N 1
ATOM 2247 C CA . LYS B 1 126 ? -20.892 35.719 -15.737 1.00 53.40 123 LYS B CA 1
ATOM 2248 C C . LYS B 1 126 ? -22.175 36.046 -16.484 1.00 50.09 123 LYS B C 1
ATOM 2249 O O . LYS B 1 126 ? -22.363 35.636 -17.650 1.00 49.67 123 LYS B O 1
ATOM 2255 N N . PHE B 1 127 ? -23.038 36.805 -15.811 1.00 46.75 124 PHE B N 1
ATOM 2256 C CA . PHE B 1 127 ? -24.292 37.221 -16.374 1.00 44.76 124 PHE B CA 1
ATOM 2257 C C . PHE B 1 127 ? -24.515 38.690 -16.118 1.00 47.33 124 PHE B C 1
ATOM 2258 O O . PHE B 1 127 ? -24.207 39.193 -15.021 1.00 49.09 124 PHE B O 1
ATOM 2266 N N . PRO B 1 128 ? -25.031 39.398 -17.138 1.00 48.89 125 PRO B N 1
ATOM 2267 C CA . PRO B 1 128 ? -25.305 40.818 -16.969 1.00 51.21 125 PRO B CA 1
ATOM 2268 C C . PRO B 1 128 ? -26.474 40.992 -16.019 1.00 49.41 125 PRO B C 1
ATOM 2269 O O . PRO B 1 128 ? -27.214 40.060 -15.808 1.00 45.19 125 PRO B O 1
ATOM 2273 N N . PRO B 1 129 ? -26.618 42.181 -15.425 1.00 52.23 126 PRO B N 1
ATOM 2274 C CA . PRO B 1 129 ? -27.726 42.417 -14.524 1.00 51.20 126 PRO B CA 1
ATOM 2275 C C . PRO B 1 129 ? -29.033 42.585 -15.277 1.00 50.64 126 PRO B C 1
ATOM 2276 O O . PRO B 1 129 ? -29.030 42.676 -16.486 1.00 52.36 126 PRO B O 1
ATOM 2280 N N . GLY B 1 130 ? -30.143 42.598 -14.552 1.00 50.66 127 GLY B N 1
ATOM 2281 C CA . GLY B 1 130 ? -31.461 42.811 -15.141 1.00 52.26 127 GLY B CA 1
ATOM 2282 C C . GLY B 1 130 ? -31.948 41.757 -16.117 1.00 51.28 127 GLY B C 1
ATOM 2283 O O . GLY B 1 130 ? -32.576 42.096 -17.125 1.00 53.17 127 GLY B O 1
ATOM 2284 N N . VAL B 1 131 ? -31.689 40.477 -15.834 1.00 48.10 128 VAL B N 1
ATOM 2285 C CA . VAL B 1 131 ? -32.127 39.410 -16.750 1.00 46.08 128 VAL B CA 1
ATOM 2286 C C . VAL B 1 131 ? -32.759 38.241 -16.063 1.00 42.30 128 VAL B C 1
ATOM 2287 O O . VAL B 1 131 ? -32.650 38.091 -14.853 1.00 42.34 128 VAL B O 1
ATOM 2291 N N . LEU B 1 132 ? -33.429 37.421 -16.869 1.00 40.81 129 LEU B N 1
ATOM 2292 C CA . LEU B 1 132 ? -34.026 36.144 -16.450 1.00 37.78 129 LEU B CA 1
ATOM 2293 C C . LEU B 1 132 ? -33.121 35.044 -16.988 1.00 34.80 129 LEU B C 1
ATOM 2294 O O . LEU B 1 132 ? -32.787 35.028 -18.176 1.00 35.01 129 LEU B O 1
ATOM 2299 N N . ILE B 1 133 ? -32.729 34.134 -16.106 1.00 32.94 130 ILE B N 1
ATOM 2300 C CA . ILE B 1 133 ? -31.839 33.017 -16.434 1.00 31.34 130 ILE B CA 1
ATOM 2301 C C . ILE B 1 133 ? -32.518 31.727 -16.054 1.00 29.76 130 ILE B C 1
ATOM 2302 O O . ILE B 1 133 ? -33.043 31.651 -14.954 1.00 29.34 130 ILE B O 1
ATOM 2307 N N . MET B 1 134 ? -32.484 30.708 -16.917 1.00 30.12 131 MET B N 1
ATOM 2308 C CA . MET B 1 134 ? -33.099 29.379 -16.626 1.00 29.94 131 MET B CA 1
ATOM 2309 C C . MET B 1 134 ? -32.340 28.242 -17.274 1.00 28.72 131 MET B C 1
ATOM 2310 O O . MET B 1 134 ? -31.623 28.442 -18.256 1.00 29.22 131 MET B O 1
ATOM 2315 N N . GLY B 1 135 ? -32.604 27.027 -16.795 1.00 27.22 132 GLY B N 1
ATOM 2316 C CA . GLY B 1 135 ? -32.087 25.822 -17.417 1.00 27.00 132 GLY B CA 1
ATOM 2317 C C . GLY B 1 135 ? -30.727 25.317 -17.011 1.00 26.54 132 GLY B C 1
ATOM 2318 O O . GLY B 1 135 ? -30.043 25.915 -16.176 1.00 25.27 132 GLY B O 1
ATOM 2319 N N . SER B 1 136 ? -30.367 24.187 -17.616 1.00 26.92 133 SER B N 1
ATOM 2320 C CA . SER B 1 136 ? -29.133 23.494 -17.355 1.00 27.65 133 SER B CA 1
ATOM 2321 C C . SER B 1 136 ? -28.494 23.137 -18.695 1.00 29.31 133 SER B C 1
ATOM 2322 O O . SER B 1 136 ? -28.776 22.053 -19.248 1.00 31.17 133 SER B O 1
ATOM 2325 N N . PRO B 1 137 ? -27.523 23.926 -19.133 1.00 29.05 134 PRO B N 1
ATOM 2326 C CA . PRO B 1 137 ? -26.927 25.035 -18.426 1.00 29.18 134 PRO B CA 1
ATOM 2327 C C . PRO B 1 137 ? -27.767 26.292 -18.460 1.00 29.88 134 PRO B C 1
ATOM 2328 O O . PRO B 1 137 ? -28.477 26.561 -19.462 1.00 29.84 134 PRO B O 1
ATOM 2332 N N . GLY B 1 138 ? -27.643 27.080 -17.385 1.00 28.98 135 GLY B N 1
ATOM 2333 C CA . GLY B 1 138 ? -28.399 28.305 -17.261 1.00 28.80 135 GLY B CA 1
ATOM 2334 C C . GLY B 1 138 ? -28.046 29.344 -18.326 1.00 30.41 135 GLY B C 1
ATOM 2335 O O . GLY B 1 138 ? -26.867 29.688 -18.515 1.00 31.61 135 GLY B O 1
ATOM 2336 N N A LYS B 1 139 ? -29.073 29.834 -19.022 0.50 30.83 136 LYS B N 1
ATOM 2337 N N B LYS B 1 139 ? -29.053 29.822 -19.047 0.50 30.83 136 LYS B N 1
ATOM 2338 C CA A LYS B 1 139 ? -28.908 30.830 -20.069 0.50 32.62 136 LYS B CA 1
ATOM 2339 C CA B LYS B 1 139 ? -28.832 30.894 -19.998 0.50 32.56 136 LYS B CA 1
ATOM 2340 C C A LYS B 1 139 ? -29.946 31.934 -19.911 0.50 33.04 136 LYS B C 1
ATOM 2341 C C B LYS B 1 139 ? -29.939 31.934 -19.920 0.50 33.04 136 LYS B C 1
ATOM 2342 O O A LYS B 1 139 ? -31.020 31.724 -19.336 0.50 31.54 136 LYS B O 1
ATOM 2343 O O B LYS B 1 139 ? -31.033 31.686 -19.398 0.50 31.61 136 LYS B O 1
ATOM 2354 N N . VAL B 1 140 ? -29.623 33.102 -20.453 1.00 35.36 137 VAL B N 1
ATOM 2355 C CA . VAL B 1 140 ? -30.522 34.244 -20.428 1.00 37.14 137 VAL B CA 1
ATOM 2356 C C . VAL B 1 140 ? -31.723 34.097 -21.357 1.00 38.51 137 VAL B C 1
ATOM 2357 O O . VAL B 1 140 ? -31.567 33.813 -22.534 1.00 39.90 137 VAL B O 1
ATOM 2361 N N . VAL B 1 141 ? -32.918 34.278 -20.793 1.00 39.53 138 VAL B N 1
ATOM 2362 C CA . VAL B 1 141 ? -34.193 34.169 -21.519 1.00 42.10 138 VAL B CA 1
ATOM 2363 C C . VAL B 1 141 ? -34.653 35.504 -22.093 1.00 45.46 138 VAL B C 1
ATOM 2364 O O . VAL B 1 141 ? -35.110 35.577 -23.226 1.00 46.31 138 VAL B O 1
ATOM 2368 N N . ARG B 1 142 ? -34.558 36.547 -21.277 1.00 46.16 139 ARG B N 1
ATOM 2369 C CA . ARG B 1 142 ? -34.980 37.912 -21.664 1.00 50.75 139 ARG B CA 1
ATOM 2370 C C . ARG B 1 142 ? -34.573 38.906 -20.567 1.00 50.11 139 ARG B C 1
ATOM 2371 O O . ARG B 1 142 ? -34.212 38.514 -19.457 1.00 45.63 139 ARG B O 1
ATOM 2379 N N . GLU B 1 143 ? -34.615 40.193 -20.882 1.00 53.70 140 GLU B N 1
ATOM 2380 C CA . GLU B 1 143 ? -34.321 41.201 -19.876 1.00 56.22 140 GLU B CA 1
ATOM 2381 C C . GLU B 1 143 ? -35.518 41.263 -18.941 1.00 56.17 140 GLU B C 1
ATOM 2382 O O . GLU B 1 143 ? -36.625 40.882 -19.313 1.00 55.10 140 GLU B O 1
ATOM 2388 N N . LEU B 1 144 ? -35.295 41.752 -17.729 1.00 56.63 141 LEU B N 1
ATOM 2389 C CA . LEU B 1 144 ? -36.337 41.763 -16.729 1.00 56.88 141 LEU B CA 1
ATOM 2390 C C . LEU B 1 144 ? -37.250 42.987 -16.864 1.00 63.18 141 LEU B C 1
ATOM 2391 O O . LEU B 1 144 ? -36.797 44.072 -17.248 1.00 63.89 141 LEU B O 1
ATOM 2396 N N . THR B 1 145 ? -38.539 42.812 -16.573 1.00 65.73 142 THR B N 1
ATOM 2397 C CA . THR B 1 145 ? -39.478 43.942 -16.591 1.00 72.20 142 THR B CA 1
ATOM 2398 C C . THR B 1 145 ? -39.549 44.560 -15.198 1.00 74.94 142 THR B C 1
ATOM 2399 O O . THR B 1 145 ? -39.038 43.988 -14.231 1.00 70.12 142 THR B O 1
ATOM 2403 N N . GLU B 1 146 ? -40.174 45.733 -15.094 1.00 80.89 143 GLU B N 1
ATOM 2404 C CA . GLU B 1 146 ? -40.329 46.376 -13.792 1.00 82.71 143 GLU B CA 1
ATOM 2405 C C . GLU B 1 146 ? -41.162 45.466 -12.903 1.00 80.07 143 GLU B C 1
ATOM 2406 O O . GLU B 1 146 ? -40.900 45.346 -11.704 1.00 78.10 143 GLU B O 1
ATOM 2412 N N . GLU B 1 147 ? -42.130 44.782 -13.499 1.00 78.73 144 GLU B N 1
ATOM 2413 C CA . GLU B 1 147 ? -42.953 43.837 -12.745 1.00 80.26 144 GLU B CA 1
ATOM 2414 C C . GLU B 1 147 ? -42.116 42.668 -12.158 1.00 71.51 144 GLU B C 1
ATOM 2415 O O . GLU B 1 147 ? -42.402 42.164 -11.079 1.00 66.70 144 GLU B O 1
ATOM 2421 N N . ASP B 1 148 ? -41.091 42.256 -12.892 1.00 66.45 145 ASP B N 1
ATOM 2422 C CA . ASP B 1 148 ? -40.211 41.190 -12.462 1.00 60.73 145 ASP B CA 1
ATOM 2423 C C . ASP B 1 148 ? -39.317 41.690 -11.315 1.00 59.19 145 ASP B C 1
ATOM 2424 O O . ASP B 1 148 ? -39.098 40.980 -10.345 1.00 56.22 145 ASP B O 1
ATOM 2429 N N . LYS B 1 149 ? -38.799 42.906 -11.425 1.00 60.30 146 LYS B N 1
ATOM 2430 C CA . LYS B 1 149 ? -37.942 43.447 -10.370 1.00 61.43 146 LYS B CA 1
ATOM 2431 C C . LYS B 1 149 ? -38.738 43.641 -9.074 1.00 63.80 146 LYS B C 1
ATOM 2432 O O . LYS B 1 149 ? -38.196 43.537 -7.967 1.00 61.69 146 LYS B O 1
ATOM 2438 N N . LYS B 1 150 ? -40.027 43.928 -9.231 1.00 64.69 147 LYS B N 1
ATOM 2439 C CA . LYS B 1 150 ? -40.944 44.034 -8.107 1.00 66.16 147 LYS B CA 1
ATOM 2440 C C . LYS B 1 150 ? -41.091 42.669 -7.400 1.00 60.97 147 LYS B C 1
ATOM 2441 O O . LYS B 1 150 ? -40.947 42.561 -6.190 1.00 60.68 147 LYS B O 1
ATOM 2447 N N . TYR B 1 151 ? -41.399 41.636 -8.174 1.00 69.40 148 TYR B N 1
ATOM 2448 C CA . TYR B 1 151 ? -41.569 40.288 -7.647 1.00 65.49 148 TYR B CA 1
ATOM 2449 C C . TYR B 1 151 ? -40.365 39.944 -6.780 1.00 62.37 148 TYR B C 1
ATOM 2450 O O . TYR B 1 151 ? -40.493 39.348 -5.712 1.00 61.26 148 TYR B O 1
ATOM 2459 N N . ILE B 1 152 ? -39.192 40.343 -7.253 1.00 60.15 149 ILE B N 1
ATOM 2460 C CA . ILE B 1 152 ? -37.949 40.139 -6.530 1.00 58.26 149 ILE B CA 1
ATOM 2461 C C . ILE B 1 152 ? -37.991 40.867 -5.189 1.00 59.92 149 ILE B C 1
ATOM 2462 O O . ILE B 1 152 ? -37.543 40.340 -4.163 1.00 58.93 149 ILE B O 1
ATOM 2467 N N . ASP B 1 153 ? -38.518 42.085 -5.215 1.00 61.70 150 ASP B N 1
ATOM 2468 C CA . ASP B 1 153 ? -38.641 42.886 -4.016 1.00 64.18 150 ASP B CA 1
ATOM 2469 C C . ASP B 1 153 ? -39.663 42.299 -3.038 1.00 64.12 150 ASP B C 1
ATOM 2470 O O . ASP B 1 153 ? -39.388 42.235 -1.850 1.00 64.32 150 ASP B O 1
ATOM 2475 N N . GLU B 1 154 ? -40.831 41.879 -3.535 1.00 63.55 151 GLU B N 1
ATOM 2476 C CA . GLU B 1 154 ? -41.864 41.259 -2.677 1.00 64.04 151 GLU B CA 1
ATOM 2477 C C . GLU B 1 154 ? -41.349 39.968 -1.997 1.00 61.25 151 GLU B C 1
ATOM 2478 O O . GLU B 1 154 ? -41.721 39.667 -0.871 1.00 61.56 151 GLU B O 1
ATOM 2484 N N . SER B 1 155 ? -40.511 39.207 -2.692 1.00 58.42 152 SER B N 1
ATOM 2485 C CA . SER B 1 155 ? -40.004 37.976 -2.133 1.00 56.40 152 SER B CA 1
ATOM 2486 C C . SER B 1 155 ? -39.146 38.188 -0.890 1.00 56.91 152 SER B C 1
ATOM 2487 O O . SER B 1 155 ? -39.260 37.431 0.071 1.00 56.19 152 SER B O 1
ATOM 2490 N N . TYR B 1 156 ? -38.288 39.210 -0.896 1.00 58.00 153 TYR B N 1
ATOM 2491 C CA . TYR B 1 156 ? -37.401 39.396 0.242 1.00 58.54 153 TYR B CA 1
ATOM 2492 C C . TYR B 1 156 ? -38.134 40.085 1.348 1.00 61.35 153 TYR B C 1
ATOM 2493 O O . TYR B 1 156 ? -37.806 39.910 2.528 1.00 61.77 153 TYR B O 1
ATOM 2502 N N . GLU B 1 157 ? -39.121 40.879 0.955 1.00 62.99 154 GLU B N 1
ATOM 2503 C CA . GLU B 1 157 ? -39.977 41.569 1.904 1.00 66.16 154 GLU B CA 1
ATOM 2504 C C . GLU B 1 157 ? -40.828 40.564 2.686 1.00 65.36 154 GLU B C 1
ATOM 2505 O O . GLU B 1 157 ? -40.963 40.666 3.915 1.00 67.13 154 GLU B O 1
ATOM 2511 N N . TRP B 1 158 ? -41.393 39.597 1.968 1.00 62.74 155 TRP B N 1
ATOM 2512 C CA . TRP B 1 158 ? -42.204 38.573 2.597 1.00 61.99 155 TRP B CA 1
ATOM 2513 C C . TRP B 1 158 ? -41.383 37.895 3.650 1.00 60.89 155 TRP B C 1
ATOM 2514 O O . TRP B 1 158 ? -41.849 37.677 4.766 1.00 62.05 155 TRP B O 1
ATOM 2525 N N . TYR B 1 159 ? -40.148 37.573 3.286 1.00 59.00 156 TYR B N 1
ATOM 2526 C CA . TYR B 1 159 ? -39.237 36.895 4.208 1.00 58.46 156 TYR B CA 1
ATOM 2527 C C . TYR B 1 159 ? -38.834 37.721 5.431 1.00 61.55 156 TYR B C 1
ATOM 2528 O O . TYR B 1 159 ? -38.588 37.167 6.478 1.00 61.61 156 TYR B O 1
ATOM 2537 N N . LEU B 1 160 ? -38.772 39.040 5.284 1.00 64.92 157 LEU B N 1
ATOM 2538 C CA . LEU B 1 160 ? -38.529 39.925 6.419 1.00 69.31 157 LEU B CA 1
ATOM 2539 C C . LEU B 1 160 ? -39.647 39.694 7.447 1.00 71.33 157 LEU B C 1
ATOM 2540 O O . LEU B 1 160 ? -39.403 39.568 8.646 1.00 72.63 157 LEU B O 1
ATOM 2545 N N . GLU B 1 161 ? -40.875 39.658 6.940 1.00 72.44 158 GLU B N 1
ATOM 2546 C CA . GLU B 1 161 ? -42.084 39.465 7.747 1.00 75.40 158 GLU B CA 1
ATOM 2547 C C . GLU B 1 161 ? -42.158 38.057 8.360 1.00 72.43 158 GLU B C 1
ATOM 2548 O O . GLU B 1 161 ? -42.240 37.911 9.567 1.00 72.51 158 GLU B O 1
ATOM 2554 N N . ALA B 1 162 ? -42.115 37.020 7.538 1.00 69.48 159 ALA B N 1
ATOM 2555 C CA . ALA B 1 162 ? -42.208 35.673 8.078 1.00 68.44 159 ALA B CA 1
ATOM 2556 C C . ALA B 1 162 ? -41.125 35.417 9.107 1.00 69.73 159 ALA B C 1
ATOM 2557 O O . ALA B 1 162 ? -41.341 34.674 10.047 1.00 69.27 159 ALA B O 1
ATOM 2559 N N . ALA B 1 163 ? -39.964 36.043 8.927 1.00 71.83 160 ALA B N 1
ATOM 2560 C CA . ALA B 1 163 ? -38.849 35.885 9.861 1.00 73.99 160 ALA B CA 1
ATOM 2561 C C . ALA B 1 163 ? -39.203 36.368 11.279 1.00 79.59 160 ALA B C 1
ATOM 2562 O O . ALA B 1 163 ? -38.778 35.775 12.261 1.00 82.02 160 ALA B O 1
ATOM 2564 N N . GLN B 1 164 ? -39.978 37.435 11.390 1.00 85.84 161 GLN B N 1
ATOM 2565 C CA . GLN B 1 164 ? -40.387 37.912 12.703 1.00 92.42 161 GLN B CA 1
ATOM 2566 C C . GLN B 1 164 ? -41.295 36.880 13.361 1.00 93.30 161 GLN B C 1
ATOM 2567 O O . GLN B 1 164 ? -41.038 36.443 14.493 1.00 94.76 161 GLN B O 1
ATOM 2573 N N . ASN B 1 165 ? -42.343 36.480 12.640 1.00 89.51 162 ASN B N 1
ATOM 2574 C CA . ASN B 1 165 ? -43.307 35.518 13.169 1.00 89.56 162 ASN B CA 1
ATOM 2575 C C . ASN B 1 165 ? -42.665 34.237 13.741 1.00 89.22 162 ASN B C 1
ATOM 2576 O O . ASN B 1 165 ? -43.094 33.740 14.782 1.00 90.88 162 ASN B O 1
ATOM 2581 N N . GLN B 1 166 ? -41.630 33.723 13.076 1.00 88.98 163 GLN B N 1
ATOM 2582 C CA . GLN B 1 166 ? -40.945 32.504 13.531 1.00 87.92 163 GLN B CA 1
ATOM 2583 C C . GLN B 1 166 ? -40.163 32.658 14.830 1.00 90.77 163 GLN B C 1
ATOM 2584 O O . GLN B 1 166 ? -39.380 31.774 15.174 1.00 88.20 163 GLN B O 1
ATOM 2590 N N . LYS B 1 167 ? -40.354 33.783 15.529 1.00 96.79 164 LYS B N 1
ATOM 2591 C CA . LYS B 1 167 ? -39.778 33.967 16.891 1.00 102.51 164 LYS B CA 1
ATOM 2592 C C . LYS B 1 167 ? -40.426 35.093 17.743 1.00 109.15 164 LYS B C 1
ATOM 2593 O O . LYS B 1 167 ? -39.946 35.414 18.843 1.00 112.07 164 LYS B O 1
ATOM 2599 N N . TYR B 1 168 ? -41.528 35.657 17.239 1.00 110.37 165 TYR B N 1
ATOM 2600 C CA . TYR B 1 168 ? -42.326 36.675 17.958 1.00 115.81 165 TYR B CA 1
ATOM 2601 C C . TYR B 1 168 ? -43.820 36.320 18.005 1.00 115.63 165 TYR B C 1
ATOM 2602 O O . TYR B 1 168 ? -44.293 35.640 18.923 1.00 117.91 165 TYR B O 1
ATOM 2612 N N . SER C 1 1 ? -22.459 -14.342 12.841 1.00 44.32 -2 SER C N 1
ATOM 2613 C CA . SER C 1 1 ? -23.683 -13.599 13.203 1.00 41.76 -2 SER C CA 1
ATOM 2614 C C . SER C 1 1 ? -24.866 -14.490 13.536 1.00 40.79 -2 SER C C 1
ATOM 2615 O O . SER C 1 1 ? -24.943 -15.630 13.151 1.00 42.18 -2 SER C O 1
ATOM 2618 N N . ASN C 1 2 ? -25.792 -13.912 14.266 1.00 38.59 -1 ASN C N 1
ATOM 2619 C CA . ASN C 1 2 ? -26.912 -14.627 14.798 1.00 38.01 -1 ASN C CA 1
ATOM 2620 C C . ASN C 1 2 ? -28.090 -13.665 14.881 1.00 36.54 -1 ASN C C 1
ATOM 2621 O O . ASN C 1 2 ? -27.976 -12.502 14.495 1.00 35.94 -1 ASN C O 1
ATOM 2626 N N . ALA C 1 3 ? -29.206 -14.162 15.385 1.00 36.36 0 ALA C N 1
ATOM 2627 C CA . ALA C 1 3 ? -30.444 -13.408 15.476 1.00 35.71 0 ALA C CA 1
ATOM 2628 C C . ALA C 1 3 ? -30.290 -12.128 16.225 1.00 34.67 0 ALA C C 1
ATOM 2629 O O . ALA C 1 3 ? -30.773 -11.087 15.795 1.00 34.06 0 ALA C O 1
ATOM 2631 N N . MET C 1 4 ? -29.633 -12.198 17.376 1.00 34.70 1 MET C N 1
ATOM 2632 C CA . MET C 1 4 ? -29.466 -10.978 18.180 1.00 34.35 1 MET C CA 1
ATOM 2633 C C . MET C 1 4 ? -28.541 -9.957 17.503 1.00 33.91 1 MET C C 1
ATOM 2634 O O . MET C 1 4 ? -28.755 -8.760 17.633 1.00 33.55 1 MET C O 1
ATOM 2639 N N . ILE C 1 5 ? -27.526 -10.441 16.782 1.00 34.52 2 ILE C N 1
ATOM 2640 C CA . ILE C 1 5 ? -26.567 -9.564 16.098 1.00 34.37 2 ILE C CA 1
ATOM 2641 C C . ILE C 1 5 ? -27.228 -8.911 14.900 1.00 34.52 2 ILE C C 1
ATOM 2642 O O . ILE C 1 5 ? -27.041 -7.722 14.644 1.00 33.80 2 ILE C O 1
ATOM 2647 N N . ARG C 1 6 ? -28.034 -9.683 14.191 1.00 35.81 3 ARG C N 1
ATOM 2648 C CA . ARG C 1 6 ? -28.762 -9.146 13.061 1.00 36.54 3 ARG C CA 1
ATOM 2649 C C . ARG C 1 6 ? -29.673 -8.055 13.562 1.00 36.78 3 ARG C C 1
ATOM 2650 O O . ARG C 1 6 ? -29.829 -7.030 12.901 1.00 36.71 3 ARG C O 1
ATOM 2658 N N . ASP C 1 7 ? -30.247 -8.236 14.738 1.00 37.28 4 ASP C N 1
ATOM 2659 C CA . ASP C 1 7 ? -31.167 -7.222 15.232 1.00 38.85 4 ASP C CA 1
ATOM 2660 C C . ASP C 1 7 ? -30.444 -5.948 15.647 1.00 39.18 4 ASP C C 1
ATOM 2661 O O . ASP C 1 7 ? -30.961 -4.841 15.470 1.00 39.62 4 ASP C O 1
ATOM 2666 N N . TYR C 1 8 ? -29.273 -6.123 16.245 1.00 40.13 5 TYR C N 1
ATOM 2667 C CA . TYR C 1 8 ? -28.424 -5.016 16.668 1.00 40.25 5 TYR C CA 1
ATOM 2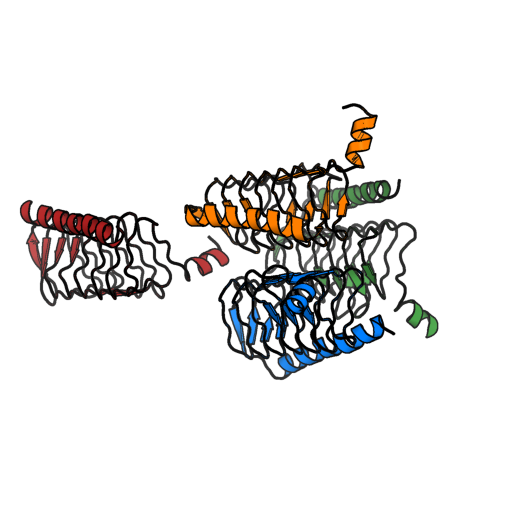668 C C . TYR C 1 8 ? -27.971 -4.205 15.441 1.00 40.59 5 TYR C C 1
ATOM 2669 O O . TYR C 1 8 ? -28.001 -2.979 15.446 1.00 39.94 5 TYR C O 1
ATOM 2678 N N . LEU C 1 9 ? -27.543 -4.920 14.402 1.00 41.40 6 LEU C N 1
ATOM 2679 C CA . LEU C 1 9 ? -27.059 -4.304 13.159 1.00 42.34 6 LEU C CA 1
ATOM 2680 C C . LEU C 1 9 ? -28.135 -3.537 12.396 1.00 43.81 6 LEU C C 1
ATOM 2681 O O . LEU C 1 9 ? -27.813 -2.630 11.648 1.00 44.00 6 LEU C O 1
ATOM 2686 N N A GLU C 1 10 ? -29.392 -3.917 12.603 0.50 44.55 7 GLU C N 1
ATOM 2687 N N B GLU C 1 10 ? -29.401 -3.922 12.560 0.50 44.03 7 GLU C N 1
ATOM 2688 C CA A GLU C 1 10 ? -30.523 -3.272 11.971 0.50 46.34 7 GLU C CA 1
ATOM 2689 C CA B GLU C 1 10 ? -30.504 -3.189 11.947 0.50 45.39 7 GLU C CA 1
ATOM 2690 C C A GLU C 1 10 ? -30.843 -1.967 12.709 0.50 46.85 7 GLU C C 1
ATOM 2691 C C B GLU C 1 10 ? -30.712 -1.881 12.675 0.50 46.10 7 GLU C C 1
ATOM 2692 O O A GLU C 1 10 ? -31.475 -1.071 12.146 0.50 49.07 7 GLU C O 1
ATOM 2693 O O B GLU C 1 10 ? -31.150 -0.898 12.079 0.50 47.71 7 GLU C O 1
ATOM 2704 N N . ASP C 1 11 ? -30.411 -1.874 13.968 1.00 46.55 8 ASP C N 1
ATOM 2705 C CA . ASP C 1 11 ? -30.645 -0.683 14.824 1.00 48.51 8 ASP C CA 1
ATOM 2706 C C . ASP C 1 11 ? -29.418 0.195 15.084 1.00 46.17 8 ASP C C 1
ATOM 2707 O O . ASP C 1 11 ? -29.579 1.375 15.352 1.00 45.13 8 ASP C O 1
ATOM 2712 N N . LYS C 1 12 ? -28.212 -0.377 15.036 1.00 46.56 9 LYS C N 1
ATOM 2713 C CA . LYS C 1 12 ? -27.009 0.372 15.403 1.00 47.31 9 LYS C CA 1
ATOM 2714 C C . LYS C 1 12 ? -25.900 0.353 14.379 1.00 45.80 9 LYS C C 1
ATOM 2715 O O . LYS C 1 12 ? -25.211 -0.661 14.199 1.00 47.57 9 LYS C O 1
ATOM 2721 N N . PRO C 1 13 ? -25.721 1.490 13.704 1.00 42.76 10 PRO C N 1
ATOM 2722 C CA . PRO C 1 13 ? -24.672 1.677 12.749 1.00 41.50 10 PRO C CA 1
ATOM 2723 C C . PRO C 1 13 ? -23.312 1.351 13.330 1.00 41.13 10 PRO C C 1
ATOM 2724 O O . PRO C 1 13 ? -23.051 1.663 14.484 1.00 42.08 10 PRO C O 1
ATOM 2728 N N . LEU C 1 14 ? -22.480 0.689 12.533 1.00 42.31 11 LEU C N 1
ATOM 2729 C CA . LEU C 1 14 ? -21.083 0.396 12.886 1.00 42.88 11 LEU C CA 1
ATOM 2730 C C . LEU C 1 14 ? -20.240 1.556 12.371 1.00 44.13 11 LEU C C 1
ATOM 2731 O O . LEU C 1 14 ? -19.839 1.596 11.196 1.00 44.11 11 LEU C O 1
ATOM 2736 N N . ILE C 1 15 ? -20.017 2.529 13.231 1.00 43.71 12 ILE C N 1
ATOM 2737 C CA . ILE C 1 15 ? -19.269 3.711 12.845 1.00 43.14 12 ILE C CA 1
ATOM 2738 C C . ILE C 1 15 ? -17.917 3.630 13.506 1.00 45.63 12 ILE C C 1
ATOM 2739 O O . ILE C 1 15 ? -17.838 3.550 14.721 1.00 45.97 12 ILE C O 1
ATOM 2744 N N . ASP C 1 16 ? -16.859 3.627 12.710 1.00 47.13 13 ASP C N 1
ATOM 2745 C CA . ASP C 1 16 ? -15.512 3.595 13.253 1.00 49.17 13 ASP C CA 1
ATOM 2746 C C . ASP C 1 16 ? -15.324 4.814 14.164 1.00 49.83 13 ASP C C 1
ATOM 2747 O O . ASP C 1 16 ? -15.741 5.924 13.817 1.00 48.38 13 ASP C O 1
ATOM 2752 N N . GLU C 1 17 ? -14.700 4.593 15.329 1.00 52.56 14 GLU C N 1
ATOM 2753 C CA . GLU C 1 17 ? -14.471 5.642 16.341 1.00 53.56 14 GLU C CA 1
ATOM 2754 C C . GLU C 1 17 ? -13.817 6.867 15.742 1.00 53.09 14 GLU C C 1
ATOM 2755 O O . GLU C 1 17 ? -13.956 7.975 16.256 1.00 52.90 14 GLU C O 1
ATOM 2761 N N . SER C 1 18 ? -13.129 6.655 14.627 1.00 52.37 15 SER C N 1
ATOM 2762 C CA . SER C 1 18 ? -12.410 7.702 13.940 1.00 53.53 15 SER C CA 1
ATOM 2763 C C . SER C 1 18 ? -13.287 8.710 13.162 1.00 51.60 15 SER C C 1
ATOM 2764 O O . SER C 1 18 ? -12.885 9.855 12.906 1.00 49.70 15 SER C O 1
ATOM 2767 N N . VAL C 1 19 ? -14.483 8.278 12.800 1.00 46.86 16 VAL C N 1
ATOM 2768 C CA . VAL C 1 19 ? -15.357 9.069 11.951 1.00 44.74 16 VAL C CA 1
ATOM 2769 C C . VAL C 1 19 ? -16.040 10.272 12.588 1.00 44.85 16 VAL C C 1
ATOM 2770 O O . VAL C 1 19 ? -16.701 10.157 13.634 1.00 42.77 16 VAL C O 1
ATOM 2774 N N . PHE C 1 20 ? -15.908 11.425 11.947 1.00 43.14 17 PHE C N 1
ATOM 2775 C CA . PHE C 1 20 ? -16.623 12.627 12.389 1.00 42.38 17 PHE C CA 1
ATOM 2776 C C . PHE C 1 20 ? -18.023 12.561 11.817 1.00 39.66 17 PHE C C 1
ATOM 2777 O O . PHE C 1 20 ? -18.206 12.359 10.615 1.00 36.26 17 PHE C O 1
ATOM 2785 N N . VAL C 1 21 ? -19.007 12.735 12.688 1.00 36.83 18 VAL C N 1
ATOM 2786 C CA . VAL C 1 21 ? -20.379 12.773 12.278 1.00 34.54 18 VAL C CA 1
ATOM 2787 C C . VAL C 1 21 ? -20.987 14.013 12.865 1.00 35.14 18 VAL C C 1
ATOM 2788 O O . VAL C 1 21 ? -21.167 14.094 14.083 1.00 35.15 18 VAL C O 1
ATOM 2792 N N . ALA C 1 22 ? -21.313 14.991 12.027 1.00 33.02 19 ALA C N 1
ATOM 2793 C CA . ALA C 1 22 ? -21.956 16.178 12.540 1.00 32.64 19 ALA C CA 1
ATOM 2794 C C . ALA C 1 22 ? -23.215 15.809 13.332 1.00 33.79 19 ALA C C 1
ATOM 2795 O O . ALA C 1 22 ? -23.929 14.851 13.000 1.00 32.79 19 ALA C O 1
ATOM 2797 N N . LYS C 1 23 ? -23.501 16.607 14.357 1.00 36.30 20 LYS C N 1
ATOM 2798 C CA . LYS C 1 23 ? -24.689 16.392 15.179 1.00 37.43 20 LYS C CA 1
ATOM 2799 C C . LYS C 1 23 ? -25.965 16.414 14.388 1.00 30.99 20 LYS C C 1
ATOM 2800 O O . LYS C 1 23 ? -26.883 15.699 14.727 1.00 30.38 20 LYS C O 1
ATOM 2806 N N . SER C 1 24 ? -26.036 17.232 13.339 1.00 29.47 21 SER C N 1
ATOM 2807 C CA . SER C 1 24 ? -27.274 17.333 12.542 1.00 27.95 21 SER C CA 1
ATOM 2808 C C . SER C 1 24 ? -27.457 16.206 11.529 1.00 25.11 21 SER C C 1
ATOM 2809 O O . SER C 1 24 ? -28.508 16.070 10.923 1.00 22.89 21 SER C O 1
ATOM 2812 N N . ALA C 1 25 ? -26.426 15.407 11.337 1.00 26.31 22 ALA C N 1
ATOM 2813 C CA . ALA C 1 25 ? -26.522 14.271 10.422 1.00 24.82 22 ALA C CA 1
ATOM 2814 C C . ALA C 1 25 ? -27.326 13.149 11.056 1.00 26.54 22 ALA C C 1
ATOM 2815 O O . ALA C 1 25 ? -27.269 12.980 12.264 1.00 28.05 22 ALA C O 1
ATOM 2817 N N . ASP C 1 26 ? -28.031 12.356 10.242 1.00 26.04 23 ASP C N 1
ATOM 2818 C CA . ASP C 1 26 ? -28.743 11.175 10.735 1.00 27.07 23 ASP C CA 1
ATOM 2819 C C . ASP C 1 26 ? -28.071 9.945 10.105 1.00 27.88 23 ASP C C 1
ATOM 2820 O O . ASP C 1 26 ? -28.011 9.828 8.883 1.00 25.19 23 ASP C O 1
ATOM 2825 N N . VAL C 1 27 ? -27.521 9.060 10.934 1.00 27.05 24 VAL C N 1
ATOM 2826 C CA . VAL C 1 27 ? -26.951 7.805 10.435 1.00 29.58 24 VAL C CA 1
ATOM 2827 C C . VAL C 1 27 ? -27.836 6.749 11.059 1.00 30.23 24 VAL C C 1
ATOM 2828 O O . VAL C 1 27 ? -27.820 6.557 12.266 1.00 31.29 24 VAL C O 1
ATOM 2832 N N . ILE C 1 28 ? -28.626 6.095 10.223 1.00 29.98 25 ILE C N 1
ATOM 2833 C CA . ILE C 1 28 ? -29.698 5.234 10.665 1.00 33.81 25 ILE C CA 1
ATOM 2834 C C . ILE C 1 28 ? -29.633 3.822 10.110 1.00 36.24 25 ILE C C 1
ATOM 2835 O O . ILE C 1 28 ? -29.340 3.624 8.921 1.00 34.59 25 ILE C O 1
ATOM 2840 N N . GLY C 1 29 ? -29.953 2.845 10.958 1.00 36.75 26 GLY C N 1
ATOM 2841 C CA . GLY C 1 29 ? -30.064 1.488 10.499 1.00 37.38 26 GLY C CA 1
ATOM 2842 C C . GLY C 1 29 ? -28.761 0.775 10.221 1.00 38.30 26 GLY C C 1
ATOM 2843 O O . GLY C 1 29 ? -27.764 0.981 10.917 1.00 38.94 26 GLY C O 1
ATOM 2844 N N . ASN C 1 30 ? -28.783 -0.066 9.199 1.00 38.53 27 ASN C N 1
ATOM 2845 C CA . ASN C 1 30 ? -27.646 -0.935 8.851 1.00 41.16 27 ASN C CA 1
ATOM 2846 C C . ASN C 1 30 ? -26.631 -0.208 7.986 1.00 41.33 27 ASN C C 1
ATOM 2847 O O . ASN C 1 30 ? -26.665 -0.259 6.752 1.00 43.12 27 ASN C O 1
ATOM 2852 N N . VAL C 1 31 ? -25.716 0.456 8.659 1.00 40.87 28 VAL C N 1
ATOM 2853 C CA . VAL C 1 31 ? -24.729 1.284 8.027 1.00 39.23 28 VAL C CA 1
ATOM 2854 C C . VAL C 1 31 ? -23.368 0.978 8.614 1.00 41.94 28 VAL C C 1
ATOM 2855 O O . VAL C 1 31 ? -23.206 0.876 9.837 1.00 42.28 28 VAL C O 1
ATOM 2859 N N A LYS C 1 32 ? -22.385 0.813 7.750 0.50 42.62 29 LYS C N 1
ATOM 2860 N N B LYS C 1 32 ? -22.388 0.799 7.743 0.50 42.92 29 LYS C N 1
ATOM 2861 C CA A LYS C 1 32 ? -21.036 0.599 8.207 0.50 43.95 29 LYS C CA 1
ATOM 2862 C CA B LYS C 1 32 ? -21.022 0.553 8.157 0.50 44.48 29 LYS C CA 1
ATOM 2863 C C A LYS C 1 32 ? -20.186 1.724 7.618 0.50 42.93 29 LYS C C 1
ATOM 2864 C C B LYS C 1 32 ? -20.173 1.715 7.606 0.50 43.24 29 LYS C C 1
ATOM 2865 O O A LYS C 1 32 ? -20.207 1.964 6.400 0.50 41.35 29 LYS C O 1
ATOM 2866 O O B LYS C 1 32 ? -20.187 1.973 6.392 0.50 41.55 29 LYS C O 1
ATOM 2877 N N . ILE C 1 33 ? -19.468 2.431 8.484 1.00 42.55 30 ILE C N 1
ATOM 2878 C CA . ILE C 1 33 ? -18.614 3.560 8.065 1.00 41.64 30 ILE C CA 1
ATOM 2879 C C . ILE C 1 33 ? -17.190 3.405 8.554 1.00 45.38 30 ILE C C 1
ATOM 2880 O O . ILE C 1 33 ? -16.930 3.376 9.760 1.00 45.68 30 ILE C O 1
ATOM 2885 N N . GLY C 1 34 ? -16.270 3.354 7.602 1.00 46.48 31 GLY C N 1
ATOM 2886 C CA . GLY C 1 34 ? -14.854 3.108 7.868 1.00 49.04 31 GLY C CA 1
ATOM 2887 C C . GLY C 1 34 ? -13.992 4.239 8.393 1.00 48.24 31 GLY C C 1
ATOM 2888 O O . GLY C 1 34 ? -14.386 5.399 8.434 1.00 45.15 31 GLY C O 1
ATOM 2889 N N . LYS C 1 35 ? -12.788 3.848 8.794 1.00 50.98 32 LYS C N 1
ATOM 2890 C CA . LYS C 1 35 ? -11.782 4.730 9.360 1.00 52.66 32 LYS C CA 1
ATOM 2891 C C . LYS C 1 35 ? -11.583 6.050 8.628 1.00 53.20 32 LYS C C 1
ATOM 2892 O O . LYS C 1 35 ? -11.364 6.072 7.418 1.00 54.60 32 LYS C O 1
ATOM 2898 N N . ASP C 1 36 ? -11.656 7.151 9.370 1.00 54.31 33 ASP C N 1
ATOM 2899 C CA . ASP C 1 36 ? -11.352 8.503 8.842 1.00 51.98 33 ASP C CA 1
ATOM 2900 C C . ASP C 1 36 ? -12.325 9.093 7.817 1.00 47.22 33 ASP C C 1
ATOM 2901 O O . ASP C 1 36 ? -12.047 10.129 7.221 1.00 46.75 33 ASP C O 1
ATOM 2906 N N . SER C 1 37 ? -13.472 8.450 7.639 1.00 43.90 34 SER C N 1
ATOM 2907 C CA . SER C 1 37 ? -14.514 9.006 6.795 1.00 39.71 34 SER C CA 1
ATOM 2908 C C . SER C 1 37 ? -15.228 10.109 7.577 1.00 37.43 34 SER C C 1
ATOM 2909 O O . SER C 1 37 ? -14.906 10.341 8.733 1.00 38.88 34 SER C O 1
ATOM 2912 N N . SER C 1 38 ? -16.208 10.776 6.978 1.00 34.33 35 SER C N 1
ATOM 2913 C CA . SER C 1 38 ? -16.864 11.856 7.667 1.00 33.63 35 SER C CA 1
ATOM 2914 C C . SER C 1 38 ? -18.248 12.121 7.121 1.00 32.27 35 SER C C 1
ATOM 2915 O O . SER C 1 38 ? -18.462 12.096 5.913 1.00 33.91 35 SER C O 1
ATOM 2918 N N . ILE C 1 39 ? -19.197 12.336 8.022 1.00 29.66 36 ILE C N 1
ATOM 2919 C CA . ILE C 1 39 ? -20.566 12.598 7.634 1.00 27.90 36 ILE C CA 1
ATOM 2920 C C . ILE C 1 39 ? -20.878 14.026 8.021 1.00 26.52 36 ILE C C 1
ATOM 2921 O O . ILE C 1 39 ? -20.803 14.387 9.173 1.00 27.04 36 ILE C O 1
ATOM 2926 N N . TRP C 1 40 ? -21.264 14.841 7.048 1.00 26.30 37 TRP C N 1
ATOM 2927 C CA . TRP C 1 40 ? -21.409 16.256 7.299 1.00 26.18 37 TRP C CA 1
ATOM 2928 C C . TRP C 1 40 ? -22.820 16.698 7.608 1.00 25.60 37 TRP C C 1
ATOM 2929 O O . TRP C 1 40 ? -23.742 15.886 7.630 1.00 25.47 37 TRP C O 1
ATOM 2940 N N . TYR C 1 41 ? -22.957 17.985 7.890 1.00 25.25 38 TYR C N 1
ATOM 2941 C CA . TYR C 1 41 ? -24.208 18.567 8.351 1.00 26.59 38 TYR C CA 1
ATOM 2942 C C . TYR C 1 41 ? -25.440 18.237 7.545 1.00 23.36 38 TYR C C 1
ATOM 2943 O O . TYR C 1 41 ? -25.507 18.453 6.328 1.00 22.44 38 TYR C O 1
ATOM 2952 N N . ASN C 1 42 ? -26.436 17.749 8.271 1.00 23.50 39 ASN C N 1
ATOM 2953 C CA . ASN C 1 42 ? -27.757 17.376 7.740 1.00 23.09 39 ASN C CA 1
ATOM 2954 C C . ASN C 1 42 ? -27.773 16.285 6.670 1.00 22.94 39 ASN C C 1
ATOM 2955 O O . ASN C 1 42 ? -28.748 16.133 5.951 1.00 23.28 39 ASN C O 1
ATOM 2960 N N . ALA C 1 43 ? -26.696 15.513 6.585 1.00 22.82 40 ALA C N 1
ATOM 2961 C CA . ALA C 1 43 ? -26.712 14.383 5.700 1.00 23.50 40 ALA C CA 1
ATOM 2962 C C . ALA C 1 43 ? -27.582 13.281 6.351 1.00 24.20 40 ALA C C 1
ATOM 2963 O O . ALA C 1 43 ? -27.718 13.231 7.600 1.00 22.46 40 ALA C O 1
ATOM 2965 N N . VAL C 1 44 ? -28.139 12.414 5.511 1.00 22.67 41 VAL C N 1
ATOM 2966 C CA . VAL C 1 44 ? -28.904 11.262 5.952 1.00 23.77 41 VAL C CA 1
ATOM 2967 C C . VAL C 1 44 ? -28.355 10.004 5.302 1.00 26.42 41 VAL C C 1
ATOM 2968 O O . VAL C 1 44 ? -28.356 9.879 4.091 1.00 25.12 41 VAL C O 1
ATOM 2972 N N . VAL C 1 45 ? -27.844 9.099 6.131 1.00 26.93 42 VAL C N 1
ATOM 2973 C CA . VAL C 1 45 ? -27.338 7.813 5.696 1.00 28.81 42 VAL C CA 1
ATOM 2974 C C . VAL C 1 45 ? -28.257 6.769 6.329 1.00 30.16 42 VAL C C 1
ATOM 2975 O O . VAL C 1 45 ? -28.111 6.433 7.496 1.00 31.20 42 VAL C O 1
ATOM 2979 N N . ARG C 1 46 ? -29.216 6.288 5.546 1.00 30.31 43 ARG C N 1
ATOM 2980 C CA . ARG C 1 46 ? -30.246 5.393 6.028 1.00 31.97 43 ARG C CA 1
ATOM 2981 C C . ARG C 1 46 ? -30.182 3.989 5.375 1.00 33.93 43 ARG C C 1
ATOM 2982 O O . ARG C 1 46 ? -30.408 3.831 4.178 1.00 32.97 43 ARG C O 1
ATOM 2990 N N . GLY C 1 47 ? -29.846 2.983 6.192 1.00 34.62 44 GLY C N 1
ATOM 2991 C CA . GLY C 1 47 ? -29.729 1.607 5.744 1.00 35.87 44 GLY C CA 1
ATOM 2992 C C . GLY C 1 47 ? -30.834 0.723 6.295 1.00 37.23 44 GLY C C 1
ATOM 2993 O O . GLY C 1 47 ? -30.570 -0.381 6.814 1.00 38.48 44 GLY C O 1
ATOM 2994 N N . ASP C 1 48 ? -32.068 1.203 6.195 1.00 34.62 45 ASP C N 1
ATOM 2995 C CA . ASP C 1 48 ? -33.195 0.442 6.683 1.00 38.72 45 ASP C CA 1
ATOM 2996 C C . ASP C 1 48 ? -33.825 -0.415 5.591 1.00 42.79 45 ASP C C 1
ATOM 2997 O O . ASP C 1 48 ? -34.739 -1.149 5.850 1.00 43.29 45 ASP C O 1
ATOM 3002 N N . GLU C 1 49 ? -33.351 -0.274 4.353 1.00 43.68 46 GLU C N 1
ATOM 3003 C CA . GLU C 1 49 ? -33.838 -1.089 3.256 1.00 47.05 46 GLU C CA 1
ATOM 3004 C C . GLU C 1 49 ? -32.577 -1.836 2.843 1.00 46.36 46 GLU C C 1
ATOM 3005 O O . GLU C 1 49 ? -32.195 -2.781 3.503 1.00 48.37 46 GLU C O 1
ATOM 3011 N N . GLY C 1 50 ? -31.883 -1.397 1.811 1.00 45.11 47 GLY C N 1
ATOM 3012 C CA . GLY C 1 50 ? -30.630 -2.054 1.491 1.00 45.47 47 GLY C CA 1
ATOM 3013 C C . GLY C 1 50 ? -29.614 -1.552 2.507 1.00 43.06 47 GLY C C 1
ATOM 3014 O O . GLY C 1 50 ? -29.714 -0.429 2.977 1.00 39.40 47 GLY C O 1
ATOM 3015 N N . PRO C 1 51 ? -28.645 -2.390 2.872 1.00 44.40 48 PRO C N 1
ATOM 3016 C CA . PRO C 1 51 ? -27.605 -1.936 3.776 1.00 42.51 48 PRO C CA 1
ATOM 3017 C C . PRO C 1 51 ? -26.596 -1.024 3.077 1.00 40.38 48 PRO C C 1
ATOM 3018 O O . PRO C 1 51 ? -26.474 -1.004 1.835 1.00 40.23 48 PRO C O 1
ATOM 3022 N N . ILE C 1 52 ? -25.858 -0.294 3.886 1.00 39.13 49 ILE C N 1
ATOM 3023 C CA . ILE C 1 52 ? -24.896 0.663 3.400 1.00 37.42 49 ILE C CA 1
ATOM 3024 C C . ILE C 1 52 ? -23.538 0.395 3.954 1.00 38.97 49 ILE C C 1
ATOM 3025 O O . ILE C 1 52 ? -23.379 0.143 5.144 1.00 38.35 49 ILE C O 1
ATOM 3030 N N . THR C 1 53 ? -22.557 0.510 3.080 1.00 40.17 50 THR C N 1
ATOM 3031 C CA . THR C 1 53 ? -21.184 0.359 3.438 1.00 41.75 50 THR C CA 1
ATOM 3032 C C . THR C 1 53 ? -20.388 1.523 2.859 1.00 40.13 50 THR C C 1
ATOM 3033 O O . THR C 1 53 ? -20.412 1.760 1.663 1.00 38.33 50 THR C O 1
ATOM 3037 N N . ILE C 1 54 ? -19.686 2.239 3.719 1.00 40.18 51 ILE C N 1
ATOM 3038 C CA . ILE C 1 54 ? -18.861 3.376 3.324 1.00 39.50 51 ILE C CA 1
ATOM 3039 C C . ILE C 1 54 ? -17.420 3.101 3.758 1.00 43.08 51 ILE C C 1
ATOM 3040 O O . ILE C 1 54 ? -17.171 2.841 4.935 1.00 44.02 51 ILE C O 1
ATOM 3045 N N . GLY C 1 55 ? -16.474 3.177 2.834 1.00 44.42 52 GLY C N 1
ATOM 3046 C CA . GLY C 1 55 ? -15.056 2.876 3.137 1.00 48.96 52 GLY C CA 1
ATOM 3047 C C . GLY C 1 55 ? -14.295 3.833 4.059 1.00 49.03 52 GLY C C 1
ATOM 3048 O O . GLY C 1 55 ? -14.865 4.429 4.980 1.00 48.10 52 GLY C O 1
ATOM 3049 N N A GLU C 1 56 ? -12.993 3.958 3.807 0.50 50.31 53 GLU C N 1
ATOM 3050 N N B GLU C 1 56 ? -12.997 3.961 3.797 0.50 50.89 53 GLU C N 1
ATOM 3051 C CA A GLU C 1 56 ? -12.090 4.810 4.589 0.50 50.15 53 GLU C CA 1
ATOM 3052 C CA B GLU C 1 56 ? -12.090 4.819 4.563 0.50 51.03 53 GLU C CA 1
ATOM 3053 C C A GLU C 1 56 ? -11.745 6.122 3.862 0.50 49.46 53 GLU C C 1
ATOM 3054 C C B GLU C 1 56 ? -11.753 6.133 3.850 0.50 49.96 53 GLU C C 1
ATOM 3055 O O A GLU C 1 56 ? -11.617 6.146 2.635 0.50 50.62 53 GLU C O 1
ATOM 3056 O O B GLU C 1 56 ? -11.638 6.171 2.622 0.50 51.12 53 GLU C O 1
ATOM 3067 N N . ASN C 1 57 ? -11.587 7.201 4.629 1.00 48.76 54 ASN C N 1
ATOM 3068 C CA . ASN C 1 57 ? -11.242 8.549 4.097 1.00 48.27 54 ASN C CA 1
ATOM 3069 C C . ASN C 1 57 ? -12.267 9.175 3.178 1.00 45.50 54 ASN C C 1
ATOM 3070 O O . ASN C 1 57 ? -11.947 10.122 2.440 1.00 44.85 54 ASN C O 1
ATOM 3075 N N . THR C 1 58 ? -13.489 8.657 3.237 1.00 43.59 55 THR C N 1
ATOM 3076 C CA . THR C 1 58 ? -14.594 9.128 2.378 1.00 39.44 55 THR C CA 1
ATOM 3077 C C . THR C 1 58 ? -15.474 10.134 3.088 1.00 37.51 55 THR C C 1
ATOM 3078 O O . THR C 1 58 ? -15.833 9.932 4.235 1.00 38.57 55 THR C O 1
ATOM 3082 N N . ASN C 1 59 ? -15.841 11.198 2.392 1.00 36.17 56 ASN C N 1
ATOM 3083 C CA . ASN C 1 59 ? -16.669 12.224 2.952 1.00 33.54 56 ASN C CA 1
ATOM 3084 C C . ASN C 1 59 ? -18.014 12.289 2.286 1.00 32.04 56 ASN C C 1
ATOM 3085 O O . ASN C 1 59 ? -18.099 12.237 1.057 1.00 33.26 56 ASN C O 1
ATOM 3090 N N . ILE C 1 60 ? -19.055 12.398 3.123 1.00 29.83 57 ILE C N 1
ATOM 3091 C CA . ILE C 1 60 ? -20.438 12.514 2.695 1.00 29.53 57 ILE C CA 1
ATOM 3092 C C . ILE C 1 60 ? -20.846 13.933 3.082 1.00 28.56 57 ILE C C 1
ATOM 3093 O O . ILE C 1 60 ? -21.108 14.225 4.234 1.00 31.52 57 ILE C O 1
ATOM 3098 N N . GLN C 1 61 ? -20.851 14.837 2.112 1.00 28.72 58 GLN C N 1
ATOM 3099 C CA . GLN C 1 61 ? -21.062 16.243 2.413 1.00 28.48 58 GLN C CA 1
ATOM 3100 C C . GLN C 1 61 ? -22.494 16.593 2.812 1.00 26.74 58 GLN C C 1
ATOM 3101 O O . GLN C 1 61 ? -23.389 15.759 2.767 1.00 27.16 58 GLN C O 1
ATOM 3107 N N . ASP C 1 62 ? -22.669 17.837 3.222 1.00 25.96 59 ASP C N 1
ATOM 3108 C CA . ASP C 1 62 ? -23.927 18.353 3.726 1.00 24.33 59 ASP C CA 1
ATOM 3109 C C . ASP C 1 62 ? -25.161 18.027 2.909 1.00 23.76 59 ASP C C 1
ATOM 3110 O O . ASP C 1 62 ? -25.183 18.188 1.694 1.00 25.50 59 ASP C O 1
ATOM 3115 N N . CYS C 1 63 ? -26.205 17.618 3.619 1.00 24.23 60 CYS C N 1
ATOM 3116 C CA . CYS C 1 63 ? -27.503 17.271 3.048 1.00 23.66 60 CYS C CA 1
ATOM 3117 C C . CYS C 1 63 ? -27.481 16.161 2.017 1.00 23.95 60 CYS C C 1
ATOM 3118 O O . CYS C 1 63 ? -28.486 15.966 1.305 1.00 26.15 60 CYS C O 1
ATOM 3121 N N . SER C 1 64 ? -26.374 15.406 1.948 1.00 22.93 61 SER C N 1
ATOM 3122 C CA . SER C 1 64 ? -26.312 14.252 1.038 1.00 22.78 61 SER C CA 1
ATOM 3123 C C . SER C 1 64 ? -27.132 13.131 1.661 1.00 23.38 61 SER C C 1
ATOM 3124 O O . SER C 1 64 ? -27.245 13.024 2.884 1.00 24.48 61 SER C O 1
ATOM 3127 N N . ILE C 1 65 ? -27.724 12.310 0.814 1.00 22.66 62 ILE C N 1
ATOM 3128 C CA . ILE C 1 65 ? -28.529 11.182 1.252 1.00 23.53 62 ILE C CA 1
ATOM 3129 C C . ILE C 1 65 ? -27.981 9.897 0.683 1.00 24.64 62 ILE C C 1
ATOM 3130 O O . ILE C 1 65 ? -27.591 9.863 -0.484 1.00 23.58 62 ILE C O 1
ATOM 3135 N N . VAL C 1 66 ? -27.974 8.854 1.510 1.00 25.78 63 VAL C N 1
ATOM 3136 C CA . VAL C 1 66 ? -27.594 7.514 1.097 1.00 28.11 63 VAL C CA 1
ATOM 3137 C C . VAL C 1 66 ? -28.721 6.605 1.568 1.00 28.96 63 VAL C C 1
ATOM 3138 O O . VAL C 1 66 ? -29.092 6.604 2.766 1.00 27.00 63 VAL C O 1
ATOM 3142 N N . HIS C 1 67 ? -29.256 5.856 0.615 1.00 28.47 64 HIS C N 1
ATOM 3143 C CA . HIS C 1 67 ? -30.389 4.987 0.831 1.00 30.02 64 HIS C CA 1
ATOM 3144 C C . HIS C 1 67 ? -30.449 4.004 -0.345 1.00 32.82 64 HIS C C 1
ATOM 3145 O O . HIS C 1 67 ? -29.700 4.182 -1.305 1.00 31.57 64 HIS C O 1
ATOM 3152 N N . GLY C 1 68 ? -31.314 2.989 -0.317 1.00 34.32 65 GLY C N 1
ATOM 3153 C CA . GLY C 1 68 ? -31.302 2.060 -1.459 1.00 40.51 65 GLY C CA 1
ATOM 3154 C C . GLY C 1 68 ? -32.241 0.889 -1.416 1.00 44.94 65 GLY C C 1
ATOM 3155 O O . GLY C 1 68 ? -32.492 0.338 -0.347 1.00 46.26 65 GLY C O 1
ATOM 3156 N N . ASP C 1 69 ? -32.759 0.509 -2.596 1.00 48.97 66 ASP C N 1
ATOM 3157 C CA . ASP C 1 69 ? -33.652 -0.655 -2.727 1.00 55.15 66 ASP C CA 1
ATOM 3158 C C . ASP C 1 69 ? -32.818 -1.876 -2.409 1.00 56.63 66 ASP C C 1
ATOM 3159 O O . ASP C 1 69 ? -33.219 -2.771 -1.677 1.00 59.11 66 ASP C O 1
ATOM 3164 N N . THR C 1 70 ? -31.642 -1.880 -3.006 1.00 58.26 67 THR C N 1
ATOM 3165 C CA . THR C 1 70 ? -30.667 -2.916 -2.822 1.00 62.86 67 THR C CA 1
ATOM 3166 C C . THR C 1 70 ? -29.545 -2.280 -2.058 1.00 57.64 67 THR C C 1
ATOM 3167 O O . THR C 1 70 ? -29.605 -1.107 -1.732 1.00 51.08 67 THR C O 1
ATOM 3171 N N . GLU C 1 71 ? -28.509 -3.065 -1.817 1.00 54.81 68 GLU C N 1
ATOM 3172 C CA . GLU C 1 71 ? -27.309 -2.608 -1.145 1.00 52.17 68 GLU C CA 1
ATOM 3173 C C . GLU C 1 71 ? -26.615 -1.379 -1.795 1.00 45.89 68 GLU C C 1
ATOM 3174 O O . GLU C 1 71 ? -26.555 -1.284 -3.008 1.00 47.53 68 GLU C O 1
ATOM 3180 N N . THR C 1 72 ? -26.058 -0.481 -0.980 1.00 41.92 69 THR C N 1
ATOM 3181 C CA . THR C 1 72 ? -25.259 0.669 -1.466 1.00 39.02 69 THR C CA 1
ATOM 3182 C C . THR C 1 72 ? -23.813 0.540 -0.978 1.00 42.30 69 THR C C 1
ATOM 3183 O O . THR C 1 72 ? -23.592 0.419 0.236 1.00 43.15 69 THR C O 1
ATOM 3187 N N . ILE C 1 73 ? -22.836 0.555 -1.893 1.00 44.54 70 ILE C N 1
ATOM 3188 C CA . ILE C 1 73 ? -21.403 0.472 -1.501 1.00 45.34 70 ILE C CA 1
ATOM 3189 C C . ILE C 1 73 ? -20.599 1.691 -1.942 1.00 41.82 70 ILE C C 1
ATOM 3190 O O . ILE C 1 73 ? -20.538 2.008 -3.126 1.00 38.88 70 ILE C O 1
ATOM 3195 N N . ILE C 1 74 ? -19.946 2.345 -0.994 1.00 39.24 71 ILE C N 1
ATOM 3196 C CA . ILE C 1 74 ? -19.119 3.481 -1.330 1.00 38.37 71 ILE C CA 1
ATOM 3197 C C . ILE C 1 74 ? -17.709 3.164 -0.907 1.00 42.62 71 ILE C C 1
ATOM 3198 O O . ILE C 1 74 ? -17.467 2.876 0.249 1.00 42.99 71 ILE C O 1
ATOM 3203 N N . GLY C 1 75 ? -16.775 3.234 -1.843 1.00 43.60 72 GLY C N 1
ATOM 3204 C CA . GLY C 1 75 ? -15.388 2.886 -1.533 1.00 50.86 72 GLY C CA 1
ATOM 3205 C C . GLY C 1 75 ? -14.663 3.920 -0.687 1.00 50.57 72 GLY C C 1
ATOM 3206 O O . GLY C 1 75 ? -15.287 4.794 -0.050 1.00 47.85 72 GLY C O 1
ATOM 3207 N N . ASN C 1 76 ? -13.341 3.797 -0.714 1.00 50.37 73 ASN C N 1
ATOM 3208 C CA . ASN C 1 76 ? -12.403 4.663 -0.026 1.00 51.55 73 ASN C CA 1
ATOM 3209 C C . ASN C 1 76 ? -11.997 5.896 -0.811 1.00 50.53 73 ASN C C 1
ATOM 3210 O O . ASN C 1 76 ? -12.000 5.882 -2.025 1.00 52.23 73 ASN C O 1
ATOM 3215 N N . ASN C 1 77 ? -11.565 6.936 -0.115 1.00 50.56 74 ASN C N 1
ATOM 3216 C CA . ASN C 1 77 ? -11.115 8.162 -0.763 1.00 49.48 74 ASN C CA 1
ATOM 3217 C C . ASN C 1 77 ? -12.161 8.798 -1.670 1.00 46.00 74 ASN C C 1
ATOM 3218 O O . ASN C 1 77 ? -11.815 9.514 -2.599 1.00 46.58 74 ASN C O 1
ATOM 3223 N N . VAL C 1 78 ? -13.438 8.557 -1.395 1.00 43.24 75 VAL C N 1
ATOM 3224 C CA . VAL C 1 78 ? -14.511 9.140 -2.212 1.00 39.33 75 VAL C CA 1
ATOM 3225 C C . VAL C 1 78 ? -14.966 10.464 -1.607 1.00 38.16 75 VAL C C 1
ATOM 3226 O O . VAL C 1 78 ? -15.032 10.602 -0.386 1.00 40.69 75 VAL C O 1
ATOM 3230 N N . THR C 1 79 ? -15.298 11.421 -2.458 1.00 35.54 76 THR C N 1
ATOM 3231 C CA . THR C 1 79 ? -15.868 12.708 -2.051 1.00 33.15 76 THR C CA 1
ATOM 3232 C C . THR C 1 79 ? -17.295 12.756 -2.575 1.00 31.05 76 THR C C 1
ATOM 3233 O O . THR C 1 79 ? -17.516 12.740 -3.795 1.00 29.32 76 THR C O 1
ATOM 3237 N N . VAL C 1 80 ? -18.274 12.791 -1.682 1.00 30.07 77 VAL C N 1
ATOM 3238 C CA . VAL C 1 80 ? -19.662 12.863 -2.113 1.00 28.60 77 VAL C CA 1
ATOM 3239 C C . VAL C 1 80 ? -20.129 14.303 -1.913 1.00 29.57 77 VAL C C 1
ATOM 3240 O O . VAL C 1 80 ? -20.406 14.735 -0.798 1.00 26.98 77 VAL C O 1
ATOM 3244 N N . GLY C 1 81 ? -20.175 15.046 -3.023 1.00 29.35 78 GLY C N 1
ATOM 3245 C CA . GLY C 1 81 ? -20.523 16.461 -2.994 1.00 26.65 78 GLY C CA 1
ATOM 3246 C C . GLY C 1 81 ? -21.850 16.812 -2.357 1.00 23.38 78 GLY C C 1
ATOM 3247 O O . GLY C 1 81 ? -22.761 16.010 -2.308 1.00 23.32 78 GLY C O 1
ATOM 3248 N N . HIS C 1 82 ? -21.945 18.047 -1.913 1.00 22.34 79 HIS C N 1
ATOM 3249 C CA . HIS C 1 82 ? -23.125 18.544 -1.262 1.00 23.77 79 HIS C CA 1
ATOM 3250 C C . HIS C 1 82 ? -24.448 18.127 -1.920 1.00 23.33 79 HIS C C 1
ATOM 3251 O O . HIS C 1 82 ? -24.598 18.199 -3.134 1.00 24.31 79 HIS C O 1
ATOM 3258 N N . ARG C 1 83 ? -25.422 17.747 -1.107 1.00 23.62 80 ARG C N 1
ATOM 3259 C CA . ARG C 1 83 ? -26.765 17.389 -1.613 1.00 25.18 80 ARG C CA 1
ATOM 3260 C C . ARG C 1 83 ? -26.818 16.317 -2.686 1.00 22.72 80 ARG C C 1
ATOM 3261 O O . ARG C 1 83 ? -27.697 16.383 -3.555 1.00 23.75 80 ARG C O 1
ATOM 3269 N N . SER C 1 84 ? -25.900 15.365 -2.686 1.00 19.91 81 SER C N 1
ATOM 3270 C CA . SER C 1 84 ? -25.964 14.305 -3.697 1.00 19.19 81 SER C CA 1
ATOM 3271 C C . SER C 1 84 ? -26.834 13.188 -3.151 1.00 19.91 81 SER C C 1
ATOM 3272 O O . SER C 1 84 ? -27.010 13.064 -1.916 1.00 21.24 81 SER C O 1
ATOM 3275 N N . ILE C 1 85 ? -27.420 12.410 -4.030 1.00 19.82 82 ILE C N 1
ATOM 3276 C CA . ILE C 1 85 ? -28.132 11.220 -3.587 1.00 22.65 82 ILE C CA 1
ATOM 3277 C C . ILE C 1 85 ? -27.381 10.052 -4.188 1.00 26.25 82 ILE C C 1
ATOM 3278 O O . ILE C 1 85 ? -27.236 9.984 -5.418 1.00 26.00 82 ILE C O 1
ATOM 3283 N N . VAL C 1 86 ? -26.844 9.192 -3.315 1.00 23.84 83 VAL C N 1
ATOM 3284 C CA . VAL C 1 86 ? -26.144 7.981 -3.714 1.00 26.55 83 VAL C CA 1
ATOM 3285 C C . VAL C 1 86 ? -27.107 6.838 -3.336 1.00 26.16 83 VAL C C 1
ATOM 3286 O O . VAL C 1 86 ? -27.195 6.459 -2.183 1.00 29.50 83 VAL C O 1
ATOM 3290 N N . HIS C 1 87 ? -27.843 6.320 -4.312 1.00 27.01 84 HIS C N 1
ATOM 3291 C CA . HIS C 1 87 ? -28.964 5.423 -4.035 1.00 27.85 84 HIS C CA 1
ATOM 3292 C C . HIS C 1 87 ? -28.872 4.001 -4.573 1.00 30.36 84 HIS C C 1
ATOM 3293 O O . HIS C 1 87 ? -29.223 3.722 -5.713 1.00 34.46 84 HIS C O 1
ATOM 3300 N N . GLY C 1 88 ? -28.386 3.096 -3.742 1.00 31.83 85 GLY C N 1
ATOM 3301 C CA . GLY C 1 88 ? -28.329 1.677 -4.098 1.00 35.76 85 GLY C CA 1
ATOM 3302 C C . GLY C 1 88 ? -27.335 1.331 -5.186 1.00 36.81 85 GLY C C 1
ATOM 3303 O O . GLY C 1 88 ? -27.472 0.306 -5.860 1.00 37.63 85 GLY C O 1
ATOM 3304 N N . CYS C 1 89 ? -26.320 2.176 -5.335 1.00 36.68 86 CYS C N 1
ATOM 3305 C CA . CYS C 1 89 ? -25.301 1.975 -6.350 1.00 37.23 86 CYS C CA 1
ATOM 3306 C C . CYS C 1 89 ? -23.953 1.509 -5.789 1.00 37.74 86 CYS C C 1
ATOM 3307 O O . CYS C 1 89 ? -23.789 1.321 -4.560 1.00 39.30 86 CYS C O 1
ATOM 3310 N N A LYS C 1 90 ? -23.003 1.259 -6.688 0.50 39.05 87 LYS C N 1
ATOM 3311 N N B LYS C 1 90 ? -22.995 1.353 -6.689 0.50 38.67 87 LYS C N 1
ATOM 3312 C CA A LYS C 1 90 ? -21.641 0.826 -6.320 0.50 42.25 87 LYS C CA 1
ATOM 3313 C CA B LYS C 1 90 ? -21.684 0.858 -6.334 0.50 41.65 87 LYS C CA 1
ATOM 3314 C C A LYS C 1 90 ? -20.638 1.864 -6.816 0.50 41.42 87 LYS C C 1
ATOM 3315 C C B LYS C 1 90 ? -20.644 1.871 -6.820 0.50 41.13 87 LYS C C 1
ATOM 3316 O O A LYS C 1 90 ? -20.482 2.080 -8.040 0.50 41.86 87 LYS C O 1
ATOM 3317 O O B LYS C 1 90 ? -20.468 2.077 -8.044 0.50 41.57 87 LYS C O 1
ATOM 3328 N N . ILE C 1 91 ? -19.982 2.521 -5.859 1.00 39.68 88 ILE C N 1
ATOM 3329 C CA . ILE C 1 91 ? -19.014 3.578 -6.140 1.00 40.31 88 ILE C CA 1
ATOM 3330 C C . ILE C 1 91 ? -17.647 3.109 -5.750 1.00 44.59 88 ILE C C 1
ATOM 3331 O O . ILE C 1 91 ? -17.415 2.816 -4.598 1.00 43.06 88 ILE C O 1
ATOM 3336 N N . SER C 1 92 ? -16.727 3.074 -6.706 1.00 48.67 89 SER C N 1
ATOM 3337 C CA . SER C 1 92 ? -15.366 2.623 -6.425 1.00 51.08 89 SER C CA 1
ATOM 3338 C C . SER C 1 92 ? -14.573 3.669 -5.658 1.00 49.50 89 SER C C 1
ATOM 3339 O O . SER C 1 92 ? -15.085 4.736 -5.316 1.00 49.37 89 SER C O 1
ATOM 3342 N N . ASP C 1 93 ? -13.311 3.334 -5.412 1.00 52.18 90 ASP C N 1
ATOM 3343 C CA . ASP C 1 93 ? -12.347 4.189 -4.724 1.00 52.01 90 ASP C CA 1
ATOM 3344 C C . ASP C 1 93 ? -11.906 5.416 -5.560 1.00 51.19 90 ASP C C 1
ATOM 3345 O O . ASP C 1 93 ? -11.816 5.353 -6.801 1.00 51.46 90 ASP C O 1
ATOM 3350 N N . ASN C 1 94 ? -11.571 6.497 -4.855 1.00 49.32 91 ASN C N 1
ATOM 3351 C CA . ASN C 1 94 ? -11.138 7.760 -5.460 1.00 50.03 91 ASN C CA 1
ATOM 3352 C C . ASN C 1 94 ? -12.058 8.262 -6.569 1.00 47.23 91 ASN C C 1
ATOM 3353 O O . ASN C 1 94 ? -11.665 8.400 -7.716 1.00 47.82 91 ASN C O 1
ATOM 3358 N N . VAL C 1 95 ? -13.289 8.530 -6.174 1.00 43.96 92 VAL C N 1
ATOM 3359 C CA . VAL C 1 95 ? -14.316 9.073 -7.029 1.00 40.32 92 VAL C CA 1
ATOM 3360 C C . VAL C 1 95 ? -14.766 10.360 -6.371 1.00 38.37 92 VAL C C 1
ATOM 3361 O O . VAL C 1 95 ? -14.849 10.428 -5.138 1.00 36.85 92 VAL C O 1
ATOM 3365 N N . LEU C 1 96 ? -15.031 11.382 -7.180 1.00 37.83 93 LEU C N 1
ATOM 3366 C CA . LEU C 1 96 ? -15.571 12.643 -6.693 1.00 37.00 93 LEU C CA 1
ATOM 3367 C C . LEU C 1 96 ? -16.908 12.860 -7.375 1.00 36.69 93 LEU C C 1
ATOM 3368 O O . LEU C 1 96 ? -16.992 12.987 -8.612 1.00 35.36 93 LEU C O 1
ATOM 3373 N N . ILE C 1 97 ? -17.952 12.873 -6.569 1.00 32.12 94 ILE C N 1
ATOM 3374 C CA . ILE C 1 97 ? -19.299 13.056 -7.048 1.00 31.15 94 ILE C CA 1
ATOM 3375 C C . ILE C 1 97 ? -19.677 14.530 -6.880 1.00 30.82 94 ILE C C 1
ATOM 3376 O O . ILE C 1 97 ? -19.826 15.023 -5.768 1.00 30.49 94 ILE C O 1
ATOM 3381 N N . GLY C 1 98 ? -19.811 15.225 -8.007 1.00 30.95 95 GLY C N 1
ATOM 338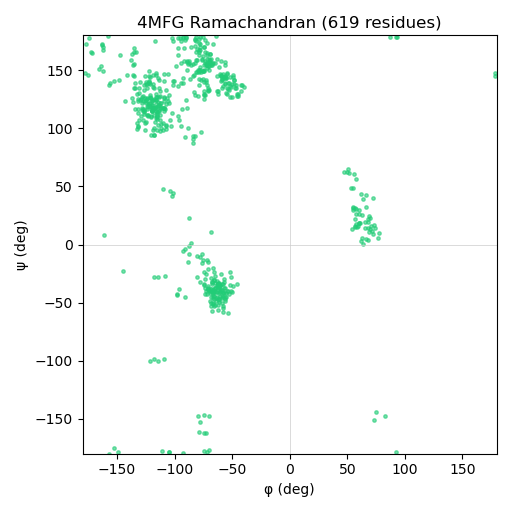2 C CA . GLY C 1 98 ? -20.171 16.615 -8.024 1.00 28.33 95 GLY C CA 1
ATOM 3383 C C . GLY C 1 98 ? -21.474 16.859 -7.286 1.00 26.59 95 GLY C C 1
ATOM 3384 O O . GLY C 1 98 ? -22.433 16.108 -7.416 1.00 25.76 95 GLY C O 1
ATOM 3385 N N . MET C 1 99 ? -21.486 17.948 -6.533 1.00 25.69 96 MET C N 1
ATOM 3386 C CA . MET C 1 99 ? -22.606 18.323 -5.732 1.00 23.96 96 MET C CA 1
ATOM 3387 C C . MET C 1 99 ? -23.898 18.291 -6.542 1.00 22.85 96 MET C C 1
ATOM 3388 O O . MET C 1 99 ? -23.939 18.545 -7.754 1.00 21.29 96 MET C O 1
ATOM 3393 N N . GLY C 1 100 ? -24.947 17.929 -5.842 1.00 20.08 97 GLY C N 1
ATOM 3394 C CA . GLY C 1 100 ? -26.279 17.814 -6.426 1.00 21.10 97 GLY C CA 1
ATOM 3395 C C . GLY C 1 100 ? -26.510 16.631 -7.363 1.00 19.18 97 GLY C C 1
ATOM 3396 O O . GLY C 1 100 ? -27.530 16.584 -8.038 1.00 20.20 97 GLY C O 1
ATOM 3397 N N . SER C 1 101 ? -25.581 15.688 -7.450 1.00 21.11 98 SER C N 1
ATOM 3398 C CA . SER C 1 101 ? -25.774 14.539 -8.358 1.00 18.77 98 SER C CA 1
ATOM 3399 C C . SER C 1 101 ? -26.682 13.468 -7.736 1.00 18.10 98 SER C C 1
ATOM 3400 O O . SER C 1 101 ? -26.874 13.400 -6.510 1.00 15.33 98 SER C O 1
ATOM 3403 N N . ILE C 1 102 ? -27.246 12.645 -8.598 1.00 17.91 99 ILE C N 1
ATOM 3404 C CA . ILE C 1 102 ? -28.095 11.537 -8.223 1.00 19.85 99 ILE C CA 1
ATOM 3405 C C . ILE C 1 102 ? -27.619 10.309 -8.976 1.00 22.48 99 ILE C C 1
ATOM 3406 O O . ILE C 1 102 ? -27.485 10.351 -10.217 1.00 21.71 99 ILE C O 1
ATOM 3411 N N . ILE C 1 103 ? -27.314 9.242 -8.240 1.00 21.76 100 ILE C N 1
ATOM 3412 C CA . ILE C 1 103 ? -26.828 7.981 -8.838 1.00 24.79 100 ILE C CA 1
ATOM 3413 C C . ILE C 1 103 ? -27.743 6.889 -8.306 1.00 24.83 100 ILE C C 1
ATOM 3414 O O . ILE C 1 103 ? -27.819 6.665 -7.083 1.00 26.88 100 ILE C O 1
ATOM 3419 N N . LEU C 1 104 ? -28.487 6.267 -9.217 1.00 24.60 101 LEU C N 1
ATOM 3420 C CA . LEU C 1 104 ? -29.527 5.320 -8.858 1.00 26.64 101 LEU C CA 1
ATOM 3421 C C . LEU C 1 104 ? -29.089 3.896 -8.754 1.00 30.20 101 LEU C C 1
ATOM 3422 O O . LEU C 1 104 ? -27.948 3.562 -9.049 1.00 32.24 101 LEU C O 1
ATOM 3427 N N . ASP C 1 105 ? -30.038 3.051 -8.380 1.00 33.44 102 ASP C N 1
ATOM 3428 C CA . ASP C 1 105 ? -29.744 1.677 -8.007 1.00 38.62 102 ASP C CA 1
ATOM 3429 C C . ASP C 1 105 ? -29.009 0.862 -9.030 1.00 41.89 102 ASP C C 1
ATOM 3430 O O . ASP C 1 105 ? -29.361 0.831 -10.205 1.00 43.28 102 ASP C O 1
ATOM 3435 N N . ASN C 1 106 ? -27.950 0.214 -8.578 1.00 43.45 103 ASN C N 1
ATOM 3436 C CA . ASN C 1 106 ? -27.212 -0.710 -9.424 1.00 46.47 103 ASN C CA 1
ATOM 3437 C C . ASN C 1 106 ? -26.304 -0.018 -10.434 1.00 43.73 103 ASN C C 1
ATOM 3438 O O . ASN C 1 106 ? -25.674 -0.671 -11.248 1.00 42.39 103 ASN C O 1
ATOM 3443 N N . ALA C 1 107 ? -26.203 1.306 -10.357 1.00 44.47 104 ALA C N 1
ATOM 3444 C CA . ALA C 1 107 ? -25.273 1.986 -11.229 1.00 42.98 104 ALA C CA 1
ATOM 3445 C C . ALA C 1 107 ? -23.886 1.651 -10.710 1.00 44.33 104 ALA C C 1
ATOM 3446 O O . ALA C 1 107 ? -23.708 1.377 -9.515 1.00 45.31 104 ALA C O 1
ATOM 3448 N N . GLU C 1 108 ? -22.904 1.648 -11.597 1.00 46.30 105 GLU C N 1
ATOM 3449 C CA . GLU C 1 108 ? -21.551 1.316 -11.188 1.00 49.95 105 GLU C CA 1
ATOM 3450 C C . GLU C 1 108 ? -20.565 2.336 -11.692 1.00 46.98 105 GLU C C 1
ATOM 3451 O O . GLU C 1 108 ? -20.412 2.523 -12.918 1.00 47.20 105 GLU C O 1
ATOM 3457 N N A ILE C 1 109 ? -19.890 2.991 -10.754 0.50 44.20 106 ILE C N 1
ATOM 3458 N N B ILE C 1 109 ? -19.908 3.006 -10.745 0.50 42.82 106 ILE C N 1
ATOM 3459 C CA A ILE C 1 109 ? -18.893 3.976 -11.086 0.50 43.57 106 ILE C CA 1
ATOM 3460 C CA B ILE C 1 109 ? -18.904 4.004 -11.042 0.50 41.23 106 ILE C CA 1
ATOM 3461 C C A ILE C 1 109 ? -17.524 3.405 -10.775 0.50 46.19 106 ILE C C 1
ATOM 3462 C C B ILE C 1 109 ? -17.532 3.388 -10.778 0.50 44.86 106 ILE C C 1
ATOM 3463 O O A ILE C 1 109 ? -17.278 2.907 -9.677 0.50 48.18 106 ILE C O 1
ATOM 3464 O O B ILE C 1 109 ? -17.293 2.832 -9.707 0.50 46.70 106 ILE C O 1
ATOM 3473 N N . GLY C 1 110 ? -16.637 3.477 -11.755 1.00 46.00 107 GLY C N 1
ATOM 3474 C CA . GLY C 1 110 ? -15.307 2.930 -11.620 1.00 50.09 107 GLY C CA 1
ATOM 3475 C C . GLY C 1 110 ? -14.352 3.868 -10.928 1.00 50.11 107 GLY C C 1
ATOM 3476 O O . GLY C 1 110 ? -14.648 5.052 -10.765 1.00 44.77 107 GLY C O 1
ATOM 3477 N N . GLU C 1 111 ? -13.188 3.321 -10.552 1.00 52.60 108 GLU C N 1
ATOM 3478 C CA . GLU C 1 111 ? -12.134 4.081 -9.898 1.00 54.54 108 GLU C CA 1
ATOM 3479 C C . GLU C 1 111 ? -11.662 5.294 -10.656 1.00 54.81 108 GLU C C 1
ATOM 3480 O O . GLU C 1 111 ? -11.526 5.276 -11.893 1.00 56.47 108 GLU C O 1
ATOM 3486 N N . TYR C 1 112 ? -11.340 6.334 -9.890 1.00 53.35 109 TYR C N 1
ATOM 3487 C CA . TYR C 1 112 ? -10.804 7.570 -10.441 1.00 53.63 109 TYR C CA 1
ATOM 3488 C C . TYR C 1 112 ? -11.741 8.140 -11.509 1.00 50.85 109 TYR C C 1
ATOM 3489 O O . TYR C 1 112 ? -11.399 8.293 -12.680 1.00 52.35 109 TYR C O 1
ATOM 3498 N N . THR C 1 113 ? -12.947 8.434 -11.056 1.00 45.89 110 THR C N 1
ATOM 3499 C CA . THR C 1 113 ? -13.982 8.985 -11.898 1.00 42.43 110 THR C CA 1
ATOM 3500 C C . THR C 1 113 ? -14.388 10.315 -11.294 1.00 41.08 110 THR C C 1
ATOM 3501 O O . THR C 1 113 ? -14.485 10.452 -10.061 1.00 43.22 110 THR C O 1
ATOM 3505 N N . LEU C 1 114 ? -14.590 11.300 -12.157 1.00 42.10 111 LEU C N 1
ATOM 3506 C CA . LEU C 1 114 ? -14.980 12.642 -11.765 1.00 40.45 111 LEU C CA 1
ATOM 3507 C C . LEU C 1 114 ? -16.353 12.890 -12.349 1.00 37.87 111 LEU C C 1
ATOM 3508 O O . LEU C 1 114 ? -16.567 12.661 -13.533 1.00 37.30 111 LEU C O 1
ATOM 3513 N N . ILE C 1 115 ? -17.284 13.346 -11.513 1.00 34.13 112 ILE C N 1
ATOM 3514 C CA . ILE C 1 115 ? -18.665 13.548 -11.926 1.00 31.19 112 ILE C CA 1
ATOM 3515 C C . ILE C 1 115 ? -19.037 14.984 -11.669 1.00 31.08 112 ILE C C 1
ATOM 3516 O O . ILE C 1 115 ? -18.957 15.453 -10.536 1.00 30.75 112 ILE C O 1
ATOM 3521 N N . GLY C 1 116 ? -19.427 15.691 -12.726 1.00 29.73 113 GLY C N 1
ATOM 3522 C CA . GLY C 1 116 ? -19.770 17.099 -12.609 1.00 29.43 113 GLY C CA 1
ATOM 3523 C C . GLY C 1 116 ? -21.022 17.320 -11.768 1.00 27.42 113 GLY C C 1
ATOM 3524 O O . GLY C 1 116 ? -21.894 16.450 -11.661 1.00 26.74 113 GLY C O 1
ATOM 3525 N N . ALA C 1 117 ? -21.130 18.505 -11.207 1.00 26.19 114 ALA C N 1
ATOM 3526 C CA . ALA C 1 117 ? -22.311 18.861 -10.438 1.00 24.60 114 ALA C CA 1
ATOM 3527 C C . ALA C 1 117 ? -23.634 18.615 -11.182 1.00 23.24 114 ALA C C 1
ATOM 3528 O O . ALA C 1 117 ? -23.718 18.746 -12.390 1.00 21.52 114 ALA C O 1
ATOM 3530 N N . GLY C 1 118 ? -24.659 18.209 -10.442 1.00 20.98 115 GLY C N 1
ATOM 3531 C CA . GLY C 1 118 ? -26.006 18.032 -11.012 1.00 22.68 115 GLY C CA 1
ATOM 3532 C C . GLY C 1 118 ? -26.234 16.875 -11.977 1.00 22.88 115 GLY C C 1
ATOM 3533 O O . GLY C 1 118 ? -27.262 16.856 -12.679 1.00 21.82 115 GLY C O 1
ATOM 3534 N N . THR C 1 119 ? -25.307 15.901 -11.991 1.00 23.56 116 THR C N 1
ATOM 3535 C CA . THR C 1 119 ? -25.370 14.758 -12.887 1.00 21.94 116 THR C CA 1
ATOM 3536 C C . THR C 1 119 ? -26.446 13.759 -12.424 1.00 23.40 116 THR C C 1
ATOM 3537 O O . THR C 1 119 ? -26.608 13.496 -11.212 1.00 23.66 116 THR C O 1
ATOM 3541 N N . LEU C 1 120 ? -27.188 13.202 -13.371 1.00 24.62 117 LEU C N 1
ATOM 3542 C CA . LEU C 1 120 ? -28.230 12.241 -13.052 1.00 27.19 117 LEU C CA 1
ATOM 3543 C C . LEU C 1 120 ? -27.892 10.971 -13.769 1.00 29.70 117 LEU C C 1
ATOM 3544 O O . LEU C 1 120 ? -27.913 10.909 -15.000 1.00 30.62 117 LEU C O 1
ATOM 3549 N N . ILE C 1 121 ? -27.518 9.967 -12.988 1.00 29.82 118 ILE C N 1
ATOM 3550 C CA . ILE C 1 121 ? -27.210 8.623 -13.479 1.00 30.62 118 ILE C CA 1
ATOM 3551 C C . ILE C 1 121 ? -28.322 7.683 -13.032 1.00 32.10 118 ILE C C 1
ATOM 3552 O O . ILE C 1 121 ? -28.513 7.457 -11.817 1.00 28.74 118 ILE C O 1
ATOM 3557 N N . THR C 1 122 ? -29.058 7.142 -14.002 1.00 33.68 119 THR C N 1
ATOM 3558 C CA . THR C 1 122 ? -30.187 6.231 -13.740 1.00 35.43 119 THR C CA 1
ATOM 3559 C C . THR C 1 122 ? -29.719 4.816 -13.412 1.00 36.10 119 THR C C 1
ATOM 3560 O O . THR C 1 122 ? -28.531 4.525 -13.440 1.00 36.61 119 THR C O 1
ATOM 3564 N N . SER C 1 123 ? -30.659 3.937 -13.102 1.00 38.63 120 SER C N 1
ATOM 3565 C CA . SER C 1 123 ? -30.273 2.647 -12.564 1.00 40.80 120 SER C CA 1
ATOM 3566 C C . SER C 1 123 ? -29.559 1.755 -13.554 1.00 41.37 120 SER C C 1
ATOM 3567 O O . SER C 1 123 ? -29.683 1.916 -14.749 1.00 37.98 120 SER C O 1
ATOM 3570 N N . ASN C 1 124 ? -28.755 0.848 -13.020 1.00 43.35 121 ASN C N 1
ATOM 3571 C CA . ASN C 1 124 ? -28.044 -0.133 -13.821 1.00 48.13 121 ASN C CA 1
ATOM 3572 C C . ASN C 1 124 ? -27.042 0.465 -14.790 1.00 47.06 121 ASN C C 1
ATOM 3573 O O . ASN C 1 124 ? -26.390 -0.281 -15.517 1.00 44.66 121 ASN C O 1
ATOM 3578 N N . LYS C 1 125 ? -26.908 1.796 -14.804 1.00 48.48 122 LYS C N 1
ATOM 3579 C CA . LYS C 1 125 ? -26.011 2.433 -15.753 1.00 48.19 122 LYS C CA 1
ATOM 3580 C C . LYS C 1 125 ? -24.596 2.141 -15.303 1.00 47.64 122 LYS C C 1
ATOM 3581 O O . LYS C 1 125 ? -24.305 2.234 -14.114 1.00 49.57 122 LYS C O 1
ATOM 3587 N N . LYS C 1 126 ? -23.709 1.804 -16.227 1.00 47.35 123 LYS C N 1
ATOM 3588 C CA . LYS C 1 126 ? -22.318 1.457 -15.865 1.00 49.33 123 LYS C CA 1
ATOM 3589 C C . LYS C 1 126 ? -21.261 2.272 -16.598 1.00 47.55 123 LYS C C 1
ATOM 3590 O O . LYS C 1 126 ? -21.430 2.609 -17.773 1.00 46.29 123 LYS C O 1
ATOM 3596 N N . PHE C 1 127 ? -20.164 2.570 -15.897 1.00 45.86 124 PHE C N 1
ATOM 3597 C CA . PHE C 1 127 ? -19.095 3.393 -16.449 1.00 44.40 124 PHE C CA 1
ATOM 3598 C C . PHE C 1 127 ? -17.720 2.835 -16.179 1.00 45.87 124 PHE C C 1
ATOM 3599 O O . PHE C 1 127 ? -17.490 2.246 -15.144 1.00 51.66 124 PHE C O 1
ATOM 3607 N N . PRO C 1 128 ? -16.793 3.016 -17.128 1.00 47.55 125 PRO C N 1
ATOM 3608 C CA . PRO C 1 128 ? -15.446 2.525 -16.900 1.00 49.55 125 PRO C CA 1
ATOM 3609 C C . PRO C 1 128 ? -14.647 3.487 -16.025 1.00 47.66 125 PRO C C 1
ATOM 3610 O O . PRO C 1 128 ? -15.075 4.619 -15.797 1.00 45.29 125 PRO C O 1
ATOM 3614 N N . PRO C 1 129 ? -13.484 3.046 -15.538 1.00 48.69 126 PRO C N 1
ATOM 3615 C CA . PRO C 1 129 ? -12.652 3.889 -14.705 1.00 48.18 126 PRO C CA 1
ATOM 3616 C C . PRO C 1 129 ? -11.966 5.019 -15.460 1.00 46.84 126 PRO C C 1
ATOM 3617 O O . PRO C 1 129 ? -11.917 5.006 -16.659 1.00 48.49 126 PRO C O 1
ATOM 3621 N N . GLY C 1 130 ? -11.450 6.001 -14.743 1.00 47.24 127 GLY C N 1
ATOM 3622 C CA . GLY C 1 130 ? -10.669 7.071 -15.353 1.00 48.20 127 GLY C CA 1
ATOM 3623 C C . GLY C 1 130 ? -11.399 8.003 -16.289 1.00 48.68 127 GLY C C 1
ATOM 3624 O O . GLY C 1 130 ? -10.849 8.403 -17.312 1.00 51.19 127 GLY C O 1
ATOM 3625 N N . VAL C 1 131 ? -12.611 8.414 -15.929 1.00 45.90 128 VAL C N 1
ATOM 3626 C CA . VAL C 1 131 ? -13.357 9.271 -16.810 1.00 45.81 128 VAL C CA 1
ATOM 3627 C C . VAL C 1 131 ? -14.012 10.407 -16.101 1.00 45.24 128 VAL C C 1
ATOM 3628 O O . VAL C 1 131 ? -14.055 10.455 -14.865 1.00 42.37 128 VAL C O 1
ATOM 3632 N N . LEU C 1 132 ? -14.506 11.321 -16.928 1.00 40.74 129 LEU C N 1
ATOM 3633 C CA . LEU C 1 132 ? -15.270 12.474 -16.519 1.00 38.21 129 LEU C CA 1
ATOM 3634 C C . LEU C 1 132 ? -16.674 12.212 -17.040 1.00 36.91 129 LEU C C 1
ATOM 3635 O O . LEU C 1 132 ? -16.866 11.979 -18.227 1.00 37.30 129 LEU C O 1
ATOM 3640 N N . ILE C 1 133 ? -17.643 12.194 -16.131 1.00 35.03 130 ILE C N 1
ATOM 3641 C CA . ILE C 1 133 ? -19.035 11.947 -16.473 1.00 33.62 130 ILE C CA 1
ATOM 3642 C C . ILE C 1 133 ? -19.800 13.205 -16.139 1.00 32.37 130 ILE C C 1
ATOM 3643 O O . ILE C 1 133 ? -19.497 13.844 -15.141 1.00 32.31 130 ILE C O 1
ATOM 3648 N N . MET C 1 134 ? -20.833 13.530 -16.910 1.00 30.78 131 MET C N 1
ATOM 3649 C CA . MET C 1 134 ? -21.538 14.773 -16.697 1.00 30.81 131 MET C CA 1
ATOM 3650 C C . MET C 1 134 ? -22.896 14.800 -17.396 1.00 29.27 131 MET C C 1
ATOM 3651 O O . MET C 1 134 ? -23.096 14.107 -18.379 1.00 28.49 131 MET C O 1
ATOM 3656 N N . GLY C 1 135 ? -23.836 15.586 -16.866 1.00 28.22 132 GLY C N 1
ATOM 3657 C CA . GLY C 1 135 ? -25.141 15.739 -17.484 1.00 27.63 132 GLY C CA 1
ATOM 3658 C C . GLY C 1 135 ? -26.271 14.845 -17.045 1.00 27.91 132 GLY C C 1
ATOM 3659 O O . GLY C 1 135 ? -26.125 13.981 -16.164 1.00 27.73 132 GLY C O 1
ATOM 3660 N N . SER C 1 136 ? -27.429 15.092 -17.656 1.00 27.82 133 SER C N 1
ATOM 3661 C CA . SER C 1 136 ? -28.616 14.367 -17.363 1.00 27.98 133 SER C CA 1
ATOM 3662 C C . SER C 1 136 ? -29.227 13.952 -18.701 1.00 28.15 133 SER C C 1
ATOM 3663 O O . SER C 1 136 ? -29.949 14.719 -19.319 1.00 27.98 133 SER C O 1
ATOM 3666 N N . PRO C 1 137 ? -29.037 12.698 -19.101 1.00 27.87 134 PRO C N 1
ATOM 3667 C CA . PRO C 1 137 ? -28.409 11.643 -18.392 1.00 28.33 134 PRO C CA 1
ATOM 3668 C C . PRO C 1 137 ? -26.904 11.744 -18.452 1.00 28.34 134 PRO C C 1
ATOM 3669 O O . PRO C 1 137 ? -26.348 12.188 -19.454 1.00 26.70 134 PRO C O 1
ATOM 3673 N N . GLY C 1 138 ? -26.245 11.259 -17.407 1.00 28.40 135 GLY C N 1
ATOM 3674 C CA . GLY C 1 138 ? -24.794 11.299 -17.383 1.00 28.99 135 GLY C CA 1
ATOM 3675 C C . GLY C 1 138 ? -24.108 10.476 -18.476 1.00 30.84 135 GLY C C 1
ATOM 3676 O O . GLY C 1 138 ? -24.439 9.297 -18.685 1.00 31.42 135 GLY C O 1
ATOM 3677 N N . LYS C 1 139 ? -23.134 11.109 -19.143 1.00 31.62 136 LYS C N 1
ATOM 3678 C CA . LYS C 1 139 ? -22.353 10.475 -20.191 1.00 34.78 136 LYS C CA 1
ATOM 3679 C C . LYS C 1 139 ? -20.901 10.819 -19.993 1.00 34.45 136 LYS C C 1
ATOM 3680 O O . LYS C 1 139 ? -20.566 11.814 -19.379 1.00 32.16 136 LYS C O 1
ATOM 3686 N N . VAL C 1 140 ? -20.039 9.965 -20.513 1.00 37.67 137 VAL C N 1
ATOM 3687 C CA . VAL C 1 140 ? -18.597 10.204 -20.454 1.00 38.53 137 VAL C CA 1
ATOM 3688 C C . VAL C 1 140 ? -18.175 11.359 -21.389 1.00 39.01 137 VAL C C 1
ATOM 3689 O O . VAL C 1 140 ? -18.584 11.403 -22.548 1.00 38.49 137 VAL C O 1
ATOM 3693 N N . VAL C 1 141 ? -17.365 12.284 -20.862 1.00 39.60 138 VAL C N 1
ATOM 3694 C CA . VAL C 1 141 ? -16.870 13.454 -21.628 1.00 41.63 138 VAL C CA 1
ATOM 3695 C C . VAL C 1 141 ? -15.466 13.225 -22.169 1.00 44.14 138 VAL C C 1
ATOM 3696 O O . VAL C 1 141 ? -15.173 13.591 -23.281 1.00 45.57 138 VAL C O 1
ATOM 3700 N N . ARG C 1 142 ? -14.594 12.666 -21.335 1.00 44.80 139 ARG C N 1
ATOM 3701 C CA . ARG C 1 142 ? -13.199 12.389 -21.705 1.00 49.19 139 ARG C CA 1
ATOM 3702 C C . ARG C 1 142 ? -12.553 11.587 -20.608 1.00 48.96 139 ARG C C 1
ATOM 3703 O O . ARG C 1 142 ? -13.071 11.517 -19.497 1.00 44.11 139 ARG C O 1
ATOM 3711 N N . GLU C 1 143 ? -11.406 10.995 -20.906 1.00 52.89 140 GLU C N 1
ATOM 3712 C CA . GLU C 1 143 ? -10.694 10.257 -19.890 1.00 55.11 140 GLU C CA 1
ATOM 3713 C C . GLU C 1 143 ? -10.008 11.264 -18.977 1.00 55.14 140 GLU C C 1
ATOM 3714 O O . GLU C 1 143 ? -9.803 12.414 -19.350 1.00 55.51 140 GLU C O 1
ATOM 3720 N N . LEU C 1 144 ? -9.673 10.818 -17.773 1.00 55.34 141 LEU C N 1
ATOM 3721 C CA . LEU C 1 144 ? -9.123 11.681 -16.756 1.00 54.56 141 LEU C CA 1
ATOM 3722 C C . LEU C 1 144 ? -7.609 11.800 -16.895 1.00 58.64 141 LEU C C 1
ATOM 3723 O O . LEU C 1 144 ? -6.945 10.834 -17.262 1.00 58.16 141 LEU C O 1
ATOM 3728 N N . THR C 1 145 ? -7.070 12.990 -16.636 1.00 60.04 142 THR C N 1
ATOM 3729 C CA . THR C 1 145 ? -5.615 13.205 -16.679 1.00 66.11 142 THR C CA 1
ATOM 3730 C C . THR C 1 145 ? -5.041 13.062 -15.264 1.00 67.31 142 THR C C 1
ATOM 3731 O O . THR C 1 145 ? -5.792 12.858 -14.305 1.00 66.03 142 THR C O 1
ATOM 3735 N N . GLU C 1 146 ? -3.716 13.178 -15.142 1.00 71.94 143 GLU C N 1
ATOM 3736 C CA . GLU C 1 146 ? -3.054 13.111 -13.830 1.00 73.52 143 GLU C CA 1
ATOM 3737 C C . GLU C 1 146 ? -3.440 14.321 -13.005 1.00 69.49 143 GLU C C 1
ATOM 3738 O O . GLU C 1 146 ? -3.622 14.212 -11.791 1.00 68.79 143 GLU C O 1
ATOM 3744 N N A GLU C 1 147 ? -3.571 15.471 -13.665 0.50 67.53 144 GLU C N 1
ATOM 3745 N N B GLU C 1 147 ? -3.575 15.473 -13.656 0.50 69.05 144 GLU C N 1
ATOM 3746 C CA A GLU C 1 147 ? -3.986 16.704 -12.995 0.50 65.15 144 GLU C CA 1
ATOM 3747 C CA B GLU C 1 147 ? -3.986 16.690 -12.959 0.50 67.53 144 GLU C CA 1
ATOM 3748 C C A GLU C 1 147 ? -5.383 16.496 -12.397 0.50 62.11 144 GLU C C 1
ATOM 3749 C C B GLU C 1 147 ? -5.388 16.486 -12.383 0.50 63.42 144 GLU C C 1
ATOM 3750 O O A GLU C 1 147 ? -5.695 17.004 -11.321 0.50 61.21 144 GLU C O 1
ATOM 3751 O O B GLU C 1 147 ? -5.711 16.991 -11.309 0.50 62.28 144 GLU C O 1
ATOM 3762 N N . ASP C 1 148 ? -6.211 15.732 -13.106 1.00 60.72 145 ASP C N 1
ATOM 3763 C CA . ASP C 1 148 ? -7.564 15.449 -12.672 1.00 57.27 145 ASP C CA 1
ATOM 3764 C C . ASP C 1 148 ? -7.559 14.529 -11.475 1.00 57.99 145 ASP C C 1
ATOM 3765 O O . ASP C 1 148 ? -8.222 14.798 -10.472 1.00 56.71 145 ASP C O 1
ATOM 3770 N N . LYS C 1 149 ? -6.826 13.427 -11.575 1.00 58.99 146 LYS C N 1
ATOM 3771 C CA . LYS C 1 149 ? -6.811 12.471 -10.478 1.00 60.09 146 LYS C CA 1
ATOM 3772 C C . LYS C 1 149 ? -6.258 13.116 -9.199 1.00 61.42 146 LYS C C 1
ATOM 3773 O O . LYS C 1 149 ? -6.683 12.795 -8.078 1.00 59.43 146 LYS C O 1
ATOM 3779 N N . LYS C 1 150 ? -5.318 14.036 -9.383 1.00 61.60 147 LYS C N 1
ATOM 3780 C CA . LYS C 1 150 ? -4.733 14.780 -8.275 1.00 63.23 147 LYS C CA 1
ATOM 3781 C C . LYS C 1 150 ? -5.842 15.560 -7.564 1.00 60.40 147 LYS C C 1
ATOM 3782 O O . LYS C 1 150 ? -5.933 15.582 -6.331 1.00 59.73 147 LYS C O 1
ATOM 3788 N N . TYR C 1 151 ? -6.696 16.194 -8.360 1.00 57.06 148 TYR C N 1
ATOM 3789 C CA . TYR C 1 151 ? -7.805 16.969 -7.834 1.00 55.26 148 TYR C CA 1
ATOM 3790 C C . TYR C 1 151 ? -8.680 16.085 -6.935 1.00 53.00 148 TYR C C 1
ATOM 3791 O O . TYR C 1 151 ? -9.181 16.534 -5.900 1.00 53.34 148 TYR C O 1
ATOM 3800 N N . ILE C 1 152 ? -8.844 14.827 -7.342 1.00 51.38 149 ILE C N 1
ATOM 3801 C CA . ILE C 1 152 ? -9.635 13.866 -6.601 1.00 51.85 149 ILE C CA 1
ATOM 3802 C C . ILE C 1 152 ? -8.999 13.606 -5.255 1.00 54.54 149 ILE C C 1
ATOM 3803 O O . ILE C 1 152 ? -9.684 13.613 -4.222 1.00 54.00 149 ILE C O 1
ATOM 3808 N N . ASP C 1 153 ? -7.682 13.396 -5.266 1.00 48.25 150 ASP C N 1
ATOM 3809 C CA . ASP C 1 153 ? -6.954 13.142 -4.044 1.00 50.48 150 ASP C CA 1
ATOM 3810 C C . ASP C 1 153 ? -6.960 14.354 -3.122 1.00 51.50 150 ASP C C 1
ATOM 3811 O O . ASP C 1 153 ? -7.230 14.216 -1.925 1.00 53.60 150 ASP C O 1
ATOM 3816 N N . GLU C 1 154 ? -6.726 15.545 -3.663 1.00 49.88 151 GLU C N 1
ATOM 3817 C CA . GLU C 1 154 ? -6.721 16.739 -2.817 1.00 50.82 151 GLU C CA 1
ATOM 3818 C C . GLU C 1 154 ? -8.075 16.989 -2.175 1.00 49.02 151 GLU C C 1
ATOM 3819 O O . GLU C 1 154 ? -8.152 17.516 -1.075 1.00 46.25 151 GLU C O 1
ATOM 3825 N N . SER C 1 155 ? -9.141 16.599 -2.864 1.00 47.78 152 SER C N 1
ATOM 3826 C CA . SER C 1 155 ? -10.470 16.817 -2.356 1.00 46.45 152 SER C CA 1
ATOM 3827 C C . SER C 1 155 ? -10.757 16.003 -1.071 1.00 48.96 152 SER C C 1
ATOM 3828 O O . SER C 1 155 ? -11.272 16.560 -0.080 1.00 44.03 152 SER C O 1
ATOM 3831 N N . TYR C 1 156 ? -10.416 14.710 -1.068 1.00 50.00 153 TYR C N 1
ATOM 3832 C CA . TYR C 1 156 ? -10.687 13.895 0.106 1.00 46.02 153 TYR C CA 1
ATOM 3833 C C . TYR C 1 156 ? -9.692 14.258 1.177 1.00 48.76 153 TYR C C 1
ATOM 3834 O O . TYR C 1 156 ? -9.999 14.281 2.371 1.00 49.96 153 TYR C O 1
ATOM 3843 N N . GLU C 1 157 ? -8.500 14.591 0.749 1.00 51.35 154 GLU C N 1
ATOM 3844 C CA . GLU C 1 157 ? -7.475 14.970 1.693 1.00 55.01 154 GLU C CA 1
ATOM 3845 C C . GLU C 1 157 ? -7.879 16.235 2.443 1.00 54.28 154 GLU C C 1
ATOM 3846 O O . GLU C 1 157 ? -7.683 16.334 3.658 1.00 55.14 154 GLU C O 1
ATOM 3852 N N . TRP C 1 158 ? -8.471 17.192 1.741 1.00 50.13 155 TRP C N 1
ATOM 3853 C CA . TRP C 1 158 ? -8.864 18.405 2.424 1.00 49.70 155 TRP C CA 1
ATOM 3854 C C . TRP C 1 158 ? -9.856 18.067 3.500 1.00 49.88 155 TRP C C 1
ATOM 3855 O O . TRP C 1 158 ? -9.789 18.621 4.609 1.00 50.24 155 TRP C O 1
ATOM 3866 N N . TYR C 1 159 ? -10.768 17.156 3.161 1.00 46.24 156 TYR C N 1
ATOM 3867 C CA . TYR C 1 159 ? -11.814 16.729 4.096 1.00 46.93 156 TYR C CA 1
ATOM 3868 C C . TYR C 1 159 ? -11.264 16.008 5.324 1.00 50.56 156 TYR C C 1
ATOM 3869 O O . TYR C 1 159 ? -11.828 16.149 6.411 1.00 50.44 156 TYR C O 1
ATOM 3878 N N . LEU C 1 160 ? -10.167 15.266 5.160 1.00 51.60 157 LEU C N 1
ATOM 3879 C CA . LEU C 1 160 ? -9.521 14.615 6.299 1.00 52.15 157 LEU C CA 1
ATOM 3880 C C . LEU C 1 160 ? -9.151 15.686 7.307 1.00 53.80 157 LEU C C 1
ATOM 3881 O O . LEU C 1 160 ? -9.491 15.573 8.483 1.00 56.60 157 LEU C O 1
ATOM 3886 N N . GLU C 1 161 ? -8.436 16.713 6.845 1.00 55.77 158 GLU C N 1
ATOM 3887 C CA . GLU C 1 161 ? -8.086 17.857 7.693 1.00 57.48 158 GLU C CA 1
ATOM 3888 C C . GLU C 1 161 ? -9.327 18.445 8.339 1.00 50.43 158 GLU C C 1
ATOM 3889 O O . GLU C 1 161 ? -9.433 18.504 9.552 1.00 48.75 158 GLU C O 1
ATOM 3895 N N . ALA C 1 162 ? -10.270 18.866 7.506 1.00 47.21 159 ALA C N 1
ATOM 3896 C CA . ALA C 1 162 ? -11.483 19.537 7.979 1.00 45.09 159 ALA C CA 1
ATOM 3897 C C . ALA C 1 162 ? -12.231 18.753 9.037 1.00 45.84 159 ALA C C 1
ATOM 3898 O O . ALA C 1 162 ? -12.751 19.334 9.991 1.00 43.85 159 ALA C O 1
ATOM 3900 N N . ALA C 1 163 ? -12.305 17.436 8.856 1.00 47.48 160 ALA C N 1
ATOM 3901 C CA . ALA C 1 163 ? -12.962 16.571 9.831 1.00 48.95 160 ALA C CA 1
ATOM 3902 C C . ALA C 1 163 ? -12.222 16.696 11.177 1.00 52.77 160 ALA C C 1
ATOM 3903 O O . ALA C 1 163 ? -12.837 16.888 12.219 1.00 56.66 160 ALA C O 1
ATOM 3905 N N . GLN C 1 164 ? -10.894 16.624 11.134 1.00 58.21 161 GLN C N 1
ATOM 3906 C CA . GLN C 1 164 ? -10.065 16.727 12.341 1.00 61.53 161 GLN C CA 1
ATOM 3907 C C . GLN C 1 164 ? -10.314 18.045 13.058 1.00 63.64 161 GLN C C 1
ATOM 3908 O O . GLN C 1 164 ? -10.401 18.084 14.297 1.00 66.44 161 GLN C O 1
ATOM 3914 N N . ASN C 1 165 ? -10.433 19.124 12.288 1.00 59.72 162 ASN C N 1
ATOM 3915 C CA . ASN C 1 165 ? -10.662 20.443 12.870 1.00 63.25 162 ASN C CA 1
ATOM 3916 C C . ASN C 1 165 ? -12.062 20.598 13.457 1.00 65.43 162 ASN C C 1
ATOM 3917 O O . ASN C 1 165 ? -12.279 21.451 14.315 1.00 70.20 162 ASN C O 1
ATOM 3922 N N . GLN C 1 166 ? -12.995 19.755 13.015 1.00 67.48 163 GLN C N 1
ATOM 3923 C CA . GLN C 1 166 ? -14.358 19.734 13.568 1.00 72.16 163 GLN C CA 1
ATOM 3924 C C . GLN C 1 166 ? -14.414 18.807 14.787 1.00 72.53 163 GLN C C 1
ATOM 3925 O O . GLN C 1 166 ? -15.471 18.276 15.126 1.00 69.55 163 GLN C O 1
ATOM 3931 N N . LYS C 1 167 ? -13.258 18.589 15.409 1.00 75.79 164 LYS C N 1
ATOM 3932 C CA . LYS C 1 167 ? -13.161 17.776 16.618 1.00 80.07 164 LYS C CA 1
ATOM 3933 C C . LYS C 1 167 ? -12.097 18.323 17.567 1.00 85.40 164 LYS C C 1
ATOM 3934 O O . LYS C 1 167 ? -12.142 18.052 18.775 1.00 94.66 164 LYS C O 1
ATOM 3940 N N . TYR C 1 168 ? -11.144 19.086 17.020 1.00 87.79 165 TYR C N 1
ATOM 3941 C CA . TYR C 1 168 ? -10.051 19.673 17.810 1.00 91.08 165 TYR C CA 1
ATOM 3942 C C . TYR C 1 168 ? -9.736 21.118 17.369 1.00 89.62 165 TYR C C 1
ATOM 3943 O O . TYR C 1 168 ? -9.096 21.334 16.337 1.00 89.52 165 TYR C O 1
ATOM 3953 N N . SER D 1 1 ? -29.813 29.034 -25.521 1.00 45.97 -2 SER D N 1
ATOM 3954 C CA . SER D 1 1 ? -31.072 28.320 -25.186 1.00 40.95 -2 SER D CA 1
ATOM 3955 C C . SER D 1 1 ? -30.877 26.854 -24.847 1.00 37.71 -2 SER D C 1
ATOM 3956 O O . SER D 1 1 ? -29.848 26.240 -25.129 1.00 40.12 -2 SER D O 1
ATOM 3959 N N . ASN D 1 2 ? -31.910 26.302 -24.236 1.00 33.46 -1 ASN D N 1
ATOM 3960 C CA . ASN D 1 2 ? -31.853 24.974 -23.661 1.00 33.82 -1 ASN D CA 1
ATOM 3961 C C . ASN D 1 2 ? -33.276 24.406 -23.528 1.00 32.50 -1 ASN D C 1
ATOM 3962 O O . ASN D 1 2 ? -34.275 25.072 -23.881 1.00 31.90 -1 ASN D O 1
ATOM 3967 N N . ALA D 1 3 ? -33.355 23.182 -23.023 1.00 31.55 0 ALA D N 1
ATOM 3968 C CA . ALA D 1 3 ? -34.620 22.471 -22.922 1.00 31.10 0 ALA D CA 1
ATOM 3969 C C . ALA D 1 3 ? -35.644 23.265 -22.178 1.00 29.47 0 ALA D C 1
ATOM 3970 O O . ALA D 1 3 ? -36.833 23.292 -22.549 1.00 25.31 0 ALA D O 1
ATOM 3972 N N . MET D 1 4 ? -35.190 23.919 -21.122 1.00 27.66 1 MET D N 1
ATOM 3973 C CA . MET D 1 4 ? -36.129 24.622 -20.245 1.00 30.28 1 MET D CA 1
ATOM 3974 C C . MET D 1 4 ? -36.585 25.948 -20.828 1.00 29.14 1 MET D C 1
ATOM 3975 O O . MET D 1 4 ? -37.723 26.369 -20.621 1.00 30.78 1 MET D O 1
ATOM 3980 N N . ILE D 1 5 ? -35.689 26.575 -21.580 1.00 31.28 2 ILE D N 1
ATOM 3981 C CA . ILE D 1 5 ? -35.995 27.831 -22.282 1.00 31.93 2 ILE D CA 1
ATOM 3982 C C . ILE D 1 5 ? -36.901 27.522 -23.480 1.00 30.48 2 ILE 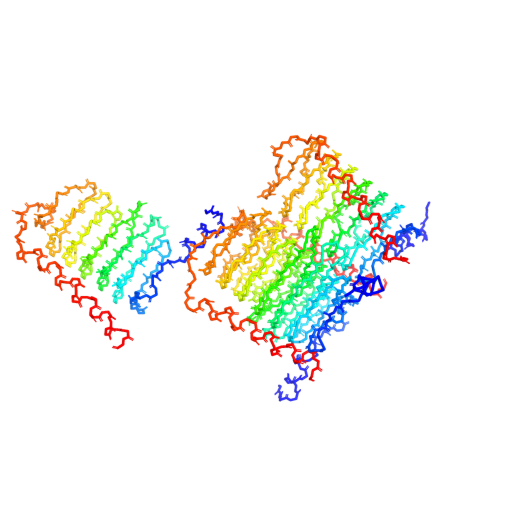D C 1
ATOM 3983 O O . ILE D 1 5 ? -37.899 28.214 -23.707 1.00 31.93 2 ILE D O 1
ATOM 3988 N N . ARG D 1 6 ? -36.605 26.461 -24.211 1.00 31.17 3 ARG D N 1
ATOM 3989 C CA . ARG D 1 6 ? -37.466 26.114 -25.333 1.00 33.64 3 ARG D CA 1
ATOM 3990 C C . ARG D 1 6 ? -38.849 25.857 -24.810 1.00 34.84 3 ARG D C 1
ATOM 3991 O O . ARG D 1 6 ? -39.828 26.248 -25.446 1.00 38.61 3 ARG D O 1
ATOM 3999 N N . ASP D 1 7 ? -38.959 25.220 -23.653 1.00 30.16 4 ASP D N 1
ATOM 4000 C CA . ASP D 1 7 ? -40.300 24.990 -23.121 1.00 32.72 4 ASP D CA 1
ATOM 4001 C C . ASP D 1 7 ? -40.995 26.296 -22.684 1.00 35.02 4 ASP D C 1
ATOM 4002 O O . ASP D 1 7 ? -42.224 26.464 -22.838 1.00 36.33 4 ASP D O 1
ATOM 4007 N N . TYR D 1 8 ? -40.215 27.195 -22.102 1.00 35.18 5 TYR D N 1
ATOM 4008 C CA . TYR D 1 8 ? -40.727 28.482 -21.644 1.00 37.21 5 TYR D CA 1
ATOM 4009 C C . TYR D 1 8 ? -41.276 29.333 -22.833 1.00 41.74 5 TYR D C 1
ATOM 4010 O O . TYR D 1 8 ? -42.419 29.814 -22.783 1.00 43.49 5 TYR D O 1
ATOM 4019 N N . LEU D 1 9 ? -40.462 29.498 -23.883 1.00 40.73 6 LEU D N 1
ATOM 4020 C CA . LEU D 1 9 ? -40.831 30.301 -25.094 1.00 43.66 6 LEU D CA 1
ATOM 4021 C C . LEU D 1 9 ? -41.994 29.692 -25.880 1.00 45.87 6 LEU D C 1
ATOM 4022 O O . LEU D 1 9 ? -42.685 30.393 -26.640 1.00 46.34 6 LEU D O 1
ATOM 4027 N N A GLU D 1 10 ? -42.181 28.381 -25.728 0.50 49.12 7 GLU D N 1
ATOM 4028 N N B GLU D 1 10 ? -42.172 28.388 -25.705 0.50 48.66 7 GLU D N 1
ATOM 4029 C CA A GLU D 1 10 ? -43.295 27.687 -26.356 0.50 47.78 7 GLU D CA 1
ATOM 4030 C CA B GLU D 1 10 ? -43.253 27.653 -26.316 0.50 47.08 7 GLU D CA 1
ATOM 4031 C C A GLU D 1 10 ? -44.584 28.018 -25.613 0.50 45.06 7 GLU D C 1
ATOM 4032 C C B GLU D 1 10 ? -44.568 27.961 -25.599 0.50 44.72 7 GLU D C 1
ATOM 4033 O O A GLU D 1 10 ? -45.650 28.031 -26.208 0.50 43.12 7 GLU D O 1
ATOM 4034 O O B GLU D 1 10 ? -45.630 27.910 -26.200 0.50 42.90 7 GLU D O 1
ATOM 4045 N N . ASP D 1 11 ? -44.469 28.292 -24.312 1.00 45.26 8 ASP D N 1
ATOM 4046 C CA . ASP D 1 11 ? -45.629 28.583 -23.466 1.00 44.09 8 ASP D CA 1
ATOM 4047 C C . ASP D 1 11 ? -45.843 30.064 -23.220 1.00 43.07 8 ASP D C 1
ATOM 4048 O O . ASP D 1 11 ? -46.964 30.478 -22.953 1.00 38.95 8 ASP D O 1
ATOM 4053 N N . LYS D 1 12 ? -44.786 30.873 -23.289 1.00 44.82 9 LYS D N 1
ATOM 4054 C CA . LYS D 1 12 ? -44.970 32.278 -22.948 1.00 45.13 9 LYS D CA 1
ATOM 4055 C C . LYS D 1 12 ? -44.415 33.289 -23.911 1.00 41.59 9 LYS D C 1
ATOM 4056 O O . LYS D 1 12 ? -43.197 33.403 -24.096 1.00 40.52 9 LYS D O 1
ATOM 4062 N N . PRO D 1 13 ? -45.330 34.027 -24.534 1.00 38.05 10 PRO D N 1
ATOM 4063 C CA . PRO D 1 13 ? -45.019 35.078 -25.461 1.00 37.39 10 PRO D CA 1
ATOM 4064 C C . PRO D 1 13 ? -44.183 36.143 -24.823 1.00 40.11 10 PRO D C 1
ATOM 4065 O O . PRO D 1 13 ? -44.373 36.425 -23.640 1.00 41.87 10 PRO D O 1
ATOM 4069 N N . LEU D 1 14 ? -43.224 36.675 -25.587 1.00 41.10 11 LEU D N 1
ATOM 4070 C CA . LEU D 1 14 ? -42.384 37.794 -25.173 1.00 43.53 11 LEU D CA 1
ATOM 4071 C C . LEU D 1 14 ? -43.039 39.082 -25.710 1.00 42.28 11 LEU D C 1
ATOM 4072 O O . LEU D 1 14 ? -42.911 39.423 -26.878 1.00 41.82 11 LEU D O 1
ATOM 4077 N N . ILE D 1 15 ? -43.725 39.805 -24.851 1.00 40.96 12 ILE D N 1
ATOM 4078 C CA . ILE D 1 15 ? -44.441 40.951 -25.289 1.00 40.66 12 ILE D CA 1
ATOM 4079 C C . ILE D 1 15 ? -43.888 42.189 -24.635 1.00 45.26 12 ILE D C 1
ATOM 4080 O O . ILE D 1 15 ? -43.935 42.322 -23.426 1.00 46.65 12 ILE D O 1
ATOM 4085 N N . ASP D 1 16 ? -43.355 43.104 -25.430 1.00 48.56 13 ASP D N 1
ATOM 4086 C CA . ASP D 1 16 ? -42.830 44.334 -24.861 1.00 51.92 13 ASP D CA 1
ATOM 4087 C C . ASP D 1 16 ? -43.891 44.924 -23.941 1.00 52.55 13 ASP D C 1
ATOM 4088 O O . ASP D 1 16 ? -45.086 44.931 -24.290 1.00 53.47 13 ASP D O 1
ATOM 4093 N N . GLU D 1 17 ? -43.469 45.421 -22.783 1.00 53.94 14 GLU D N 1
ATOM 4094 C CA . GLU D 1 17 ? -44.391 45.999 -21.808 1.00 56.05 14 GLU D CA 1
ATOM 4095 C C . GLU D 1 17 ? -45.203 47.144 -22.402 1.00 54.01 14 GLU D C 1
ATOM 4096 O O . GLU D 1 17 ? -46.347 47.362 -21.993 1.00 55.40 14 GLU D O 1
ATOM 4102 N N . SER D 1 18 ? -44.628 47.862 -23.373 1.00 52.37 15 SER D N 1
ATOM 4103 C CA . SER D 1 18 ? -45.320 49.004 -23.997 1.00 50.71 15 SER D CA 1
ATOM 4104 C C . SER D 1 18 ? -46.490 48.609 -24.913 1.00 47.29 15 SER D C 1
ATOM 4105 O O . SER D 1 18 ? -47.267 49.482 -25.286 1.00 44.97 15 SER D O 1
ATOM 4108 N N . VAL D 1 19 ? -46.598 47.318 -25.265 1.00 44.64 16 VAL D N 1
ATOM 4109 C CA . VAL D 1 19 ? -47.659 46.812 -26.150 1.00 42.01 16 VAL D CA 1
ATOM 4110 C C . VAL D 1 19 ? -49.045 46.716 -25.539 1.00 40.74 16 VAL D C 1
ATOM 4111 O O . VAL D 1 19 ? -49.217 46.113 -24.494 1.00 42.13 16 VAL D O 1
ATOM 4115 N N . PHE D 1 20 ? -50.040 47.279 -26.209 1.00 37.97 17 PHE D N 1
ATOM 4116 C CA . PHE D 1 20 ? -51.430 47.127 -25.777 1.00 37.54 17 PHE D CA 1
ATOM 4117 C C . PHE D 1 20 ? -51.974 45.805 -26.302 1.00 34.56 17 PHE D C 1
ATOM 4118 O O . PHE D 1 20 ? -51.831 45.505 -27.480 1.00 32.18 17 PHE D O 1
ATOM 4126 N N . VAL D 1 21 ? -52.601 45.030 -25.430 1.00 33.82 18 VAL D N 1
ATOM 4127 C CA . VAL D 1 21 ? -53.238 43.811 -25.855 1.00 33.32 18 VAL D CA 1
ATOM 4128 C C . VAL D 1 21 ? -54.634 43.773 -25.297 1.00 33.97 18 VAL D C 1
ATOM 4129 O O . VAL D 1 21 ? -54.811 43.564 -24.101 1.00 33.65 18 VAL D O 1
ATOM 4133 N N . ALA D 1 22 ? -55.635 43.974 -26.146 1.00 32.08 19 ALA D N 1
ATOM 4134 C CA . ALA D 1 22 ? -57.014 43.864 -25.681 1.00 31.87 19 ALA D CA 1
ATOM 4135 C C . ALA D 1 22 ? -57.221 42.566 -24.868 1.00 30.78 19 ALA D C 1
ATOM 4136 O O . ALA D 1 22 ? -56.667 41.532 -25.172 1.00 32.12 19 ALA D O 1
ATOM 4138 N N . LYS D 1 23 ? -58.011 42.648 -23.821 1.00 34.58 20 LYS D N 1
ATOM 4139 C CA . LYS D 1 23 ? -58.293 41.469 -23.009 1.00 38.40 20 LYS D CA 1
ATOM 4140 C C . LYS D 1 23 ? -58.927 40.347 -23.827 1.00 35.01 20 LYS D C 1
ATOM 4141 O O . LYS D 1 23 ? -58.627 39.167 -23.583 1.00 34.74 20 LYS D O 1
ATOM 4147 N N . SER D 1 24 ? -59.752 40.705 -24.827 1.00 32.47 21 SER D N 1
ATOM 4148 C CA . SER D 1 24 ? -60.426 39.671 -25.661 1.00 31.23 21 SER D CA 1
ATOM 4149 C C . SER D 1 24 ? -59.499 39.005 -26.682 1.00 27.46 21 SER D C 1
ATOM 4150 O O . SER D 1 24 ? -59.867 38.015 -27.290 1.00 25.43 21 SER D O 1
ATOM 4153 N N . ALA D 1 25 ? -58.326 39.583 -26.911 1.00 27.20 22 ALA D N 1
ATOM 4154 C CA . ALA D 1 25 ? -57.359 38.979 -27.816 1.00 26.83 22 ALA D CA 1
ATOM 4155 C C . ALA D 1 25 ? -56.710 37.786 -27.136 1.00 28.39 22 ALA D C 1
ATOM 4156 O O . ALA D 1 25 ? -56.569 37.772 -25.912 1.00 29.29 22 ALA D O 1
ATOM 4158 N N . ASP D 1 26 ? -56.309 36.793 -27.931 1.00 26.89 23 ASP D N 1
ATOM 4159 C CA . ASP D 1 26 ? -55.558 35.644 -27.419 1.00 28.24 23 ASP D CA 1
ATOM 4160 C C . ASP D 1 26 ? -54.167 35.701 -28.053 1.00 28.92 23 ASP D C 1
ATOM 4161 O O . ASP D 1 26 ? -54.056 35.709 -29.288 1.00 29.69 23 ASP D O 1
ATOM 4166 N N . VAL D 1 27 ? -53.118 35.754 -27.234 1.00 28.35 24 VAL D N 1
ATOM 4167 C CA . VAL D 1 27 ? -51.727 35.728 -27.746 1.00 30.29 24 VAL D CA 1
ATOM 4168 C C . VAL D 1 27 ? -51.163 34.455 -27.126 1.00 30.82 24 VAL D C 1
ATOM 4169 O O . VAL D 1 27 ? -50.881 34.429 -25.944 1.00 29.75 24 VAL D O 1
ATOM 4173 N N A ILE D 1 28 ? -51.024 33.407 -27.938 0.50 31.13 25 ILE D N 1
ATOM 4174 N N B ILE D 1 28 ? -51.008 33.427 -27.960 0.50 30.12 25 ILE D N 1
ATOM 4175 C CA A ILE D 1 28 ? -50.616 32.104 -27.451 0.50 33.15 25 ILE D CA 1
ATOM 4176 C CA B ILE D 1 28 ? -50.671 32.076 -27.542 0.50 31.20 25 ILE D CA 1
ATOM 4177 C C A ILE D 1 28 ? -49.325 31.585 -28.054 0.50 33.66 25 ILE D C 1
ATOM 4178 C C B ILE D 1 28 ? -49.362 31.512 -28.096 0.50 32.54 25 ILE D C 1
ATOM 4179 O O A ILE D 1 28 ? -49.026 31.803 -29.233 0.50 32.44 25 ILE D O 1
ATOM 4180 O O B ILE D 1 28 ? -49.070 31.653 -29.289 0.50 31.29 25 ILE D O 1
ATOM 4189 N N . GLY D 1 29 ? -48.588 30.855 -27.228 1.00 33.68 26 GLY D N 1
ATOM 4190 C CA . GLY D 1 29 ? -47.375 30.181 -27.645 1.00 34.18 26 GLY D CA 1
ATOM 4191 C C . GLY D 1 29 ? -46.130 30.973 -27.926 1.00 35.08 26 GLY D C 1
ATOM 4192 O O . GLY D 1 29 ? -45.793 31.925 -27.211 1.00 36.82 26 GLY D O 1
ATOM 4193 N N . ASN D 1 30 ? -45.419 30.548 -28.964 1.00 35.89 27 ASN D N 1
ATOM 4194 C CA . ASN D 1 30 ? -44.160 31.149 -29.321 1.00 36.60 27 ASN D CA 1
ATOM 4195 C C . ASN D 1 30 ? -44.391 32.405 -30.153 1.00 36.15 27 ASN D C 1
ATOM 4196 O O . ASN D 1 30 ? -44.498 32.348 -31.371 1.00 35.26 27 ASN D O 1
ATOM 4201 N N . VAL D 1 31 ? -44.435 33.545 -29.468 1.00 36.88 28 VAL D N 1
ATOM 4202 C CA . VAL D 1 31 ? -44.710 34.823 -30.098 1.00 35.39 28 VAL D CA 1
ATOM 4203 C C . VAL D 1 31 ? -43.876 35.951 -29.490 1.00 36.99 28 VAL D C 1
ATOM 4204 O O . VAL D 1 31 ? -43.738 36.033 -28.266 1.00 36.61 28 VAL D O 1
ATOM 4208 N N A LYS D 1 32 ? -43.358 36.826 -30.343 0.50 36.52 29 LYS D N 1
ATOM 4209 N N B LYS D 1 32 ? -43.265 36.771 -30.351 0.50 36.99 29 LYS D N 1
ATOM 4210 C CA A LYS D 1 32 ? -42.558 37.954 -29.907 0.50 37.62 29 LYS D CA 1
ATOM 4211 C CA B LYS D 1 32 ? -42.574 37.986 -29.919 0.50 38.22 29 LYS D CA 1
ATOM 4212 C C A LYS D 1 32 ? -43.200 39.229 -30.488 0.50 36.63 29 LYS D C 1
ATOM 4213 C C B LYS D 1 32 ? -43.356 39.178 -30.455 0.50 36.67 29 LYS D C 1
ATOM 4214 O O A LYS D 1 32 ? -43.411 39.323 -31.703 0.50 35.11 29 LYS D O 1
ATOM 4215 O O B LYS D 1 32 ? -43.776 39.185 -31.618 0.50 35.06 29 LYS D O 1
ATOM 4226 N N . ILE D 1 33 ? -43.518 40.193 -29.620 1.00 36.97 30 ILE D N 1
ATOM 4227 C CA . ILE D 1 33 ? -44.156 41.445 -30.031 1.00 36.91 30 ILE D CA 1
ATOM 4228 C C . ILE D 1 33 ? -43.350 42.660 -29.525 1.00 38.60 30 ILE D C 1
ATOM 4229 O O . ILE D 1 33 ? -43.128 42.826 -28.309 1.00 38.35 30 ILE D O 1
ATOM 4234 N N . GLY D 1 34 ? -42.928 43.501 -30.458 1.00 38.05 31 GLY D N 1
ATOM 4235 C CA . GLY D 1 34 ? -42.058 44.648 -30.173 1.00 41.36 31 GLY D CA 1
ATOM 4236 C C . GLY D 1 34 ? -42.708 45.893 -29.613 1.00 41.36 31 GLY D C 1
ATOM 4237 O O . GLY D 1 34 ? -43.936 45.972 -29.513 1.00 40.29 31 GLY D O 1
ATOM 4238 N N A LYS D 1 35 ? -41.862 46.887 -29.323 0.50 43.57 32 LYS D N 1
ATOM 4239 N N B LYS D 1 35 ? -41.887 46.872 -29.249 0.50 43.54 32 LYS D N 1
ATOM 4240 C CA A LYS D 1 35 ? -42.256 48.175 -28.741 0.50 44.06 32 LYS D CA 1
ATOM 4241 C CA B LYS D 1 35 ? -42.396 48.060 -28.590 0.50 43.72 32 LYS D CA 1
ATOM 4242 C C A LYS D 1 35 ? -43.405 48.862 -29.477 0.50 42.57 32 LYS D C 1
ATOM 4243 C C B LYS D 1 35 ? -43.399 48.831 -29.428 0.50 42.54 32 LYS D C 1
ATOM 4244 O O A LYS D 1 35 ? -43.430 48.901 -30.709 0.50 41.47 32 LYS D O 1
ATOM 4245 O O B LYS D 1 35 ? -43.319 48.897 -30.656 0.50 41.62 32 LYS D O 1
ATOM 4256 N N . ASP D 1 36 ? -44.361 49.395 -28.715 1.00 42.28 33 ASP D N 1
ATOM 4257 C CA . ASP D 1 36 ? -45.463 50.166 -29.289 1.00 41.58 33 ASP D CA 1
ATOM 4258 C C . ASP D 1 36 ? -46.389 49.451 -30.324 1.00 38.94 33 ASP D C 1
ATOM 4259 O O . ASP D 1 36 ? -47.187 50.099 -30.971 1.00 39.38 33 ASP D O 1
ATOM 4264 N N . SER D 1 37 ? -46.293 48.127 -30.453 1.00 37.25 34 SER D N 1
ATOM 4265 C CA . SER D 1 37 ? -47.227 47.387 -31.280 1.00 34.80 34 SER D CA 1
ATOM 4266 C C . SER D 1 37 ? -48.511 47.213 -30.495 1.00 34.35 34 SER D C 1
ATOM 4267 O O . SER D 1 37 ? -48.552 47.550 -29.329 1.00 36.46 34 SER D O 1
ATOM 4270 N N . SER D 1 38 ? -49.557 46.671 -31.107 1.00 31.85 35 SER D N 1
ATOM 4271 C CA . SER D 1 38 ? -50.820 46.549 -30.415 1.00 31.72 35 SER D CA 1
ATOM 4272 C C . SER D 1 38 ? -51.704 45.442 -30.994 1.00 29.36 35 SER D C 1
ATOM 4273 O O . SER D 1 38 ? -51.804 45.297 -32.213 1.00 29.98 35 SER D O 1
ATOM 4276 N N . ILE D 1 39 ? -52.367 44.693 -30.107 1.00 28.26 36 ILE D N 1
ATOM 4277 C CA . ILE D 1 39 ? -53.227 43.577 -30.521 1.00 26.06 36 ILE D CA 1
ATOM 4278 C C . ILE D 1 39 ? -54.655 43.921 -30.120 1.00 25.80 36 ILE D C 1
ATOM 4279 O O . ILE D 1 39 ? -54.971 44.110 -28.941 1.00 25.34 36 ILE D O 1
ATOM 4284 N N . TRP D 1 40 ? -55.527 43.970 -31.108 1.00 24.64 37 TRP D N 1
ATOM 4285 C CA . TRP D 1 40 ? -56.850 44.444 -30.896 1.00 25.13 37 TRP D CA 1
ATOM 4286 C C . TRP D 1 40 ? -57.903 43.383 -30.604 1.00 25.11 37 TRP D C 1
ATOM 4287 O O . TRP D 1 40 ? -57.621 42.168 -30.576 1.00 24.63 37 TRP D O 1
ATOM 4298 N N . TYR D 1 41 ? -59.102 43.876 -30.307 1.00 26.04 38 TYR D N 1
ATOM 4299 C CA . TYR D 1 41 ? -60.192 43.040 -29.829 1.00 25.50 38 TYR D CA 1
ATOM 4300 C C . TYR D 1 41 ? -60.379 41.758 -30.619 1.00 23.81 38 TYR D C 1
ATOM 4301 O O . TYR D 1 41 ? -60.508 41.760 -31.842 1.00 23.26 38 TYR D O 1
ATOM 4310 N N . ASN D 1 42 ? -60.404 40.660 -29.885 1.00 24.14 39 ASN D N 1
ATOM 4311 C CA . ASN D 1 42 ? -60.616 39.310 -30.439 1.00 23.61 39 ASN D CA 1
ATOM 4312 C C . ASN D 1 42 ? -59.642 38.821 -31.513 1.00 23.17 39 ASN D C 1
ATOM 4313 O O . ASN D 1 42 ? -59.915 37.867 -32.228 1.00 23.62 39 ASN D O 1
ATOM 4318 N N . ALA D 1 43 ? -58.489 39.458 -31.626 1.00 22.04 40 ALA D N 1
ATOM 4319 C CA . ALA D 1 43 ? -57.496 38.925 -32.517 1.00 21.80 40 ALA D CA 1
ATOM 4320 C C . ALA D 1 43 ? -56.908 37.634 -31.875 1.00 23.11 40 ALA D C 1
ATOM 4321 O O . ALA D 1 43 ? -56.956 37.468 -30.657 1.00 22.48 40 ALA D O 1
ATOM 4323 N N . VAL D 1 44 ? -56.357 36.740 -32.697 1.00 22.25 41 VAL D N 1
ATOM 4324 C CA . VAL D 1 44 ? -55.679 35.541 -32.206 1.00 22.26 41 VAL D CA 1
ATOM 4325 C C . VAL D 1 44 ? -54.298 35.479 -32.865 1.00 24.67 41 VAL D C 1
ATOM 4326 O O . VAL D 1 44 ? -54.195 35.374 -34.102 1.00 23.17 41 VAL D O 1
ATOM 4330 N N . VAL D 1 45 ? -53.255 35.547 -32.035 1.00 25.34 42 VAL D N 1
ATOM 4331 C CA . VAL D 1 45 ? -51.873 35.433 -32.471 1.00 27.12 42 VAL D CA 1
ATOM 4332 C C . VAL D 1 45 ? -51.358 34.143 -31.833 1.00 29.37 42 VAL D C 1
ATOM 4333 O O . VAL D 1 45 ? -51.049 34.120 -30.635 1.00 29.79 42 VAL D O 1
ATOM 4337 N N . ARG D 1 46 ? -51.263 33.078 -32.635 1.00 29.49 43 ARG D N 1
ATOM 4338 C CA . ARG D 1 46 ? -50.970 31.736 -32.115 1.00 31.47 43 ARG D CA 1
ATOM 4339 C C . ARG D 1 46 ? -49.733 31.141 -32.754 1.00 33.25 43 ARG D C 1
ATOM 4340 O O . ARG D 1 46 ? -49.738 30.818 -33.935 1.00 31.62 43 ARG D O 1
ATOM 4348 N N . GLY D 1 47 ? -48.677 31.013 -31.958 1.00 33.81 44 GLY D N 1
ATOM 4349 C CA . GLY D 1 47 ? -47.403 30.468 -32.410 1.00 35.19 44 GLY D CA 1
ATOM 4350 C C . GLY D 1 47 ? -47.164 29.041 -31.939 1.00 35.19 44 GLY D C 1
ATOM 4351 O O . GLY D 1 47 ? -46.086 28.728 -31.475 1.00 38.89 44 GLY D O 1
ATOM 4352 N N . ASP D 1 48 ? -48.166 28.182 -32.064 1.00 33.25 45 ASP D N 1
ATOM 4353 C CA . ASP D 1 48 ? -48.032 26.805 -31.620 1.00 36.70 45 ASP D CA 1
ATOM 4354 C C . ASP D 1 48 ? -47.479 25.886 -32.684 1.00 37.39 45 ASP D C 1
ATOM 4355 O O . ASP D 1 48 ? -47.077 24.789 -32.384 1.00 37.29 45 ASP D O 1
ATOM 4360 N N . GLU D 1 49 ? -47.478 26.356 -33.936 1.00 38.15 46 GLU D N 1
ATOM 4361 C CA . GLU D 1 49 ? -46.939 25.609 -35.059 1.00 42.33 46 GLU D CA 1
ATOM 4362 C C . GLU D 1 49 ? -45.684 26.377 -35.408 1.00 42.11 46 GLU D C 1
ATOM 4363 O O . GLU D 1 49 ? -44.705 26.234 -34.728 1.00 42.20 46 GLU D O 1
ATOM 4369 N N . GLY D 1 50 ? -45.696 27.242 -36.404 1.00 43.31 47 GLY D N 1
ATOM 4370 C CA . GLY D 1 50 ? -44.483 28.040 -36.620 1.00 44.24 47 GLY D CA 1
ATOM 4371 C C . GLY D 1 50 ? -44.523 29.198 -35.614 1.00 42.98 47 GLY D C 1
ATOM 4372 O O . GLY D 1 50 ? -45.608 29.671 -35.270 1.00 41.22 47 GLY D O 1
ATOM 4373 N N . PRO D 1 51 ? -43.355 29.662 -35.148 1.00 40.56 48 PRO D N 1
ATOM 4374 C CA . PRO D 1 51 ? -43.254 30.802 -34.254 1.00 40.15 48 PRO D CA 1
ATOM 4375 C C . PRO D 1 51 ? -43.624 32.124 -34.961 1.00 38.92 48 PRO D C 1
ATOM 4376 O O . PRO D 1 51 ? -43.660 32.197 -36.197 1.00 39.46 48 PRO D O 1
ATOM 4380 N N . ILE D 1 52 ? -43.885 33.154 -34.172 1.00 36.18 49 ILE D N 1
ATOM 4381 C CA . ILE D 1 52 ? -44.312 34.428 -34.695 1.00 34.10 49 ILE D CA 1
ATOM 4382 C C . ILE D 1 52 ? -43.515 35.581 -34.137 1.00 35.72 49 ILE D C 1
ATOM 4383 O O . ILE D 1 52 ? -43.238 35.658 -32.933 1.00 34.31 49 ILE D O 1
ATOM 4388 N N . THR D 1 53 ? -43.224 36.505 -35.031 1.00 35.80 50 THR D N 1
ATOM 4389 C CA . THR D 1 53 ? -42.529 37.716 -34.715 1.00 37.66 50 THR D CA 1
ATOM 4390 C C . THR D 1 53 ? -43.263 38.913 -35.303 1.00 36.49 50 THR D C 1
ATOM 4391 O O . THR D 1 53 ? -43.625 38.915 -36.471 1.00 33.68 50 THR D O 1
ATOM 4395 N N . ILE D 1 54 ? -43.474 39.912 -34.458 1.00 36.10 51 ILE D N 1
ATOM 4396 C CA . ILE D 1 54 ? -44.116 41.152 -34.801 1.00 34.68 51 ILE D CA 1
ATOM 4397 C C . ILE D 1 54 ? -43.188 42.261 -34.279 1.00 37.75 51 ILE D C 1
ATOM 4398 O O . ILE D 1 54 ? -42.832 42.278 -33.100 1.00 35.97 51 ILE D O 1
ATOM 4403 N N . GLY D 1 55 ? -42.775 43.163 -35.162 1.00 39.06 52 GLY D N 1
ATOM 4404 C CA . GLY D 1 55 ? -41.880 44.249 -34.788 1.00 40.99 52 GLY D CA 1
ATOM 4405 C C . GLY D 1 55 ? -42.546 45.356 -33.977 1.00 41.20 52 GLY D C 1
ATOM 4406 O O . GLY D 1 55 ? -43.481 45.123 -33.183 1.00 39.74 52 GLY D O 1
ATOM 4407 N N . GLU D 1 56 ? -42.059 46.566 -34.199 1.00 43.03 53 GLU D N 1
ATOM 4408 C CA . GLU D 1 56 ? -42.494 47.744 -33.483 1.00 43.17 53 GLU D CA 1
ATOM 4409 C C . GLU D 1 56 ? -43.501 48.562 -34.248 1.00 41.56 53 GLU D C 1
ATOM 4410 O O . GLU D 1 56 ? -43.522 48.556 -35.478 1.00 42.82 53 GLU D O 1
ATOM 4416 N N . ASN D 1 57 ? -44.316 49.297 -33.509 1.00 40.79 54 ASN D N 1
ATOM 4417 C CA . ASN D 1 57 ? -45.348 50.170 -34.079 1.00 39.77 54 ASN D CA 1
ATOM 4418 C C . ASN D 1 57 ? -46.347 49.482 -35.004 1.00 38.43 54 ASN D C 1
ATOM 4419 O O . ASN D 1 57 ? -47.007 50.153 -35.820 1.00 36.10 54 ASN D O 1
ATOM 4424 N N . THR D 1 58 ? -46.490 48.169 -34.853 1.00 36.49 55 THR D N 1
ATOM 4425 C CA . THR D 1 58 ? -47.385 47.379 -35.704 1.00 33.05 55 THR D CA 1
ATOM 4426 C C . THR D 1 58 ? -48.706 47.063 -35.004 1.00 32.13 55 THR D C 1
ATOM 4427 O O . THR D 1 58 ? -48.744 46.798 -33.797 1.00 33.21 55 THR D O 1
ATOM 4431 N N . ASN D 1 59 ? -49.788 47.111 -35.755 1.00 30.53 56 ASN D N 1
ATOM 4432 C CA . ASN D 1 59 ? -51.085 46.834 -35.216 1.00 29.21 56 ASN D CA 1
ATOM 4433 C C . ASN D 1 59 ? -51.727 45.640 -35.895 1.00 29.08 56 ASN D C 1
ATOM 4434 O O . ASN D 1 59 ? -51.677 45.517 -37.124 1.00 29.22 56 ASN D O 1
ATOM 4439 N N . ILE D 1 60 ? -52.316 44.774 -35.065 1.00 29.16 57 ILE D N 1
ATOM 4440 C CA . ILE D 1 60 ? -53.040 43.574 -35.488 1.00 27.22 57 ILE D CA 1
ATOM 4441 C C . ILE D 1 60 ? -54.478 43.889 -35.109 1.00 26.98 57 ILE D C 1
ATOM 4442 O O . ILE D 1 60 ? -54.874 43.784 -33.939 1.00 27.97 57 ILE D O 1
ATOM 4447 N N . GLN D 1 61 ? -55.243 44.342 -36.088 1.00 27.34 58 GLN D N 1
ATOM 4448 C CA . GLN D 1 61 ? -56.590 44.792 -35.817 1.00 28.34 58 GLN D CA 1
ATOM 4449 C C . GLN D 1 61 ? -57.529 43.676 -35.381 1.00 24.97 58 GLN D C 1
ATOM 4450 O O . GLN D 1 61 ? -57.174 42.506 -35.381 1.00 24.81 58 GLN D O 1
ATOM 4456 N N . ASP D 1 62 ? -58.714 44.093 -34.982 1.00 25.96 59 ASP D N 1
ATOM 4457 C CA . ASP D 1 62 ? -59.746 43.229 -34.431 1.00 26.12 59 ASP D CA 1
ATOM 4458 C C . ASP D 1 62 ? -59.969 41.961 -35.242 1.00 25.00 59 ASP D C 1
ATOM 4459 O O . ASP D 1 62 ? -60.040 42.008 -36.435 1.00 22.86 59 ASP D O 1
ATOM 4464 N N . CYS D 1 63 ? -60.119 40.843 -34.536 1.00 26.64 60 CYS D N 1
ATOM 4465 C CA . CYS D 1 63 ? -60.367 39.490 -35.096 1.00 26.88 60 CYS D CA 1
ATOM 4466 C C . CYS D 1 63 ? -59.380 38.992 -36.156 1.00 26.09 60 CYS D C 1
ATOM 4467 O O . CYS D 1 63 ? -59.681 37.992 -36.821 1.00 24.48 60 CYS D O 1
ATOM 4470 N N . SER D 1 64 ? -58.220 39.662 -36.308 1.00 23.62 61 SER D N 1
ATOM 4471 C CA . SER D 1 64 ? -57.173 39.147 -37.208 1.00 24.28 61 SER D CA 1
ATOM 4472 C C . SER D 1 64 ? -56.592 37.870 -36.569 1.00 24.26 61 SER D C 1
ATOM 4473 O O . SER D 1 64 ? -56.659 37.662 -35.342 1.00 24.85 61 SER D O 1
ATOM 4476 N N . ILE D 1 65 ? -56.015 37.018 -37.409 1.00 23.87 62 ILE D N 1
ATOM 4477 C CA . ILE D 1 65 ? -55.425 35.783 -36.965 1.00 23.43 62 ILE D CA 1
ATOM 4478 C C . ILE D 1 65 ? -54.048 35.665 -37.546 1.00 24.69 62 ILE D C 1
ATOM 4479 O O . ILE D 1 65 ? -53.854 35.911 -38.751 1.00 24.43 62 ILE D O 1
ATOM 4484 N N . VAL D 1 66 ? -53.109 35.275 -36.691 1.00 24.00 63 VAL D N 1
ATOM 4485 C CA . VAL D 1 66 ? -51.741 34.972 -37.080 1.00 26.07 63 VAL D CA 1
ATOM 4486 C C . VAL D 1 66 ? -51.467 33.540 -36.598 1.00 27.15 63 VAL D C 1
ATOM 4487 O O . VAL D 1 66 ? -51.703 33.197 -35.419 1.00 25.97 63 VAL D O 1
ATOM 4491 N N . HIS D 1 67 ? -51.038 32.722 -37.546 1.00 27.66 64 HIS D N 1
ATOM 4492 C CA . HIS D 1 67 ? -50.740 31.332 -37.343 1.00 29.87 64 HIS D CA 1
ATOM 4493 C C . HIS D 1 67 ? -49.885 30.916 -38.548 1.00 31.62 64 HIS D C 1
ATOM 4494 O O . HIS D 1 67 ? -49.738 31.714 -39.487 1.00 30.44 64 HIS D O 1
ATOM 4501 N N . GLY D 1 68 ? -49.314 29.706 -38.556 1.00 35.20 65 GLY D N 1
ATOM 4502 C CA . GLY D 1 68 ? -48.491 29.313 -39.728 1.00 37.77 65 GLY D CA 1
ATOM 4503 C C . GLY D 1 68 ? -47.855 27.957 -39.645 1.00 41.89 65 GLY D C 1
ATOM 4504 O O . GLY D 1 68 ? -47.521 27.501 -38.558 1.00 43.08 65 GLY D O 1
ATOM 4505 N N . ASP D 1 69 ? -47.699 27.289 -40.789 1.00 46.21 66 ASP D N 1
ATOM 4506 C CA . ASP D 1 69 ? -47.012 25.971 -40.801 1.00 50.16 66 ASP D CA 1
ATOM 4507 C C . ASP D 1 69 ? -45.542 26.214 -40.496 1.00 48.69 66 ASP D C 1
ATOM 4508 O O . ASP D 1 69 ? -44.904 25.463 -39.774 1.00 48.03 66 ASP D O 1
ATOM 4513 N N . THR D 1 70 ? -45.036 27.292 -41.078 1.00 48.40 67 THR D N 1
ATOM 4514 C CA . THR D 1 70 ? -43.668 27.743 -40.905 1.00 49.41 67 THR D CA 1
ATOM 4515 C C . THR D 1 70 ? -43.749 29.090 -40.207 1.00 47.51 67 THR D C 1
ATOM 4516 O O . THR D 1 70 ? -44.851 29.616 -39.966 1.00 47.61 67 THR D O 1
ATOM 4520 N N A GLU D 1 71 ? -42.592 29.646 -39.886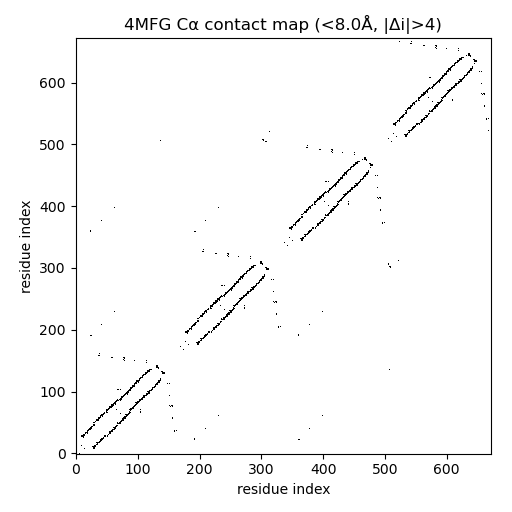 0.50 45.97 68 GLU D N 1
ATOM 4521 N N B GLU D 1 71 ? -42.583 29.652 -39.917 0.50 46.83 68 GLU D N 1
ATOM 4522 C CA A GLU D 1 71 ? -42.503 30.925 -39.201 0.50 43.96 68 GLU D CA 1
ATOM 4523 C CA B GLU D 1 71 ? -42.443 30.931 -39.225 0.50 45.38 68 GLU D CA 1
ATOM 4524 C C A GLU D 1 71 ? -43.328 32.020 -39.885 0.50 41.57 68 GLU D C 1
ATOM 4525 C C B GLU D 1 71 ? -43.223 32.080 -39.896 0.50 42.51 68 GLU D C 1
ATOM 4526 O O A GLU D 1 71 ? -43.530 31.988 -41.094 0.50 40.35 68 GLU D O 1
ATOM 4527 O O B GLU D 1 71 ? -43.303 32.135 -41.117 0.50 41.83 68 GLU D O 1
ATOM 4538 N N . THR D 1 72 ? -43.817 32.966 -39.087 1.00 38.77 69 THR D N 1
ATOM 4539 C CA . THR D 1 72 ? -44.541 34.127 -39.585 1.00 35.86 69 THR D CA 1
ATOM 4540 C C . THR D 1 72 ? -43.787 35.373 -39.093 1.00 36.95 69 THR D C 1
ATOM 4541 O O . THR D 1 72 ? -43.572 35.530 -37.888 1.00 36.68 69 THR D O 1
ATOM 4545 N N . ILE D 1 73 ? -43.395 36.259 -40.002 1.00 36.27 70 ILE D N 1
ATOM 4546 C CA . ILE D 1 73 ? -42.638 37.456 -39.627 1.00 37.98 70 ILE D CA 1
ATOM 4547 C C . ILE D 1 73 ? -43.359 38.719 -40.073 1.00 36.49 70 ILE D C 1
ATOM 4548 O O . ILE D 1 73 ? -43.632 38.904 -41.269 1.00 33.39 70 ILE D O 1
ATOM 4553 N N . ILE D 1 74 ? -43.665 39.588 -39.121 1.00 35.22 71 ILE D N 1
ATOM 4554 C CA . ILE D 1 74 ? -44.327 40.833 -39.444 1.00 34.41 71 ILE D CA 1
ATOM 4555 C C . ILE D 1 74 ? -43.437 41.943 -38.968 1.00 36.59 71 ILE D C 1
ATOM 4556 O O . ILE D 1 74 ? -43.099 42.002 -37.800 1.00 36.50 71 ILE D O 1
ATOM 4561 N N . GLY D 1 75 ? -43.037 42.826 -39.876 1.00 38.24 72 GLY D N 1
ATOM 4562 C CA . GLY D 1 75 ? -42.075 43.876 -39.506 1.00 40.02 72 GLY D CA 1
ATOM 4563 C C . GLY D 1 75 ? -42.658 45.041 -38.730 1.00 38.94 72 GLY D C 1
ATOM 4564 O O . GLY D 1 75 ? -43.692 44.937 -38.050 1.00 38.64 72 GLY D O 1
ATOM 4565 N N . ASN D 1 76 ? -42.002 46.169 -38.881 1.00 40.06 73 ASN D N 1
ATOM 4566 C CA . ASN D 1 76 ? -42.361 47.393 -38.195 1.00 39.56 73 ASN D CA 1
ATOM 4567 C C . ASN D 1 76 ? -43.311 48.314 -38.956 1.00 38.03 73 ASN D C 1
ATOM 4568 O O . ASN D 1 76 ? -43.403 48.286 -40.176 1.00 37.98 73 ASN D O 1
ATOM 4573 N N . ASN D 1 77 ? -43.994 49.166 -38.221 1.00 37.18 74 ASN D N 1
ATOM 4574 C CA . ASN D 1 77 ? -44.897 50.113 -38.837 1.00 37.52 74 ASN D CA 1
ATOM 4575 C C . ASN D 1 77 ? -45.926 49.441 -39.737 1.00 36.29 74 ASN D C 1
ATOM 4576 O O . ASN D 1 77 ? -46.353 50.053 -40.725 1.00 37.64 74 ASN D O 1
ATOM 4581 N N . VAL D 1 78 ? -46.335 48.213 -39.396 1.00 34.84 75 VAL D N 1
ATOM 4582 C CA . VAL D 1 78 ? -47.311 47.462 -40.215 1.00 33.16 75 VAL D CA 1
ATOM 4583 C C . VAL D 1 78 ? -48.729 47.503 -39.642 1.00 32.02 75 VAL D C 1
ATOM 4584 O O . VAL D 1 78 ? -48.933 47.394 -38.432 1.00 32.12 75 VAL D O 1
ATOM 4588 N N . THR D 1 79 ? -49.697 47.624 -40.545 1.00 29.74 76 THR D N 1
ATOM 4589 C CA . THR D 1 79 ? -51.099 47.714 -40.220 1.00 28.84 76 THR D CA 1
ATOM 4590 C C . THR D 1 79 ? -51.765 46.480 -40.747 1.00 27.82 76 THR D C 1
ATOM 4591 O O . THR D 1 79 ? -51.766 46.259 -41.969 1.00 28.66 76 THR D O 1
ATOM 4595 N N . VAL D 1 80 ? -52.297 45.651 -39.860 1.00 27.41 77 VAL D N 1
ATOM 4596 C CA . VAL D 1 80 ? -52.979 44.443 -40.269 1.00 26.48 77 VAL D CA 1
ATOM 4597 C C . VAL D 1 80 ? -54.465 44.690 -40.037 1.00 25.99 77 VAL D C 1
ATOM 4598 O O . VAL D 1 80 ? -54.973 44.656 -38.915 1.00 25.84 77 VAL D O 1
ATOM 4602 N N . GLY D 1 81 ? -55.129 44.977 -41.141 1.00 25.59 78 GLY D N 1
ATOM 4603 C CA . GLY D 1 81 ? -56.533 45.337 -41.165 1.00 25.57 78 GLY D CA 1
ATOM 4604 C C . GLY D 1 81 ? -57.450 44.323 -40.535 1.00 22.89 78 GLY D C 1
ATOM 4605 O O . GLY D 1 81 ? -57.143 43.139 -40.469 1.00 24.03 78 GLY D O 1
ATOM 4606 N N . HIS D 1 82 ? -58.585 44.817 -40.084 1.00 23.07 79 HIS D N 1
ATOM 4607 C CA . HIS D 1 82 ? -59.593 43.996 -39.441 1.00 23.46 79 HIS D CA 1
ATOM 4608 C C . HIS D 1 82 ? -59.772 42.635 -40.100 1.00 23.50 79 HIS D C 1
ATOM 4609 O O . HIS D 1 82 ? -59.886 42.563 -41.307 1.00 24.70 79 HIS D O 1
ATOM 4616 N N . ARG D 1 83 ? -59.862 41.565 -39.303 1.00 25.93 80 ARG D N 1
ATOM 4617 C CA . ARG D 1 83 ? -60.164 40.216 -39.854 1.00 26.71 80 ARG D CA 1
ATOM 4618 C C . ARG D 1 83 ? -59.219 39.673 -40.928 1.00 23.91 80 ARG D C 1
ATOM 4619 O O . ARG D 1 83 ? -59.672 38.932 -41.824 1.00 24.12 80 ARG D O 1
ATOM 4627 N N . SER D 1 84 ? -57.947 40.053 -40.892 1.00 20.07 81 SER D N 1
ATOM 4628 C CA . SER D 1 84 ? -57.033 39.509 -41.869 1.00 19.45 81 SER D CA 1
ATOM 4629 C C . SER D 1 84 ? -56.441 38.203 -41.303 1.00 18.21 81 SER D C 1
ATOM 4630 O O . SER D 1 84 ? -56.420 37.998 -40.068 1.00 18.41 81 SER D O 1
ATOM 4633 N N . ILE D 1 85 ? -55.979 37.340 -42.193 1.00 37.40 82 ILE D N 1
ATOM 4634 C CA . ILE D 1 85 ? -55.269 36.168 -41.787 1.00 37.02 82 ILE D CA 1
ATOM 4635 C C . ILE D 1 85 ? -53.882 36.312 -42.369 1.00 36.44 82 ILE D C 1
ATOM 4636 O O . ILE D 1 85 ? -53.729 36.424 -43.586 1.00 35.29 82 ILE D O 1
ATOM 4641 N N . VAL D 1 86 ? -52.901 36.380 -41.488 1.00 37.58 83 VAL D N 1
ATOM 4642 C CA . VAL D 1 86 ? -51.486 36.448 -41.843 1.00 38.61 83 VAL D CA 1
ATOM 4643 C C . VAL D 1 86 ? -50.879 35.099 -41.417 1.00 39.87 83 VAL D C 1
ATOM 4644 O O . VAL D 1 86 ? -50.536 34.903 -40.271 1.00 41.45 83 VAL D O 1
ATOM 4648 N N . HIS D 1 87 ? -50.734 34.196 -42.397 1.00 39.91 84 HIS D N 1
ATOM 4649 C CA . HIS D 1 87 ? -50.408 32.804 -42.163 1.00 41.58 84 HIS D CA 1
ATOM 4650 C C . HIS D 1 87 ? -49.095 32.280 -42.751 1.00 42.82 84 HIS D C 1
ATOM 4651 O O . HIS D 1 87 ? -49.046 31.832 -43.895 1.00 42.41 84 HIS D O 1
ATOM 4658 N N . GLY D 1 88 ? -48.053 32.317 -41.932 1.00 44.95 85 GLY D N 1
ATOM 4659 C CA . GLY D 1 88 ? -46.736 31.786 -42.288 1.00 47.55 85 GLY D CA 1
ATOM 4660 C C . GLY D 1 88 ? -45.992 32.486 -43.402 1.00 47.76 85 GLY D C 1
ATOM 4661 O O . GLY D 1 88 ? -45.229 31.852 -44.115 1.00 49.82 85 GLY D O 1
ATOM 4662 N N . CYS D 1 89 ? -46.185 33.794 -43.531 1.00 46.08 86 CYS D N 1
ATOM 4663 C CA . CYS D 1 89 ? -45.528 34.595 -44.550 1.00 46.61 86 CYS D CA 1
ATOM 4664 C C . CYS D 1 89 ? -44.622 35.641 -43.939 1.00 47.59 86 CYS D C 1
ATOM 4665 O O . CYS D 1 89 ? -44.572 35.784 -42.713 1.00 47.98 86 CYS D O 1
ATOM 4668 N N . LYS D 1 90 ? -43.891 36.358 -44.788 1.00 48.33 87 LYS D N 1
ATOM 4669 C CA . LYS D 1 90 ? -43.021 37.441 -44.359 1.00 49.60 87 LYS D CA 1
ATOM 4670 C C . LYS D 1 90 ? -43.608 38.785 -44.826 1.00 47.63 87 LYS D C 1
ATOM 4671 O O . LYS D 1 90 ? -43.777 39.025 -46.046 1.00 47.67 87 LYS D O 1
ATOM 4677 N N . ILE D 1 91 ? -43.961 39.646 -43.876 1.00 46.28 88 ILE D N 1
ATOM 4678 C CA . ILE D 1 91 ? -44.466 40.970 -44.203 1.00 45.09 88 ILE D CA 1
ATOM 4679 C C . ILE D 1 91 ? -43.377 41.985 -43.836 1.00 47.26 88 ILE D C 1
ATOM 4680 O O . ILE D 1 91 ? -43.006 42.125 -42.672 1.00 48.00 88 ILE D O 1
ATOM 4685 N N . SER D 1 92 ? -42.865 42.693 -44.828 1.00 48.65 89 SER D N 1
ATOM 4686 C CA . SER D 1 92 ? -41.807 43.689 -44.604 1.00 51.02 89 SER D CA 1
ATOM 4687 C C . SER D 1 92 ? -42.337 44.913 -43.848 1.00 50.04 89 SER D C 1
ATOM 4688 O O . SER D 1 92 ? -43.504 44.959 -43.465 1.00 47.85 89 SER D O 1
ATOM 4691 N N . ASP D 1 93 ? -41.487 45.909 -43.649 1.00 52.23 90 ASP D N 1
ATOM 4692 C CA . ASP D 1 93 ? -41.872 47.143 -42.948 1.00 52.02 90 ASP D CA 1
ATOM 4693 C C . ASP D 1 93 ? -42.805 48.061 -43.768 1.00 51.01 90 ASP D C 1
ATOM 4694 O O . ASP D 1 93 ? -42.770 48.068 -44.997 1.00 51.38 90 ASP D O 1
ATOM 4699 N N . ASN D 1 94 ? -43.583 48.876 -43.064 1.00 50.24 91 ASN D N 1
ATOM 4700 C CA . ASN D 1 94 ? -44.475 49.860 -43.687 1.00 50.24 91 ASN D CA 1
ATOM 4701 C C . ASN D 1 94 ? -45.454 49.274 -44.721 1.00 48.53 91 ASN D C 1
ATOM 4702 O O . ASN D 1 94 ? -45.604 49.776 -45.816 1.00 49.60 91 ASN D O 1
ATOM 4707 N N . VAL D 1 95 ? -46.118 48.203 -44.329 1.00 46.41 92 VAL D N 1
ATOM 4708 C CA . VAL D 1 95 ? -47.113 47.554 -45.159 1.00 44.79 92 VAL D CA 1
ATOM 4709 C C . VAL D 1 95 ? -48.479 47.706 -44.512 1.00 43.67 92 VAL D C 1
ATOM 4710 O O . VAL D 1 95 ? -48.613 47.648 -43.317 1.00 43.14 92 VAL D O 1
ATOM 4714 N N . LEU D 1 96 ? -49.490 47.923 -45.335 1.00 43.64 93 LEU D N 1
ATOM 4715 C CA . LEU D 1 96 ? -50.841 48.012 -44.865 1.00 43.37 93 LEU D CA 1
ATOM 4716 C C . LEU D 1 96 ? -51.616 46.935 -45.585 1.00 42.09 93 LEU D C 1
ATOM 4717 O O . LEU D 1 96 ? -51.688 46.908 -46.822 1.00 42.31 93 LEU D O 1
ATOM 4722 N N . ILE D 1 97 ? -52.163 46.040 -44.792 1.00 41.25 94 ILE D N 1
ATOM 4723 C CA . ILE D 1 97 ? -52.913 44.913 -45.256 1.00 40.70 94 ILE D CA 1
ATOM 4724 C C . ILE D 1 97 ? -54.373 45.248 -45.051 1.00 42.48 94 ILE D C 1
ATOM 4725 O O . ILE D 1 97 ? -54.863 45.398 -43.928 1.00 42.74 94 ILE D O 1
ATOM 4730 N N . GLY D 1 98 ? -55.057 45.391 -46.170 1.00 21.95 95 GLY D N 1
ATOM 4731 C CA . GLY D 1 98 ? -56.444 45.745 -46.197 1.00 24.42 95 GLY D CA 1
ATOM 4732 C C . GLY D 1 98 ? -57.255 44.714 -45.465 1.00 24.28 95 GLY D C 1
ATOM 4733 O O . GLY D 1 98 ? -56.989 43.512 -45.553 1.00 26.21 95 GLY D O 1
ATOM 4734 N N . MET D 1 99 ? -58.243 45.214 -44.742 1.00 26.21 96 MET D N 1
ATOM 4735 C CA . MET D 1 99 ? -59.078 44.395 -43.922 1.00 25.81 96 MET D CA 1
ATOM 4736 C C . MET D 1 99 ? -59.586 43.212 -44.700 1.00 23.16 96 MET D C 1
ATOM 4737 O O . MET D 1 99 ? -59.843 43.281 -45.916 1.00 20.67 96 MET D O 1
ATOM 4742 N N . GLY D 1 100 ? -59.696 42.108 -43.985 1.00 22.46 97 GLY D N 1
ATOM 4743 C CA . GLY D 1 100 ? -60.204 40.876 -44.549 1.00 21.84 97 GLY D CA 1
ATOM 4744 C C . GLY D 1 100 ? -59.312 40.148 -45.544 1.00 21.88 97 GLY D C 1
ATOM 4745 O O . GLY D 1 100 ? -59.771 39.231 -46.173 1.00 22.78 97 GLY D O 1
ATOM 4746 N N . SER D 1 101 ? -58.049 40.522 -45.685 1.00 20.53 98 SER D N 1
ATOM 4747 C CA . SER D 1 101 ? -57.154 39.789 -46.608 1.00 19.54 98 SER D CA 1
ATOM 4748 C C . SER D 1 101 ? -56.626 38.465 -46.001 1.00 19.49 98 SER D C 1
ATOM 4749 O O . SER D 1 101 ? -56.654 38.256 -44.797 1.00 17.93 98 SER D O 1
ATOM 4752 N N . ILE D 1 102 ? -56.065 37.620 -46.847 1.00 20.67 99 ILE D N 1
ATOM 4753 C CA . ILE D 1 102 ? -55.472 36.365 -46.443 1.00 21.64 99 ILE D CA 1
ATOM 4754 C C . ILE D 1 102 ? -54.184 36.251 -47.213 1.00 23.42 99 ILE D C 1
ATOM 4755 O O . ILE D 1 102 ? -54.191 36.353 -48.458 1.00 22.04 99 ILE D O 1
ATOM 4760 N N . ILE D 1 103 ? -53.092 36.046 -46.484 1.00 21.71 100 ILE D N 1
ATOM 4761 C CA . ILE D 1 103 ? -51.755 35.917 -47.056 1.00 23.78 100 ILE D CA 1
ATOM 4762 C C . ILE D 1 103 ? -51.211 34.592 -46.499 1.00 23.89 100 ILE D C 1
ATOM 4763 O O . ILE D 1 103 ? -50.995 34.431 -45.268 1.00 23.43 100 ILE D O 1
ATOM 4768 N N . LEU D 1 104 ? -51.020 33.640 -47.403 1.00 24.21 101 LEU D N 1
ATOM 4769 C CA . LEU D 1 104 ? -50.648 32.260 -47.035 1.00 25.27 101 LEU D CA 1
ATOM 4770 C C . LEU D 1 104 ? -49.149 32.004 -46.979 1.00 27.92 101 LEU D C 1
ATOM 4771 O O . LEU D 1 104 ? -48.348 32.867 -47.301 1.00 27.91 101 LE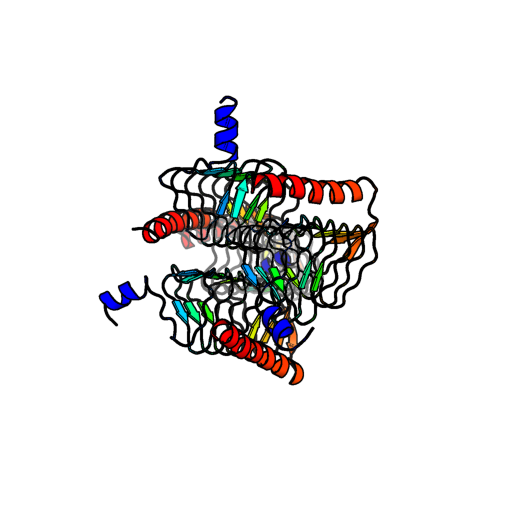U D O 1
ATOM 4776 N N . ASP D 1 105 ? -48.799 30.796 -46.568 1.00 30.69 102 ASP D N 1
ATOM 4777 C CA . ASP D 1 105 ? -47.430 30.457 -46.257 1.00 33.40 102 ASP D CA 1
ATOM 4778 C C . ASP D 1 105 ? -46.391 30.731 -47.311 1.00 34.93 102 ASP D C 1
ATOM 4779 O O . ASP D 1 105 ? -46.547 30.424 -48.488 1.00 35.10 102 ASP D O 1
ATOM 4784 N N . ASN D 1 106 ? -45.306 31.331 -46.847 1.00 38.73 103 ASN D N 1
ATOM 4785 C CA . ASN D 1 106 ? -44.144 31.625 -47.669 1.00 39.11 103 ASN D CA 1
ATOM 4786 C C . ASN D 1 106 ? -44.347 32.795 -48.649 1.00 35.58 103 ASN D C 1
ATOM 4787 O O . ASN D 1 106 ? -43.586 32.965 -49.534 1.00 33.84 103 ASN D O 1
ATOM 4792 N N . ALA D 1 107 ? -45.393 33.596 -48.488 1.00 33.89 104 ALA D N 1
ATOM 4793 C CA . ALA D 1 107 ? -45.545 34.737 -49.367 1.00 33.54 104 ALA D CA 1
ATOM 4794 C C . ALA D 1 107 ? -44.651 35.859 -48.829 1.00 37.32 104 ALA D C 1
ATOM 4795 O O . ALA D 1 107 ? -44.414 35.951 -47.614 1.00 38.27 104 ALA D O 1
ATOM 4797 N N . GLU D 1 108 ? -44.130 36.700 -49.714 1.00 38.51 105 GLU D N 1
ATOM 4798 C CA . GLU D 1 108 ? -43.303 37.805 -49.262 1.00 41.50 105 GLU D CA 1
ATOM 4799 C C . GLU D 1 108 ? -43.904 39.093 -49.801 1.00 38.78 105 GLU D C 1
ATOM 4800 O O . GLU D 1 108 ? -44.182 39.231 -51.012 1.00 35.40 105 GLU D O 1
ATOM 4806 N N . ILE D 1 109 ? -44.164 40.005 -48.876 1.00 35.34 106 ILE D N 1
ATOM 4807 C CA . ILE D 1 109 ? -44.740 41.281 -49.192 1.00 35.03 106 ILE D CA 1
ATOM 4808 C C . ILE D 1 109 ? -43.654 42.286 -48.873 1.00 37.59 106 ILE D C 1
ATOM 4809 O O . ILE D 1 109 ? -43.183 42.353 -47.721 1.00 39.77 106 ILE D O 1
ATOM 4814 N N . GLY D 1 110 ? -43.253 43.041 -49.891 1.00 35.90 107 GLY D N 1
ATOM 4815 C CA . GLY D 1 110 ? -42.186 44.005 -49.761 1.00 38.43 107 GLY D CA 1
ATOM 4816 C C . GLY D 1 110 ? -42.601 45.282 -49.073 1.00 38.57 107 GLY D C 1
ATOM 4817 O O . GLY D 1 110 ? -43.786 45.559 -48.887 1.00 40.28 107 GLY D O 1
ATOM 4818 N N . GLU D 1 111 ? -41.597 46.053 -48.720 1.00 39.86 108 GLU D N 1
ATOM 4819 C CA . GLU D 1 111 ? -41.715 47.298 -47.993 1.00 42.30 108 GLU D CA 1
ATOM 4820 C C . GLU D 1 111 ? -42.555 48.342 -48.734 1.00 42.75 108 GLU D C 1
ATOM 4821 O O . GLU D 1 111 ? -42.543 48.410 -49.984 1.00 42.07 108 GLU D O 1
ATOM 4827 N N . TYR D 1 112 ? -43.280 49.167 -47.972 1.00 41.29 109 TYR D N 1
ATOM 4828 C CA . TYR D 1 112 ? -44.189 50.171 -48.564 1.00 41.72 109 TYR D CA 1
ATOM 4829 C C . TYR D 1 112 ? -45.136 49.512 -49.633 1.00 40.78 109 TYR D C 1
ATOM 4830 O O . TYR D 1 112 ? -45.083 49.774 -50.850 1.00 41.06 109 TYR D O 1
ATOM 4839 N N . THR D 1 113 ? -45.982 48.616 -49.133 1.00 35.77 110 THR D N 1
ATOM 4840 C CA . THR D 1 113 ? -46.948 47.934 -49.961 1.00 34.18 110 THR D CA 1
ATOM 4841 C C . THR D 1 113 ? -48.307 48.183 -49.367 1.00 34.50 110 THR D C 1
ATOM 4842 O O . THR D 1 113 ? -48.487 48.175 -48.123 1.00 33.86 110 THR D O 1
ATOM 4846 N N . LEU D 1 114 ? -49.257 48.451 -50.254 1.00 33.56 111 LEU D N 1
ATOM 4847 C CA . LEU D 1 114 ? -50.631 48.663 -49.877 1.00 35.35 111 LEU D CA 1
ATOM 4848 C C . LEU D 1 114 ? -51.429 47.511 -50.449 1.00 33.28 111 LEU D C 1
ATOM 4849 O O . LEU D 1 114 ? -51.363 47.243 -51.639 1.00 32.46 111 LEU D O 1
ATOM 4854 N N . ILE D 1 115 ? -52.194 46.837 -49.605 1.00 31.06 112 ILE D N 1
ATOM 4855 C CA . ILE D 1 115 ? -53.004 45.708 -50.032 1.00 29.68 112 ILE D CA 1
ATOM 4856 C C . ILE D 1 115 ? -54.471 46.021 -49.777 1.00 27.16 112 ILE D C 1
ATOM 4857 O O . ILE D 1 115 ? -54.864 46.357 -48.662 1.00 27.10 112 ILE D O 1
ATOM 4862 N N . GLY D 1 116 ? -55.260 45.935 -50.832 1.00 26.29 113 GLY D N 1
ATOM 4863 C CA . GLY D 1 116 ? -56.675 46.296 -50.775 1.00 25.84 113 GLY D CA 1
ATOM 4864 C C . GLY D 1 116 ? -57.461 45.301 -49.954 1.00 23.21 113 GLY D C 1
ATOM 4865 O O . GLY D 1 116 ? -57.097 44.140 -49.849 1.00 23.40 113 GLY D O 1
ATOM 4866 N N . ALA D 1 117 ? -58.560 45.767 -49.392 1.00 23.90 114 ALA D N 1
ATOM 4867 C CA . ALA D 1 117 ? -59.443 44.917 -48.630 1.00 25.45 114 ALA D CA 1
ATOM 4868 C C . ALA D 1 117 ? -59.774 43.598 -49.379 1.00 26.06 114 ALA D C 1
ATOM 4869 O O . ALA D 1 117 ? -59.911 43.586 -50.594 1.00 21.45 114 ALA D O 1
ATOM 4871 N N . GLY D 1 118 ? -59.851 42.504 -48.627 1.00 25.39 115 GLY D N 1
ATOM 4872 C CA . GLY D 1 118 ? -60.296 41.199 -49.164 1.00 28.23 115 GLY D CA 1
ATOM 4873 C C . GLY D 1 118 ? -59.411 40.467 -50.176 1.00 28.16 115 GLY D C 1
ATOM 4874 O O . GLY D 1 118 ? -59.891 39.587 -50.897 1.00 24.83 115 GLY D O 1
ATOM 4875 N N . THR D 1 119 ? -58.117 40.786 -50.183 1.00 25.45 116 THR D N 1
ATOM 4876 C CA . THR D 1 119 ? -57.177 40.198 -51.101 1.00 23.27 116 THR D CA 1
ATOM 4877 C C . THR D 1 119 ? -56.746 38.776 -50.664 1.00 24.40 116 THR D C 1
ATOM 4878 O O . THR D 1 119 ? -56.537 38.541 -49.481 1.00 23.84 116 THR D O 1
ATOM 4882 N N . LEU D 1 120 ? -56.561 37.859 -51.614 1.00 22.77 117 LEU D N 1
ATOM 4883 C CA . LEU D 1 120 ? -56.130 36.507 -51.286 1.00 24.59 117 LEU D CA 1
ATOM 4884 C C . LEU D 1 120 ? -54.824 36.319 -51.977 1.00 28.39 117 LEU D C 1
ATOM 4885 O O . LEU D 1 120 ? -54.737 36.414 -53.213 1.00 26.81 117 LEU D O 1
ATOM 4890 N N . ILE D 1 121 ? -53.786 36.116 -51.180 1.00 27.28 118 ILE D N 1
ATOM 4891 C CA . ILE D 1 121 ? -52.436 35.862 -51.673 1.00 27.92 118 ILE D CA 1
ATOM 4892 C C . ILE D 1 121 ? -52.101 34.467 -51.228 1.00 31.26 118 ILE D C 1
ATOM 4893 O O . ILE D 1 121 ? -52.021 34.202 -50.009 1.00 28.03 118 ILE D O 1
ATOM 4898 N N . THR D 1 122 ? -51.952 33.568 -52.201 1.00 30.68 119 THR D N 1
ATOM 4899 C CA . THR D 1 122 ? -51.706 32.141 -51.933 1.00 31.73 119 THR D CA 1
ATOM 4900 C C . THR D 1 122 ? -50.225 31.902 -51.638 1.00 32.79 119 THR D C 1
ATOM 4901 O O . THR D 1 122 ? -49.406 32.814 -51.749 1.00 31.84 119 THR D O 1
ATOM 4905 N N . SER D 1 123 ? -49.883 30.672 -51.281 1.00 35.27 120 SER D N 1
ATOM 4906 C CA . SER D 1 123 ? -48.543 30.404 -50.798 1.00 37.11 120 SER D CA 1
ATOM 4907 C C . SER D 1 123 ? -47.410 30.684 -51.773 1.00 37.48 120 SER D C 1
ATOM 4908 O O . SER D 1 123 ? -47.592 30.705 -52.971 1.00 33.72 120 SER D O 1
ATOM 4911 N N . ASN D 1 124 ? -46.240 30.979 -51.226 1.00 41.90 121 ASN D N 1
ATOM 4912 C CA . ASN D 1 124 ? -45.051 31.215 -52.044 1.00 43.71 121 ASN D CA 1
ATOM 4913 C C . ASN D 1 124 ? -45.086 32.392 -52.996 1.00 40.79 121 ASN D C 1
ATOM 4914 O O . ASN D 1 124 ? -44.158 32.550 -53.766 1.00 38.54 121 ASN D O 1
ATOM 4919 N N . LYS D 1 125 ? -46.124 33.217 -52.967 1.00 37.97 122 LYS D N 1
ATOM 4920 C CA . LYS D 1 125 ? -46.183 34.334 -53.922 1.00 40.70 122 LYS D CA 1
ATOM 4921 C C . LYS D 1 125 ? -45.296 35.455 -53.447 1.00 41.56 122 LYS D C 1
ATOM 4922 O O . LYS D 1 125 ? -45.305 35.789 -52.274 1.00 41.54 122 LYS D O 1
ATOM 4928 N N . LYS D 1 126 ? -44.544 36.057 -54.350 1.00 43.52 123 LYS D N 1
ATOM 4929 C CA . LYS D 1 126 ? -43.667 37.168 -53.987 1.00 46.23 123 LYS D CA 1
ATOM 4930 C C . LYS D 1 126 ? -44.068 38.418 -54.748 1.00 44.59 123 LYS D C 1
ATOM 4931 O O . LYS D 1 126 ? -44.551 38.342 -55.882 1.00 45.16 123 LYS D O 1
ATOM 4937 N N . PHE D 1 127 ? -43.908 39.564 -54.097 1.00 42.10 124 PHE D N 1
ATOM 4938 C CA . PHE D 1 127 ? -44.220 40.832 -54.698 1.00 40.93 124 PHE D CA 1
ATOM 4939 C C . PHE D 1 127 ? -43.096 41.827 -54.388 1.00 43.66 124 PHE D C 1
ATOM 4940 O O . PHE D 1 127 ? -42.508 41.786 -53.329 1.00 48.66 124 PHE D O 1
ATOM 4948 N N . PRO D 1 128 ? -42.810 42.731 -55.316 1.00 43.73 125 PRO D N 1
ATOM 4949 C CA . PRO D 1 128 ? -41.761 43.713 -55.082 1.00 45.33 125 PRO D CA 1
ATOM 4950 C C . PRO D 1 128 ? -42.260 44.842 -54.187 1.00 44.08 125 PRO D C 1
ATOM 4951 O O . PRO D 1 128 ? -43.452 44.973 -53.952 1.00 44.00 125 PRO D O 1
ATOM 4955 N N . PRO D 1 129 ? -41.361 45.661 -53.692 1.00 43.27 126 PRO D N 1
ATOM 4956 C CA . PRO D 1 129 ? -41.818 46.749 -52.844 1.00 43.08 126 PRO D CA 1
ATOM 4957 C C . PRO D 1 129 ? -42.503 47.912 -53.608 1.00 43.11 126 PRO D C 1
ATOM 4958 O O 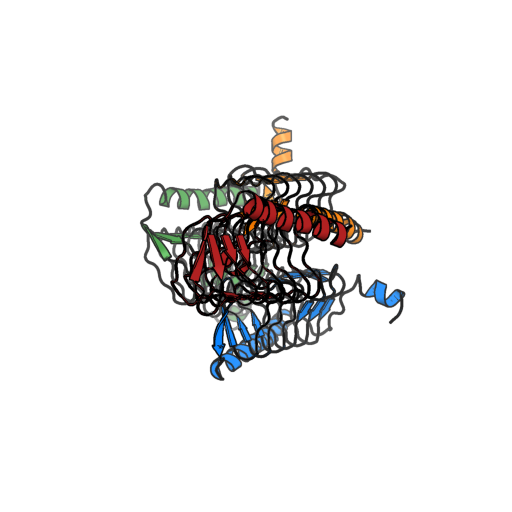. PRO D 1 129 ? -42.488 47.968 -54.841 1.00 41.60 126 PRO D O 1
ATOM 4962 N N . GLY D 1 130 ? -43.117 48.828 -52.866 1.00 42.58 127 GLY D N 1
ATOM 4963 C CA . GLY D 1 130 ? -43.725 50.032 -53.461 1.00 44.02 127 GLY D CA 1
ATOM 4964 C C . GLY D 1 130 ? -44.856 49.817 -54.448 1.00 41.45 127 GLY D C 1
ATOM 4965 O O . GLY D 1 130 ? -44.907 50.489 -55.482 1.00 39.97 127 GLY D O 1
ATOM 4966 N N . VAL D 1 131 ? -45.776 48.906 -54.107 1.00 38.21 128 VAL D N 1
ATOM 4967 C CA . VAL D 1 131 ? -46.877 48.600 -54.987 1.00 38.49 128 VAL D CA 1
ATOM 4968 C C . VAL D 1 131 ? -48.217 48.468 -54.292 1.00 36.17 128 VAL D C 1
ATOM 4969 O O . VAL D 1 131 ? -48.314 48.336 -53.068 1.00 34.26 128 VAL D O 1
ATOM 4973 N N . LEU D 1 132 ? -49.248 48.520 -55.120 1.00 35.24 129 LEU D N 1
ATOM 4974 C CA . LEU D 1 132 ? -50.617 48.313 -54.707 1.00 34.35 129 LEU D CA 1
ATOM 4975 C C . LEU D 1 132 ? -50.977 46.933 -55.205 1.00 32.80 129 LEU D C 1
ATOM 4976 O O . LEU D 1 132 ? -50.876 46.658 -56.387 1.00 32.90 129 LEU D O 1
ATOM 4981 N N . ILE D 1 133 ? -51.363 46.065 -54.287 1.00 31.46 130 ILE D N 1
ATOM 4982 C CA . ILE D 1 133 ? -51.754 44.697 -54.606 1.00 32.78 130 ILE D CA 1
ATOM 4983 C C . ILE D 1 133 ? -53.221 44.562 -54.281 1.00 31.26 130 ILE D C 1
ATOM 4984 O O . ILE D 1 133 ? -53.683 45.085 -53.262 1.00 31.08 130 ILE D O 1
ATOM 4989 N N . MET D 1 134 ? -53.951 43.802 -55.085 1.00 29.07 131 MET D N 1
ATOM 4990 C CA . MET D 1 134 ? -55.379 43.765 -54.909 1.00 31.25 131 MET D CA 1
ATOM 4991 C C . MET D 1 134 ? -56.053 42.565 -55.568 1.00 28.50 131 MET D C 1
ATOM 4992 O O . MET D 1 134 ? -55.574 42.076 -56.560 1.00 25.60 131 MET D O 1
ATOM 4997 N N . GLY D 1 135 ? -57.165 42.086 -55.002 1.00 29.18 132 GLY D N 1
ATOM 4998 C CA . GLY D 1 135 ? -57.927 40.992 -55.619 1.00 27.19 132 GLY D CA 1
ATOM 4999 C C . GLY D 1 135 ? -57.635 39.556 -55.226 1.00 30.93 132 GLY D C 1
ATOM 5000 O O . GLY D 1 135 ? -56.768 39.274 -54.388 1.00 29.45 132 GLY D O 1
ATOM 5001 N N . SER D 1 136 ? -58.406 38.650 -55.826 1.00 29.24 133 SER D N 1
ATOM 5002 C CA . SER D 1 136 ? -58.294 37.234 -55.572 1.00 28.53 133 SER D CA 1
ATOM 5003 C C . SER D 1 136 ? -58.256 36.527 -56.910 1.00 28.71 133 SER D C 1
ATOM 5004 O O . SER D 1 136 ? -59.290 36.252 -57.511 1.00 29.61 133 SER D O 1
ATOM 5007 N N . PRO D 1 137 ? -57.078 36.126 -57.337 1.00 29.34 134 PRO D N 1
ATOM 5008 C CA . PRO D 1 137 ? -55.810 36.189 -56.644 1.00 28.04 134 PRO D CA 1
ATOM 5009 C C . PRO D 1 137 ? -55.196 37.578 -56.682 1.00 28.92 134 PRO D C 1
ATOM 5010 O O . PRO D 1 137 ? -55.371 38.312 -57.649 1.00 27.04 134 PRO D O 1
ATOM 5014 N N . GLY D 1 138 ? -54.465 37.913 -55.632 1.00 27.00 135 GLY D N 1
ATOM 5015 C CA . GLY D 1 138 ? -53.825 39.190 -55.535 1.00 28.62 135 GLY D CA 1
ATOM 5016 C C . GLY D 1 138 ? -52.797 39.425 -56.630 1.00 31.31 135 GLY D C 1
ATOM 5017 O O . GLY D 1 138 ? -51.896 38.592 -56.858 1.00 29.85 135 GLY D O 1
ATOM 5018 N N . LYS D 1 139 ? -52.921 40.573 -57.293 1.00 31.79 136 LYS D N 1
ATOM 5019 C CA . LYS D 1 139 ? -51.979 40.989 -58.318 1.00 34.11 136 LYS D CA 1
ATOM 5020 C C . LYS D 1 139 ? -51.611 42.470 -58.167 1.00 33.98 136 LYS D C 1
ATOM 5021 O O . LYS D 1 139 ? -52.355 43.264 -57.605 1.00 34.59 136 LYS D O 1
ATOM 5027 N N . VAL D 1 140 ? -50.442 42.828 -58.660 1.00 34.50 137 VAL D N 1
ATOM 5028 C CA . VAL D 1 140 ? -50.015 44.204 -58.617 1.00 34.60 137 VAL D CA 1
ATOM 5029 C C . VAL D 1 140 ? -50.836 45.088 -59.583 1.00 34.37 137 VAL D C 1
ATOM 5030 O O . VAL D 1 140 ? -51.061 44.728 -60.747 1.00 36.04 137 VAL D O 1
ATOM 5034 N N . VAL D 1 141 ? -51.289 46.235 -59.080 1.00 32.57 138 VAL D N 1
ATOM 5035 C CA . VAL D 1 141 ? -52.093 47.176 -59.841 1.00 34.15 138 VAL D CA 1
ATOM 5036 C C . VAL D 1 141 ? -51.247 48.303 -60.404 1.00 35.62 138 VAL D C 1
ATOM 5037 O O . VAL D 1 141 ? -51.425 48.708 -61.539 1.00 34.48 138 VAL D O 1
ATOM 5041 N N . ARG D 1 142 ? -50.344 48.803 -59.568 1.00 35.69 139 ARG D N 1
ATOM 5042 C CA . ARG D 1 142 ? -49.499 49.939 -59.879 1.00 39.85 139 ARG D CA 1
ATOM 5043 C C . ARG D 1 142 ? -48.511 50.118 -58.742 1.00 42.14 139 ARG D C 1
ATOM 5044 O O . ARG D 1 142 ? -48.578 49.405 -57.732 1.00 41.26 139 ARG D O 1
ATOM 5052 N N . GLU D 1 143 ? -47.622 51.088 -58.893 1.00 47.00 140 GLU D N 1
ATOM 5053 C CA . GLU D 1 143 ? -46.647 51.401 -57.868 1.00 50.16 140 GLU D CA 1
ATOM 5054 C C . GLU D 1 143 ? -47.196 52.518 -56.997 1.00 50.68 140 GLU D C 1
ATOM 5055 O O . GLU D 1 143 ? -48.050 53.296 -57.438 1.00 48.44 140 GLU D O 1
ATOM 5061 N N . LEU D 1 144 ? -46.706 52.606 -55.759 1.00 48.99 141 LEU D N 1
ATOM 5062 C CA . LEU D 1 144 ? -47.213 53.607 -54.836 1.00 45.06 141 LEU D CA 1
ATOM 5063 C C . LEU D 1 144 ? -46.640 54.974 -55.060 1.00 42.47 141 LEU D C 1
ATOM 5064 O O . LEU D 1 144 ? -45.495 55.129 -55.486 1.00 38.98 141 LEU D O 1
ATOM 5069 N N . THR D 1 145 ? -47.460 55.966 -54.729 1.00 45.70 142 THR D N 1
ATOM 5070 C CA . THR D 1 145 ? -47.081 57.365 -54.791 1.00 48.51 142 THR D CA 1
ATOM 5071 C C . THR D 1 145 ? -46.643 57.803 -53.394 1.00 48.44 142 THR D C 1
ATOM 5072 O O . THR D 1 145 ? -46.923 57.138 -52.398 1.00 48.06 142 THR D O 1
ATOM 5076 N N . GLU D 1 146 ? -45.953 58.928 -53.325 1.00 50.87 143 GLU D N 1
ATOM 5077 C CA . GLU D 1 146 ? -45.571 59.442 -52.054 1.00 51.56 143 GLU D CA 1
ATOM 5078 C C . GLU D 1 146 ? -46.846 59.523 -51.200 1.00 50.38 143 GLU D C 1
ATOM 5079 O O . GLU D 1 146 ? -46.811 59.152 -50.033 1.00 47.52 143 GLU D O 1
ATOM 5085 N N . GLU D 1 147 ? -47.967 59.980 -51.786 1.00 50.75 144 GLU D N 1
ATOM 5086 C CA . GLU D 1 147 ? -49.261 60.082 -51.059 1.00 50.04 144 GLU D CA 1
ATOM 5087 C C . GLU D 1 147 ? -49.702 58.758 -50.479 1.00 48.64 144 GLU D C 1
ATOM 5088 O O . GLU D 1 147 ? -50.208 58.723 -49.357 1.00 49.59 144 GLU D O 1
ATOM 5094 N N . ASP D 1 148 ? -49.543 57.680 -51.244 1.00 47.77 145 ASP D N 1
ATOM 5095 C CA . ASP D 1 148 ? -49.914 56.348 -50.775 1.00 46.97 145 ASP D CA 1
ATOM 5096 C C . ASP D 1 148 ? -49.029 55.944 -49.610 1.00 49.45 145 ASP D C 1
ATOM 5097 O O . ASP D 1 148 ? -49.506 55.337 -48.646 1.00 49.35 145 ASP D O 1
ATOM 5102 N N . LYS D 1 149 ? -47.741 56.274 -49.700 1.00 47.21 146 LYS D N 1
ATOM 5103 C CA . LYS D 1 149 ? -46.795 55.866 -48.654 1.00 51.62 146 LYS D CA 1
ATOM 5104 C C . LYS D 1 149 ? -47.039 56.648 -47.355 1.00 51.29 146 LYS D C 1
ATOM 5105 O O . LYS D 1 149 ? -46.950 56.093 -46.253 1.00 51.24 146 LYS D O 1
ATOM 5111 N N . LYS D 1 150 ? -47.374 57.927 -47.487 1.00 51.34 147 LYS D N 1
ATOM 5112 C CA . LYS D 1 150 ? -47.744 58.740 -46.335 1.00 55.21 147 LYS D CA 1
ATOM 5113 C C . LYS D 1 150 ? -49.010 58.148 -45.704 1.00 53.43 147 LYS D C 1
ATOM 5114 O O . LYS D 1 150 ? -49.161 58.151 -44.482 1.00 51.44 147 LYS D O 1
ATOM 5120 N N . TYR D 1 151 ? -49.920 57.651 -46.536 1.00 43.97 148 TYR D N 1
ATOM 5121 C CA . TYR D 1 151 ? -51.158 57.048 -46.033 1.00 45.33 148 TYR D CA 1
ATOM 5122 C C . TYR D 1 151 ? -50.850 55.879 -45.104 1.00 47.27 148 TYR D C 1
ATOM 5123 O O . TYR D 1 151 ? -51.531 55.665 -44.079 1.00 44.19 148 TYR D O 1
ATOM 5132 N N . ILE D 1 152 ? -49.820 55.125 -45.492 1.00 45.60 149 ILE D N 1
ATOM 5133 C CA . ILE D 1 152 ? -49.351 53.974 -44.743 1.00 44.87 149 ILE D CA 1
ATOM 5134 C C . ILE D 1 152 ? -48.839 54.416 -43.401 1.00 43.77 149 ILE D C 1
ATOM 5135 O O . ILE D 1 152 ? -49.172 53.843 -42.374 1.00 43.30 149 ILE D O 1
ATOM 5140 N N . ASP D 1 153 ? -47.996 55.436 -43.422 1.00 47.95 150 ASP D N 1
ATOM 5141 C CA . ASP D 1 153 ? -47.448 55.947 -42.205 1.00 48.57 150 ASP D CA 1
ATOM 5142 C C . ASP D 1 153 ? -48.558 56.392 -41.267 1.00 47.29 150 ASP D C 1
ATOM 5143 O O . ASP D 1 153 ? -48.695 55.867 -40.173 1.00 47.21 150 ASP D O 1
ATOM 5148 N N . GLU D 1 154 ? -49.383 57.317 -41.727 1.00 46.46 151 GLU D N 1
ATOM 5149 C CA . GLU D 1 154 ? -50.472 57.832 -40.914 1.00 48.27 151 GLU D CA 1
ATOM 5150 C C . GLU D 1 154 ? -51.338 56.745 -40.309 1.00 44.46 151 GLU D C 1
ATOM 5151 O O . GLU D 1 154 ? -51.923 56.937 -39.259 1.00 42.99 151 GLU D O 1
ATOM 5157 N N . SER D 1 155 ? -51.421 55.599 -40.965 1.00 45.01 152 SER D N 1
ATOM 5158 C CA . SER D 1 155 ? -52.227 54.501 -40.447 1.00 41.16 152 SER D CA 1
ATOM 5159 C C . SER D 1 155 ? -51.615 53.911 -39.163 1.00 43.27 152 SER D C 1
ATOM 5160 O O . SER D 1 155 ? -52.309 53.761 -38.141 1.00 42.19 152 SER D O 1
ATOM 5163 N N . TYR D 1 156 ? -50.326 53.585 -39.190 1.00 40.96 153 TYR D N 1
ATOM 5164 C CA . TYR D 1 156 ? -49.740 52.975 -38.010 1.00 42.95 153 TYR D CA 1
ATOM 5165 C C . TYR D 1 156 ? -49.573 54.023 -36.925 1.00 45.30 153 TYR D C 1
ATOM 5166 O O . TYR D 1 156 ? -49.649 53.720 -35.740 1.00 47.77 153 TYR D O 1
ATOM 5175 N N . GLU D 1 157 ? -49.368 55.264 -37.339 1.00 44.18 154 GLU D N 1
ATOM 5176 C CA . GLU D 1 157 ? -49.241 56.348 -36.383 1.00 46.42 154 GLU D CA 1
ATOM 5177 C C . GLU D 1 157 ? -50.582 56.548 -35.670 1.00 44.33 154 GLU D C 1
ATOM 5178 O O . GLU D 1 157 ? -50.635 56.735 -34.459 1.00 42.66 154 GLU D O 1
ATOM 5184 N N . TRP D 1 158 ? -51.679 56.430 -36.400 1.00 43.86 155 TRP D N 1
ATOM 5185 C CA . TRP D 1 158 ? -52.970 56.560 -35.754 1.00 42.79 155 TRP D CA 1
ATOM 5186 C C . TRP D 1 158 ? -53.099 55.482 -34.705 1.00 41.57 155 TRP D C 1
ATOM 5187 O O . TRP D 1 158 ? -53.610 55.750 -33.596 1.00 43.25 155 TRP D O 1
ATOM 5198 N N . TYR D 1 159 ? -52.625 54.275 -35.041 1.00 41.54 156 TYR D N 1
ATOM 5199 C CA . TYR D 1 159 ? -52.695 53.133 -34.106 1.00 39.15 156 TYR D CA 1
ATOM 5200 C C . TYR D 1 159 ? -51.804 53.273 -32.838 1.00 43.40 156 TYR D C 1
ATOM 5201 O O . TYR D 1 159 ? -52.184 52.814 -31.755 1.00 43.20 156 TYR D O 1
ATOM 5210 N N . LEU D 1 160 ? -50.657 53.934 -32.956 1.00 43.35 157 LEU D N 1
ATOM 5211 C CA . LEU D 1 160 ? -49.846 54.209 -31.779 1.00 44.57 157 LEU D CA 1
ATOM 5212 C C . LEU D 1 160 ? -50.678 55.020 -30.771 1.00 48.59 157 LEU D C 1
ATOM 5213 O O . LEU D 1 160 ? -50.840 54.651 -29.600 1.00 46.90 157 LEU D O 1
ATOM 5218 N N . GLU D 1 161 ? -51.206 56.137 -31.242 1.00 51.39 158 GLU D N 1
ATOM 5219 C CA . GLU D 1 161 ? -52.018 56.993 -30.406 1.00 53.07 158 GLU D CA 1
ATOM 5220 C C . GLU D 1 161 ? -53.227 56.228 -29.833 1.00 51.23 158 GLU D C 1
ATOM 5221 O O . GLU D 1 161 ? -53.534 56.345 -28.646 1.00 49.85 158 GLU D O 1
ATOM 5227 N N . ALA D 1 162 ? -53.915 55.448 -30.665 1.00 47.47 159 ALA D N 1
ATOM 5228 C CA . ALA D 1 162 ? -55.129 54.733 -30.189 1.00 46.56 159 ALA D CA 1
ATOM 5229 C C . ALA D 1 162 ? -54.819 53.696 -29.114 1.00 43.87 159 ALA D C 1
ATOM 5230 O O . ALA D 1 162 ? -55.594 53.537 -28.181 1.00 46.29 159 ALA D O 1
ATOM 5232 N N . ALA D 1 163 ? -53.689 53.008 -29.248 1.00 43.50 160 ALA D N 1
ATOM 5233 C CA . ALA D 1 163 ? -53.277 52.034 -28.266 1.00 48.49 160 ALA D CA 1
ATOM 5234 C C . ALA D 1 163 ? -52.957 52.776 -26.971 1.00 51.90 160 ALA D C 1
ATOM 5235 O O . ALA D 1 163 ? -53.303 52.320 -25.894 1.00 53.74 160 ALA D O 1
ATOM 5237 N N . GLN D 1 164 ? -52.302 53.925 -27.075 1.00 57.93 161 GLN D N 1
ATOM 5238 C CA . GLN D 1 164 ? -52.017 54.720 -25.876 1.00 60.79 161 GLN D CA 1
ATOM 5239 C C . GLN D 1 164 ? -53.293 55.043 -25.130 1.00 59.92 161 GLN D C 1
ATOM 5240 O O . GLN D 1 164 ? -53.389 54.834 -23.918 1.00 59.12 161 GLN D O 1
ATOM 5246 N N . ASN D 1 165 ? -54.283 55.529 -25.859 1.00 56.02 162 ASN D N 1
ATOM 5247 C CA . ASN D 1 165 ? -55.553 55.868 -25.250 1.00 61.26 162 ASN D CA 1
ATOM 5248 C C . ASN D 1 165 ? -56.297 54.646 -24.730 1.00 66.34 162 ASN D C 1
ATOM 5249 O O . ASN D 1 165 ? -57.163 54.764 -23.861 1.00 74.81 162 ASN D O 1
ATOM 5254 N N . GLN D 1 166 ? -55.939 53.471 -25.230 1.00 66.84 163 GLN D N 1
ATOM 5255 C CA . GLN D 1 166 ? -56.594 52.245 -24.793 1.00 70.88 163 GLN D CA 1
ATOM 5256 C C . GLN D 1 166 ? -55.909 51.681 -23.545 1.00 71.86 163 GLN D C 1
ATOM 5257 O O . GLN D 1 166 ? -56.319 50.653 -23.010 1.00 70.89 163 GLN D O 1
ATOM 5263 N N . LYS D 1 167 ? -54.850 52.362 -23.111 1.00 72.92 164 LYS D N 1
ATOM 5264 C CA . LYS D 1 167 ? -54.142 52.011 -21.888 1.00 78.38 164 LYS D CA 1
ATOM 5265 C C . LYS D 1 167 ? -54.296 53.137 -20.856 1.00 80.06 164 LYS D C 1
ATOM 5266 O O . LYS D 1 167 ? -54.265 52.896 -19.636 1.00 86.82 164 LYS D O 1
ATOM 5272 N N . TYR D 1 168 ? -54.471 54.361 -21.355 1.00 77.15 165 TYR D N 1
ATOM 5273 C CA . TYR D 1 168 ? -54.574 55.549 -20.507 1.00 75.63 165 TYR D CA 1
ATOM 5274 C C . TYR D 1 168 ? -55.651 56.522 -20.990 1.00 73.12 165 TYR D C 1
ATOM 5275 O O . TYR D 1 168 ? -55.430 57.329 -21.903 1.00 69.34 165 TYR D O 1
#

Organism: Clostridioides difficile (strain 630) (NCBI:txid272563)

Secondary structure (DSSP, 8-state):
--HHHHHHHHHS-EE-TT-EE-TT-EEEEEEEE-TT-EE-TT-EEEEEEEEEEE-SS-EE-TT-EEE-SS-EEE-TT-EE-TT-EEES-EE-SSEEEPTT-EE-TT-EE-SSEEE-TT-EE-TT-B--SSEEEETTTTEEEEEPPHHHHHHHHHHHHHHHHHHHHTT-/--HHHHHHHHHS-EE-TT-EE-TT-EEEEEEEE-TT-EE-TT-EEEEEEEEEEE-SS-EE-TT-EEE-SS-EEE-SS-EE-TT-EEES-EE-SS-EEPTT-EE-TT-EE-SS-EE-TT-EE-TT-EE-SSEEEETTTTEEEEEPPHHHHHHHHHHHHHHHHHHHHTT-/--HHHHHHHHHS-EE-TT-EE-TT-EEEEEEEE-TT-EE-TT-EEEEEEEEEEE-SS-EE-TT-EEE-SS-EEE-SS-EE-TT-EEES-EE-SSEEE-TT-EE-TT-EE-SSEEE-TT-EE-TT-B--SSEEEETTTTEEEEE--HHHHHHHHHHHHHHHHHHHHTT-/--HHHHHHHHH--EE-TT-EE-TT-EEEEEEEE-TT-EE-TT-EEEEEEEEEEE-SS-EE-TT-EEE-SS-EEE-SS-EE-TT-EEES-EE-SSEEE-TT-EE-TT-EE-SSEEE-TT-EE-TT-B--SSEEEETTTTEEEEEPPHHHHHHHHHHHHHHHHHHHHTT-